Protein AF-A0A5C7LKD8-F1 (afdb_monomer)

Nearest PDB structures (foldseek):
  4ilt-assembly2_B  TM=6.960E-01  e=5.616E-03  Streptomyces sp. SirexAA-E

Foldseek 3Di:
DPAQWAKEKEFDADPVRQTQFQKKKWKAKDADDDDDPDDDDPGIDIFTHHPRNITMDGHHFPPPPRPGIWIFMWIARRPPRDTPGDRQTFGGDPYHYYVVVRRVVDDDDDDCVVVVVVVVVVVVVVVVVVVVVVVVVVVVVVVVVVVVVVVVVVVVVVVVVVVVVVVVVVVVVVVVVVVVVVVVVVVVVVVVVVVVVVVVVVVVVVVVVVVVVVVVVVVVVVVVVVVVVVVVVVVVVVVVVVVVVVVVVVVVVVVVVVVVVVVVVVVVVVVVVVVVVVVVVVVVVVVVVVVVVVVVVVVVVVVVVVVVVVVVVVVVVVVVVVVVVVVVCVVVDDDQDDPPDGDDDDDDPQDCVSVVNDDPVVVVVVVVDDDPVRVPPPPDDPPVVVVVVVPDDPPPVVVVVVVPDDPPVVVVVVVPPPDPPPVPVVPPPDDPPVVPPDVVVVVVVVVVVVPD

pLDDT: mean 78.83, std 18.8, range [43.12, 98.75]

Mean predicted aligned error: 21.2 Å

Sequence (452 aa):
MPLVTYTVTCILRDFDSTPLPFASVVIRHVGEGLGAQGTVADGYHNAVTDINGVATFNLVPTTGDYYGT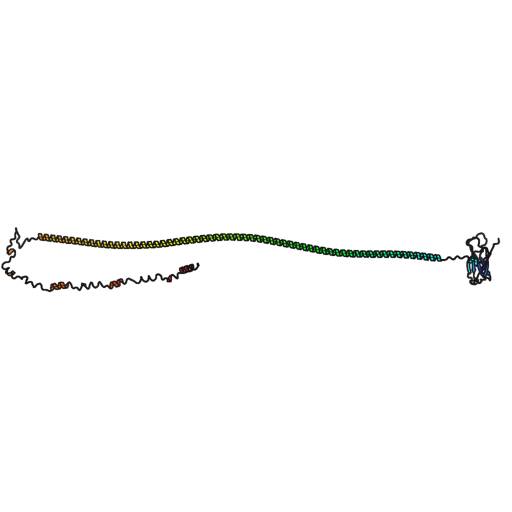HYEITSYHPKTGARIHKAAAFLMPEADSNIDVLIESSIVVTDPTPAIIAQLSAALTTATAAAATAQNAISTTTANAATTTANATTASSAASTATAAATTATTKAGEALASATSASTSEANALSYRDSAFTSAATATAAATTATTKASEAGTSATNAAVSESSALVSKNSATTSATTATTKAAEASTSATNAAASEANAFSYKNSASSSATTAASAATTATTKAGEATTAATTATGAATTATTKADEASASAAAAALSAASAAAGGVNQINGKVPVGGAVNLVPADIGAATSAQGAKADSAVQPSDLSSYVTSSALSSTLTSYVTFTSITTTLGDYVTTVALTAALSGKASAAQGALADTALQPSTIGSDPVIKRIRTLALAGL

Radius of gyration: 136.39 Å; Cα contacts (8 Å, |Δi|>4): 236; chains: 1; bounding box: 216×83×342 Å

Structure (mmCIF, N/CA/C/O backbone):
data_AF-A0A5C7LKD8-F1
#
_entry.id   AF-A0A5C7LKD8-F1
#
loop_
_atom_site.group_PDB
_atom_site.id
_atom_site.type_symbol
_atom_site.label_atom_id
_atom_site.label_alt_id
_atom_site.label_comp_id
_atom_site.label_asym_id
_atom_site.label_entity_id
_atom_site.label_seq_id
_atom_site.pdbx_PDB_ins_code
_atom_site.Cartn_x
_atom_site.Cartn_y
_atom_site.Cartn_z
_atom_site.occupancy
_atom_site.B_iso_or_equiv
_atom_site.auth_seq_id
_atom_site.auth_comp_id
_atom_site.auth_asym_id
_atom_site.auth_atom_id
_atom_site.pdbx_PDB_model_num
ATOM 1 N N . MET A 1 1 ? -96.306 -9.694 177.443 1.00 49.19 1 MET A N 1
ATOM 2 C CA . MET A 1 1 ? -97.282 -10.605 176.804 1.00 49.19 1 MET A CA 1
ATOM 3 C C . MET A 1 1 ? -96.596 -11.957 176.670 1.00 49.19 1 MET A C 1
ATOM 5 O O . MET A 1 1 ? -95.416 -11.929 176.337 1.00 49.19 1 MET A O 1
ATOM 9 N N . PRO A 1 2 ? -97.226 -13.097 177.012 1.00 53.47 2 PRO A N 1
ATOM 10 C CA . PRO A 1 2 ? -96.596 -14.400 176.785 1.00 53.47 2 PRO A CA 1
ATOM 11 C C . PRO A 1 2 ? -96.331 -14.571 175.277 1.00 53.47 2 PRO A C 1
ATOM 13 O O . PRO A 1 2 ? -97.237 -14.336 174.480 1.00 53.47 2 PRO A O 1
ATOM 16 N N . LEU A 1 3 ? -95.083 -14.875 174.895 1.00 62.69 3 LEU A N 1
ATOM 17 C CA . LEU A 1 3 ? -94.683 -15.090 173.498 1.00 62.69 3 LEU A CA 1
ATOM 18 C C . LEU A 1 3 ? -95.364 -16.352 172.958 1.00 62.69 3 LEU A C 1
ATOM 20 O O . LEU A 1 3 ? -95.337 -17.391 173.617 1.00 62.69 3 LEU A O 1
ATOM 24 N N . VAL A 1 4 ? -95.973 -16.244 171.776 1.00 74.31 4 VAL A N 1
ATOM 25 C CA . VAL A 1 4 ? -96.562 -17.386 171.071 1.00 74.31 4 VAL A CA 1
ATOM 26 C C . VAL A 1 4 ? -95.421 -18.158 170.417 1.00 74.31 4 VAL A C 1
ATOM 28 O O . VAL A 1 4 ? -94.744 -17.633 169.535 1.00 74.31 4 VAL A O 1
ATOM 31 N N . THR A 1 5 ? -95.184 -19.379 170.882 1.00 76.94 5 THR A N 1
ATOM 32 C CA . THR A 1 5 ? -94.280 -20.331 170.235 1.00 76.94 5 THR A CA 1
ATOM 33 C C . THR A 1 5 ? -95.104 -21.400 169.533 1.00 76.94 5 THR A C 1
ATOM 35 O O . THR A 1 5 ? -96.159 -21.797 170.031 1.00 76.94 5 THR A O 1
ATOM 38 N N . TYR A 1 6 ? -94.621 -21.847 168.375 1.00 80.06 6 TYR A N 1
ATOM 39 C CA . TYR A 1 6 ? -95.225 -22.932 167.607 1.00 80.06 6 TYR A CA 1
ATOM 40 C C . TYR A 1 6 ? -94.351 -24.172 167.686 1.00 80.06 6 TYR A C 1
ATOM 42 O O . TYR A 1 6 ? -93.117 -24.099 167.720 1.00 80.06 6 TYR A O 1
ATOM 50 N N . THR A 1 7 ? -95.009 -25.320 167.736 1.00 79.88 7 THR A N 1
ATOM 51 C CA . THR A 1 7 ? -94.354 -26.604 167.868 1.00 79.88 7 THR A CA 1
ATOM 52 C C . THR A 1 7 ? -93.864 -27.075 166.504 1.00 79.88 7 THR A C 1
ATOM 54 O O . THR A 1 7 ? -94.628 -27.415 165.604 1.00 79.88 7 THR A O 1
ATOM 57 N N . VAL A 1 8 ? -92.548 -27.134 166.364 1.00 79.56 8 VAL A N 1
ATOM 58 C CA . VAL A 1 8 ? -91.856 -27.741 165.234 1.00 79.56 8 VAL A CA 1
ATOM 59 C C . VAL A 1 8 ? -91.481 -29.152 165.587 1.00 79.56 8 VAL A C 1
ATOM 61 O O . VAL A 1 8 ? -90.809 -29.401 166.587 1.00 79.56 8 VAL A O 1
ATOM 64 N N . THR A 1 9 ? -91.850 -30.072 164.714 1.00 83.62 9 THR A N 1
ATOM 65 C CA . THR A 1 9 ? -91.357 -31.441 164.793 1.00 83.62 9 THR A CA 1
ATOM 66 C C . THR A 1 9 ? -90.306 -31.657 163.716 1.00 83.62 9 THR A C 1
ATOM 68 O O . THR A 1 9 ? -90.466 -31.265 162.564 1.00 83.62 9 THR A O 1
ATOM 71 N N . CYS A 1 10 ? -89.190 -32.246 164.114 1.00 81.31 10 CYS A N 1
ATOM 72 C CA . CYS A 1 10 ? -88.151 -32.729 163.224 1.00 81.31 10 CYS A CA 1
ATOM 73 C C . CYS A 1 10 ? -88.147 -34.246 163.333 1.00 81.31 10 CYS A C 1
ATOM 75 O O . CYS A 1 10 ? -87.929 -34.777 164.423 1.00 81.31 10 CYS A O 1
ATOM 77 N N . ILE A 1 11 ? -88.415 -34.940 162.231 1.00 84.81 11 ILE A N 1
ATOM 78 C CA . ILE A 1 11 ? -88.414 -36.400 162.203 1.00 84.81 11 ILE A CA 1
ATOM 79 C C . ILE A 1 11 ? -87.139 -36.842 161.505 1.00 84.81 11 ILE A C 1
ATOM 81 O O . ILE A 1 11 ? -87.046 -36.833 160.287 1.00 84.81 11 ILE A O 1
ATOM 85 N N . LEU A 1 12 ? -86.142 -37.260 162.273 1.00 81.62 12 LEU A N 1
ATOM 86 C CA . LEU A 1 12 ? -84.930 -37.792 161.677 1.00 81.62 12 LEU A CA 1
ATOM 87 C C . LEU A 1 12 ? -85.118 -39.258 161.337 1.00 81.62 12 LEU A C 1
ATOM 89 O O . LEU A 1 12 ? -85.432 -40.089 162.194 1.00 81.62 12 LEU A O 1
ATOM 93 N N . ARG A 1 13 ? -84.876 -39.568 160.068 1.00 81.69 13 ARG A N 1
ATOM 94 C CA . ARG A 1 13 ? -84.827 -40.926 159.548 1.00 81.69 13 ARG A CA 1
ATOM 95 C C . ARG A 1 13 ? -83.466 -41.187 158.924 1.00 81.69 13 ARG A C 1
ATOM 97 O O . ARG A 1 13 ? -82.828 -40.264 158.421 1.00 81.69 13 ARG A O 1
ATOM 104 N N . ASP A 1 14 ? -83.017 -42.431 158.992 1.00 79.75 14 ASP A N 1
ATOM 105 C CA . ASP A 1 14 ? -81.853 -42.876 158.234 1.00 79.75 14 ASP A CA 1
ATOM 106 C C . ASP A 1 14 ? -82.237 -43.024 156.751 1.00 79.75 14 ASP A C 1
ATOM 108 O O . ASP A 1 14 ? -83.411 -42.925 156.383 1.00 79.75 14 ASP A O 1
ATOM 112 N N . PHE A 1 15 ? -81.258 -43.257 155.879 1.00 73.44 15 PHE A N 1
ATOM 113 C CA . PHE A 1 15 ? -81.460 -43.351 154.430 1.00 73.44 15 PHE A CA 1
ATOM 114 C C . PHE A 1 15 ? -82.484 -44.429 154.023 1.00 73.44 15 PHE A C 1
ATOM 116 O O . PHE A 1 15 ? -83.140 -44.318 152.990 1.00 73.44 15 PHE A O 1
ATOM 123 N N . ASP A 1 16 ? -82.667 -45.461 154.845 1.00 79.06 16 ASP A N 1
ATOM 124 C CA . ASP A 1 16 ? -83.667 -46.515 154.649 1.00 79.06 16 ASP A CA 1
ATOM 125 C C . ASP A 1 16 ? -85.059 -46.165 155.217 1.00 79.06 16 ASP A C 1
ATOM 127 O O . ASP A 1 16 ? -85.944 -47.017 155.289 1.00 79.06 16 ASP A O 1
ATOM 131 N N . SER A 1 17 ? -85.271 -44.900 155.593 1.00 78.81 17 SER A N 1
ATOM 132 C CA . SER A 1 17 ? -86.486 -44.361 156.213 1.00 78.81 17 SER A CA 1
ATOM 133 C C . SER A 1 17 ? -86.776 -44.867 157.633 1.00 78.81 17 SER A C 1
ATOM 135 O O . SER A 1 17 ? -87.842 -44.551 158.184 1.00 78.81 17 SER A O 1
ATOM 137 N N . THR A 1 18 ? -85.861 -45.610 158.264 1.00 81.44 18 THR A N 1
ATOM 138 C CA . THR A 1 18 ? -86.015 -46.007 159.671 1.00 81.44 18 THR A CA 1
ATOM 139 C C . THR A 1 18 ? -85.844 -44.800 160.598 1.00 81.44 18 THR A C 1
ATOM 141 O O . THR A 1 18 ? -84.995 -43.950 160.333 1.00 81.44 18 THR A O 1
ATOM 144 N N . PRO A 1 19 ? -86.643 -44.655 161.674 1.00 83.00 19 PRO A N 1
ATOM 145 C CA . PRO A 1 19 ? -86.477 -43.525 162.579 1.00 83.00 19 PRO A CA 1
ATOM 146 C C . PRO A 1 19 ? -85.143 -43.588 163.322 1.00 83.00 19 PRO A C 1
ATOM 148 O O . PRO A 1 19 ? -84.712 -44.665 163.733 1.00 83.00 19 PRO A O 1
ATOM 151 N N . LEU A 1 20 ? -84.507 -42.434 163.520 1.00 83.31 20 LEU A N 1
ATOM 152 C CA . LEU A 1 20 ? -83.221 -42.306 164.203 1.00 83.31 20 LEU A CA 1
ATOM 153 C C . LEU A 1 20 ? -83.423 -41.824 165.640 1.00 83.31 20 LEU A C 1
ATOM 155 O O . LEU A 1 20 ? -83.422 -40.611 165.874 1.00 83.31 20 LEU A O 1
ATOM 159 N N . PRO A 1 21 ? -83.591 -42.731 166.619 1.00 85.38 21 PRO A N 1
ATOM 160 C CA . PRO A 1 21 ? -83.799 -42.336 167.998 1.00 85.38 21 PRO A CA 1
ATOM 161 C C . PRO A 1 21 ? -82.514 -41.863 168.664 1.00 85.38 21 PRO A C 1
ATOM 163 O O . PRO A 1 21 ? -81.418 -42.336 168.357 1.00 85.38 21 PRO A O 1
ATOM 166 N N . PHE A 1 22 ? -82.661 -40.964 169.631 1.00 85.88 22 PHE A N 1
ATOM 167 C CA . PHE A 1 22 ? -81.578 -40.373 170.416 1.00 85.88 22 PHE A CA 1
ATOM 168 C C . PHE A 1 22 ? -80.581 -39.502 169.631 1.00 85.88 22 PHE A C 1
ATOM 170 O O . PHE A 1 22 ? -79.495 -39.191 170.123 1.00 85.88 22 PHE A O 1
ATOM 177 N N . ALA A 1 23 ? -80.932 -39.093 168.414 1.00 82.62 23 ALA A N 1
ATOM 178 C CA . ALA A 1 23 ? -80.154 -38.181 167.590 1.00 82.62 23 ALA A CA 1
ATOM 179 C C . ALA A 1 23 ? -80.201 -36.763 168.169 1.00 82.62 23 ALA A C 1
ATOM 181 O O . ALA A 1 23 ? -81.266 -36.261 168.526 1.00 82.62 23 ALA A O 1
ATOM 182 N N . SER A 1 24 ? -79.043 -36.108 168.256 1.00 84.19 24 SER A N 1
ATOM 183 C CA . SER A 1 24 ? -78.957 -34.734 168.755 1.00 84.19 24 SER A CA 1
ATOM 184 C C . SER A 1 24 ? -79.330 -33.768 167.644 1.00 84.19 24 SER A C 1
ATOM 186 O O . SER A 1 24 ? -78.725 -33.792 166.567 1.00 84.19 24 SER A O 1
ATOM 188 N N . VAL A 1 25 ? -80.320 -32.923 167.900 1.00 85.38 25 VAL A N 1
ATOM 189 C CA . VAL A 1 25 ? -80.827 -31.950 166.945 1.00 85.38 25 VAL A CA 1
ATOM 190 C C . VAL A 1 25 ? -80.699 -30.571 167.546 1.00 85.38 25 VAL A C 1
ATOM 192 O O . VAL A 1 25 ? -81.272 -30.259 168.584 1.00 85.38 25 VAL A O 1
ATOM 195 N N . VAL A 1 26 ? -79.930 -29.740 166.861 1.00 87.06 26 VAL A N 1
ATOM 196 C CA . VAL A 1 26 ? -79.671 -28.370 167.257 1.00 87.06 26 VAL A CA 1
ATOM 197 C C . VAL A 1 26 ? -80.269 -27.462 166.207 1.00 87.06 26 VAL A C 1
ATOM 199 O O . VAL A 1 26 ? -79.861 -27.497 165.049 1.00 87.06 26 VAL A O 1
ATOM 202 N N . ILE A 1 27 ? -81.211 -26.629 166.616 1.00 85.50 27 ILE A N 1
ATOM 203 C CA . ILE A 1 27 ? -81.743 -25.563 165.784 1.00 85.50 27 ILE A CA 1
ATOM 204 C C . ILE A 1 27 ? -81.161 -24.252 166.287 1.00 85.50 27 ILE A C 1
ATOM 206 O O . ILE A 1 27 ? -81.174 -23.961 167.483 1.00 85.50 27 ILE A O 1
ATOM 210 N N . ARG A 1 28 ? -80.608 -23.476 165.363 1.00 85.56 28 ARG A N 1
ATOM 211 C CA . ARG A 1 28 ? -80.033 -22.167 165.633 1.00 85.56 28 ARG A CA 1
ATOM 212 C C . ARG A 1 28 ? -80.764 -21.137 164.794 1.00 85.56 28 ARG A C 1
ATOM 214 O O . ARG A 1 28 ? -80.843 -21.295 163.584 1.00 85.56 28 ARG A O 1
ATOM 221 N N . HIS A 1 29 ? -81.223 -20.058 165.408 1.00 80.38 29 HIS A N 1
ATOM 222 C CA . HIS A 1 29 ? -81.668 -18.898 164.646 1.00 80.38 29 HIS A CA 1
ATOM 223 C C . HIS A 1 29 ? -80.466 -18.160 164.029 1.00 80.38 29 HIS A C 1
ATOM 225 O O . HIS A 1 29 ? -79.475 -17.874 164.715 1.00 80.38 29 HIS A O 1
ATOM 231 N N . VAL A 1 30 ? -80.526 -17.863 162.734 1.00 73.44 30 VAL A N 1
ATOM 232 C CA . VAL A 1 30 ? -79.466 -17.205 161.965 1.00 73.44 30 VAL A CA 1
ATOM 233 C C . VAL A 1 30 ? -80.060 -16.026 161.212 1.00 73.44 30 VAL A C 1
ATOM 235 O O . VAL A 1 30 ? -80.942 -16.187 160.386 1.00 73.44 30 VAL A O 1
ATOM 238 N N . GLY A 1 31 ? -79.570 -14.827 161.507 1.00 69.44 31 GLY A N 1
ATOM 239 C CA . GLY A 1 31 ? -79.958 -13.611 160.806 1.00 69.44 31 GLY A CA 1
ATOM 240 C C . GLY A 1 31 ? -79.359 -12.369 161.450 1.00 69.44 31 GLY A C 1
ATOM 241 O O . GLY A 1 31 ? -79.077 -12.342 162.653 1.00 69.44 31 GLY A O 1
ATOM 242 N N . GLU A 1 32 ? -79.114 -11.349 160.633 1.00 55.00 32 GLU A N 1
ATOM 243 C CA . GLU A 1 32 ? -78.456 -10.115 161.049 1.00 55.00 32 GLU A CA 1
ATOM 244 C C . GLU A 1 32 ? -79.477 -9.094 161.580 1.00 55.00 32 GLU A C 1
ATOM 246 O O . GLU A 1 32 ? -80.113 -8.370 160.826 1.00 55.00 32 GLU A O 1
ATOM 251 N N . GLY A 1 33 ? -79.574 -8.989 162.910 1.00 50.78 33 GLY A N 1
ATOM 252 C CA . GLY A 1 33 ? -79.765 -7.691 163.564 1.00 50.78 33 GLY A CA 1
ATOM 253 C C . GLY A 1 33 ? -81.161 -7.313 164.071 1.00 50.78 33 GLY A C 1
ATOM 254 O O . GLY A 1 33 ? -81.902 -6.617 163.394 1.00 50.78 33 GLY A O 1
ATOM 255 N N . LEU A 1 34 ? -81.397 -7.577 165.362 1.00 44.69 34 LEU A N 1
ATOM 256 C CA . LEU A 1 34 ? -81.951 -6.643 166.360 1.00 44.69 34 LEU A CA 1
ATOM 257 C C . LEU A 1 34 ? -81.399 -7.084 167.733 1.00 44.69 34 LEU A C 1
ATOM 259 O O . LEU A 1 34 ? -81.410 -8.267 168.040 1.00 44.69 34 LEU A O 1
ATOM 263 N N . GLY A 1 35 ? -80.878 -6.254 168.636 1.00 43.25 35 GLY A N 1
ATOM 264 C CA . GLY A 1 35 ? -80.779 -4.802 168.721 1.00 43.25 35 GLY A CA 1
ATOM 265 C C . GLY A 1 35 ? -80.601 -4.414 170.201 1.00 43.25 35 GLY A C 1
ATOM 266 O O . GLY A 1 35 ? -80.921 -5.185 171.105 1.00 43.25 35 GLY A O 1
ATOM 267 N N . ALA A 1 36 ? -80.097 -3.209 170.458 1.00 46.53 36 ALA A N 1
ATOM 268 C CA . ALA A 1 36 ? -79.764 -2.645 171.768 1.00 46.53 36 ALA A CA 1
ATOM 269 C C . ALA A 1 36 ? -80.956 -2.370 172.728 1.00 46.53 36 ALA A C 1
ATOM 271 O O . ALA A 1 36 ? -80.875 -1.450 173.535 1.00 46.53 36 ALA A O 1
ATOM 272 N N . GLN A 1 37 ? -82.046 -3.149 172.692 1.00 45.59 37 GLN A N 1
ATOM 273 C CA . GLN A 1 37 ? -83.150 -3.093 173.672 1.00 45.59 37 GLN A CA 1
ATOM 274 C C . GLN A 1 37 ? -83.758 -4.476 173.993 1.00 45.59 37 GLN A C 1
ATOM 276 O O . GLN A 1 37 ? -84.969 -4.645 174.034 1.00 45.59 37 GLN A O 1
ATOM 281 N N . GLY A 1 38 ? -82.898 -5.464 174.258 1.00 52.81 38 GLY A N 1
ATOM 282 C CA . GLY A 1 38 ? -83.174 -6.584 175.169 1.00 52.81 38 GLY A CA 1
ATOM 283 C C . GLY A 1 38 ? -84.567 -7.226 175.126 1.00 52.81 38 GLY A C 1
ATOM 284 O O . GLY A 1 38 ? -85.329 -7.103 176.083 1.00 52.81 38 GLY A O 1
ATOM 285 N N . THR A 1 39 ? -84.875 -8.005 174.086 1.00 44.75 39 THR A N 1
ATOM 286 C CA . THR A 1 39 ? -85.845 -9.110 174.204 1.00 44.75 39 THR A CA 1
ATOM 287 C C . THR A 1 39 ? -85.446 -10.270 173.282 1.00 44.75 39 THR A C 1
ATOM 289 O O . THR A 1 39 ? -85.828 -10.336 172.126 1.00 44.75 39 THR A O 1
ATOM 292 N N . VAL A 1 40 ? -84.575 -11.118 173.839 1.00 50.28 40 VAL A N 1
ATOM 293 C CA . VAL A 1 40 ? -84.283 -12.539 173.554 1.00 50.28 40 VAL A CA 1
ATOM 294 C C . VAL A 1 40 ? -84.278 -12.992 172.080 1.00 50.28 40 VAL A C 1
ATOM 296 O O . VAL A 1 40 ? -85.299 -13.385 171.528 1.00 50.28 40 VAL A O 1
ATOM 299 N N . ALA A 1 41 ? -83.074 -13.038 171.493 1.00 53.69 41 ALA A N 1
ATOM 300 C CA . ALA A 1 41 ? -82.747 -13.932 170.385 1.00 53.69 41 ALA A CA 1
ATOM 301 C C . ALA A 1 41 ? -82.976 -15.378 170.849 1.00 53.69 41 ALA A C 1
ATOM 303 O O . ALA A 1 41 ? -82.262 -15.849 171.740 1.00 53.69 41 ALA A O 1
ATOM 304 N N . ASP A 1 42 ? -83.984 -16.045 170.289 1.00 56.84 42 ASP A N 1
ATOM 305 C CA . ASP A 1 42 ? -84.248 -17.459 170.551 1.00 56.84 42 ASP A CA 1
ATOM 306 C C . ASP A 1 42 ? -83.033 -18.246 170.039 1.00 56.84 42 ASP A C 1
ATOM 308 O O . ASP A 1 42 ? -82.730 -18.265 168.845 1.00 56.84 42 ASP A O 1
ATOM 312 N N . GLY A 1 43 ? -82.201 -18.676 170.986 1.00 71.69 43 GLY A N 1
ATOM 313 C CA . GLY A 1 43 ? -80.804 -19.018 170.754 1.00 71.69 43 GLY A CA 1
ATOM 314 C C . GLY A 1 43 ? -80.616 -20.393 170.118 1.00 71.69 43 GLY A C 1
ATOM 315 O O . GLY A 1 43 ? -81.125 -2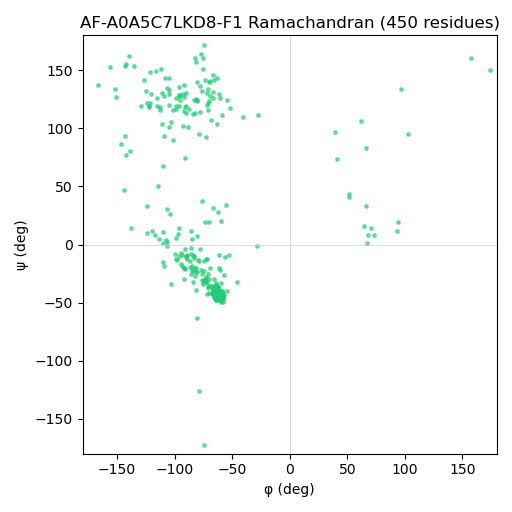0.702 169.044 1.00 71.69 43 GLY A O 1
ATOM 316 N N . TYR A 1 44 ? -79.798 -21.221 170.763 1.00 79.06 44 TYR A N 1
ATOM 317 C CA . TYR A 1 44 ? -79.635 -22.615 170.368 1.00 79.06 44 TYR A CA 1
ATOM 318 C C . TYR A 1 44 ? -80.693 -23.455 171.071 1.00 79.06 44 TYR A C 1
ATOM 320 O O . TYR A 1 44 ? -80.675 -23.583 172.295 1.00 79.06 44 TYR A O 1
ATOM 328 N N . HIS A 1 45 ? -81.573 -24.068 170.292 1.00 83.38 45 HIS A N 1
ATOM 329 C CA . HIS A 1 45 ? -82.519 -25.051 170.787 1.00 83.38 45 HIS A CA 1
ATOM 330 C C . HIS A 1 45 ? -81.929 -26.424 170.539 1.00 83.38 45 HIS A C 1
ATOM 332 O O . HIS A 1 45 ? -81.642 -26.784 169.400 1.00 83.38 45 HIS A O 1
ATOM 338 N N . ASN A 1 46 ? -81.716 -27.181 171.608 1.00 85.31 46 ASN A N 1
ATOM 339 C CA . ASN A 1 46 ? -81.227 -28.544 171.510 1.00 85.31 46 ASN A CA 1
ATOM 340 C C . ASN A 1 46 ? -82.297 -29.492 172.035 1.00 85.31 46 ASN A C 1
ATOM 342 O O . ASN A 1 46 ? -82.762 -29.340 173.165 1.00 85.31 46 ASN A O 1
ATOM 346 N N . ALA A 1 47 ? -82.662 -30.464 171.217 1.00 86.25 47 ALA A N 1
ATOM 347 C CA . ALA A 1 47 ? -83.492 -31.576 171.620 1.00 86.25 47 ALA A CA 1
ATOM 348 C C . ALA A 1 47 ? -82.883 -32.853 171.064 1.00 86.25 47 ALA A C 1
ATOM 350 O O . ALA A 1 47 ? -82.177 -32.867 170.055 1.00 86.25 47 ALA A O 1
ATOM 351 N N . VAL A 1 48 ? -83.162 -33.940 171.759 1.00 86.81 48 VAL A N 1
ATOM 352 C CA . VAL A 1 48 ? -82.747 -35.267 171.347 1.00 86.81 48 VAL A CA 1
ATOM 353 C C . VAL A 1 48 ? -83.990 -35.978 170.840 1.00 86.81 48 VAL A C 1
ATOM 355 O O . VAL A 1 48 ? -85.042 -35.880 171.473 1.00 86.81 48 VAL A O 1
ATOM 358 N N . THR A 1 49 ? -83.891 -36.654 169.700 1.00 85.88 49 THR A N 1
ATOM 359 C CA . THR A 1 49 ? -85.035 -37.384 169.156 1.00 85.88 49 THR A CA 1
ATOM 360 C C . THR A 1 49 ? -85.470 -38.510 170.098 1.00 85.88 49 THR A C 1
ATOM 362 O O . THR A 1 49 ? -84.641 -39.168 170.734 1.00 85.88 49 THR A O 1
ATOM 365 N N . ASP A 1 50 ? -86.777 -38.739 170.198 1.00 88.00 50 ASP A N 1
ATOM 366 C CA . ASP A 1 50 ? -87.354 -39.844 170.964 1.00 88.00 50 ASP A CA 1
ATOM 367 C C . ASP A 1 50 ? -87.169 -41.203 170.256 1.00 88.00 50 ASP A C 1
ATOM 369 O O . ASP A 1 50 ? -86.489 -41.303 169.235 1.00 88.00 50 ASP A O 1
ATOM 373 N N . ILE A 1 51 ? -87.778 -42.277 170.775 1.00 84.00 51 ILE A N 1
ATOM 374 C CA . ILE A 1 51 ? -87.655 -43.618 170.175 1.00 84.00 51 ILE A CA 1
ATOM 375 C C . ILE A 1 51 ? -88.199 -43.706 168.734 1.00 84.00 51 ILE A C 1
ATOM 377 O O . ILE A 1 51 ? -87.811 -44.602 167.986 1.00 84.00 51 ILE A O 1
ATOM 381 N N . ASN A 1 52 ? -89.057 -42.766 168.331 1.00 85.81 52 ASN A N 1
ATOM 382 C CA . ASN A 1 52 ? -89.626 -42.675 166.990 1.00 85.81 52 ASN A CA 1
ATOM 383 C C . ASN A 1 52 ? -88.856 -41.693 166.098 1.00 85.81 52 ASN A C 1
ATOM 385 O O . ASN A 1 52 ? -89.364 -41.306 165.046 1.00 85.81 52 ASN A O 1
ATOM 389 N N . GLY A 1 53 ? -87.651 -41.278 166.499 1.00 84.31 53 GLY A N 1
ATOM 390 C CA . GLY A 1 53 ? -86.815 -40.365 165.726 1.00 84.31 53 GLY A CA 1
ATOM 391 C C . GLY A 1 53 ? -87.345 -38.932 165.672 1.00 84.31 53 GLY A C 1
ATOM 392 O O . GLY A 1 53 ? -86.857 -38.151 164.859 1.00 84.31 53 GLY A O 1
ATOM 393 N N . VAL A 1 54 ? -88.304 -38.560 166.528 1.00 87.50 54 VAL A N 1
ATOM 394 C CA . VAL A 1 54 ? -88.912 -37.225 166.520 1.00 87.50 54 VAL A CA 1
ATOM 395 C C . VAL A 1 54 ? -88.279 -36.350 167.592 1.00 87.50 54 VAL A C 1
ATOM 397 O O . VAL A 1 54 ? -88.250 -36.709 168.767 1.00 87.50 54 VAL A O 1
ATOM 400 N N . ALA A 1 55 ? -87.781 -35.184 167.196 1.00 85.50 55 ALA A N 1
ATOM 401 C CA . ALA A 1 55 ? -87.381 -34.112 168.093 1.00 85.50 55 ALA A CA 1
ATOM 402 C C . ALA A 1 55 ? -88.379 -32.963 167.959 1.00 85.50 55 ALA A C 1
ATOM 404 O O . ALA A 1 55 ? -88.651 -32.489 166.856 1.00 85.50 55 ALA A O 1
ATOM 405 N N . THR A 1 56 ? -88.911 -32.516 169.089 1.00 85.00 56 THR A N 1
ATOM 406 C CA . THR A 1 56 ? -89.929 -31.469 169.133 1.00 85.00 56 THR A CA 1
ATOM 407 C C . THR A 1 56 ? -89.344 -30.205 169.741 1.00 85.00 56 THR A C 1
ATOM 409 O O . THR A 1 56 ? -88.735 -30.243 170.810 1.00 85.00 56 THR A O 1
ATOM 412 N N . PHE A 1 57 ? -89.549 -29.081 169.068 1.00 84.38 57 PHE A N 1
ATOM 413 C CA . PHE A 1 57 ? -89.060 -27.768 169.455 1.00 84.38 57 PHE A CA 1
ATOM 414 C C . PHE A 1 57 ? -90.218 -26.788 169.489 1.00 84.38 57 PHE A C 1
ATOM 416 O O . PHE A 1 57 ? -91.070 -26.826 168.617 1.00 84.38 57 PHE A O 1
ATOM 423 N N . ASN A 1 58 ? -90.232 -25.879 170.454 1.00 82.38 58 ASN A N 1
ATOM 424 C CA . ASN A 1 58 ? -91.151 -24.748 170.428 1.00 82.38 58 ASN A CA 1
ATOM 425 C C . ASN A 1 58 ? -90.343 -23.534 169.990 1.00 82.38 58 ASN A C 1
ATOM 427 O O . ASN A 1 58 ? -89.517 -23.056 170.765 1.00 82.38 58 ASN A O 1
ATOM 431 N N . LEU A 1 59 ? -90.531 -23.110 168.742 1.00 81.56 59 LEU A N 1
ATOM 432 C CA . LEU A 1 59 ? -89.787 -22.008 168.136 1.00 81.56 59 LEU A CA 1
ATOM 433 C C . LEU A 1 59 ? -90.717 -20.821 167.893 1.00 81.56 59 LEU A C 1
ATOM 435 O O . LEU A 1 59 ? -91.921 -20.983 167.672 1.00 81.56 59 LEU A O 1
ATOM 439 N N . VAL A 1 60 ? -90.153 -19.620 167.931 1.00 77.62 60 VAL A N 1
ATOM 440 C CA . VAL A 1 60 ? -90.856 -18.400 167.526 1.00 77.62 60 VAL A CA 1
ATOM 441 C C . VAL A 1 60 ? -90.872 -18.326 165.990 1.00 77.62 60 VAL A C 1
ATOM 443 O O . VAL A 1 60 ? -89.858 -18.610 165.354 1.00 77.62 60 VAL A O 1
ATOM 446 N N . PRO A 1 61 ? -92.000 -17.975 165.355 1.00 75.00 61 PRO A N 1
ATOM 447 C CA . PRO A 1 61 ? -92.059 -17.840 163.903 1.00 75.00 61 PRO A CA 1
ATOM 448 C C . PRO A 1 61 ? -91.204 -16.667 163.407 1.00 75.00 61 PRO A C 1
ATOM 450 O O . PRO A 1 61 ? -91.105 -15.628 164.059 1.00 75.00 61 PRO A O 1
ATOM 453 N N . THR A 1 62 ? -90.602 -16.826 162.228 1.00 69.06 62 THR A N 1
ATOM 454 C CA . THR A 1 62 ? -89.699 -15.836 161.602 1.00 69.06 62 THR A CA 1
ATOM 455 C C . THR A 1 62 ? -90.371 -15.068 160.464 1.00 69.06 62 THR A C 1
ATOM 457 O O . THR A 1 62 ? -89.712 -14.613 159.538 1.00 69.06 62 THR A O 1
ATOM 460 N N . THR A 1 63 ? -91.695 -14.942 160.501 1.00 60.53 63 THR A N 1
ATOM 461 C CA . THR A 1 63 ? -92.534 -14.395 159.418 1.00 60.53 63 THR A CA 1
ATOM 462 C C . THR A 1 63 ? -92.674 -12.870 159.408 1.00 60.53 63 THR A C 1
ATOM 464 O O . THR A 1 63 ? -93.387 -12.337 158.563 1.00 60.53 63 THR A O 1
ATOM 467 N N . GLY A 1 64 ? -91.983 -12.139 160.288 1.00 56.66 64 GLY A N 1
ATOM 468 C CA . GLY A 1 64 ? -91.820 -10.687 160.138 1.00 56.66 64 GLY A CA 1
ATOM 469 C C . GLY A 1 64 ? -90.708 -10.378 159.132 1.00 56.66 64 GLY A C 1
ATOM 470 O O . GLY A 1 64 ? -89.689 -11.052 159.179 1.00 56.66 64 GLY A O 1
ATOM 471 N N . ASP A 1 65 ? -90.891 -9.374 158.265 1.00 53.75 65 ASP A N 1
ATOM 472 C CA . ASP A 1 65 ? -90.071 -8.960 157.097 1.00 53.75 65 ASP A CA 1
ATOM 473 C C . ASP A 1 65 ? -88.562 -8.643 157.328 1.00 53.75 65 ASP A C 1
ATOM 475 O O . ASP A 1 65 ? -87.970 -7.781 156.669 1.00 53.75 65 ASP A O 1
ATOM 479 N N . TYR A 1 66 ? -87.882 -9.330 158.240 1.00 61.69 66 TYR A N 1
ATOM 480 C CA . TYR A 1 66 ? -86.440 -9.257 158.425 1.00 61.69 66 TYR A CA 1
ATOM 481 C C . TYR A 1 66 ? -85.752 -10.102 157.349 1.00 61.69 66 TYR A C 1
ATOM 483 O O . TYR A 1 66 ? -85.586 -11.315 157.463 1.00 61.69 66 TYR A O 1
ATOM 491 N N . TYR A 1 67 ? -85.361 -9.441 156.259 1.00 58.19 67 TYR A N 1
ATOM 492 C CA . TYR A 1 67 ? -84.576 -10.055 155.191 1.00 58.19 67 TYR A CA 1
ATOM 493 C C . TYR A 1 67 ? -83.334 -10.754 155.765 1.00 58.19 67 TYR A C 1
ATOM 495 O O . TYR A 1 67 ? -82.458 -10.112 156.341 1.00 58.19 67 TYR A O 1
ATOM 503 N N . GLY A 1 68 ? -83.261 -12.075 155.576 1.00 66.81 68 GLY A N 1
ATOM 504 C CA . GLY A 1 68 ? -82.113 -12.897 155.965 1.00 66.81 68 GLY A CA 1
ATOM 505 C C . GLY A 1 68 ? -82.182 -13.543 157.353 1.00 66.81 68 GLY A C 1
ATOM 506 O O . GLY A 1 68 ? -81.157 -14.056 157.794 1.00 66.81 68 GLY A O 1
ATOM 507 N N . THR A 1 69 ? -83.330 -13.536 158.045 1.00 68.25 69 THR A N 1
ATOM 508 C CA . THR A 1 69 ? -83.533 -14.371 159.244 1.00 68.25 69 THR A CA 1
ATOM 509 C C . THR A 1 69 ? -84.127 -15.727 158.875 1.00 68.25 69 THR A C 1
ATOM 511 O O . THR A 1 69 ? -85.240 -15.803 158.359 1.00 68.25 69 THR A O 1
ATOM 514 N N . HIS A 1 70 ? -83.406 -16.803 159.168 1.00 77.88 70 HIS A N 1
ATOM 515 C CA . HIS A 1 70 ? -83.844 -18.187 159.013 1.00 77.88 70 HIS A CA 1
ATOM 516 C C . HIS A 1 70 ? -83.381 -19.023 160.204 1.00 77.88 70 HIS A C 1
ATOM 518 O O . HIS A 1 70 ? -82.473 -18.649 160.943 1.00 77.88 70 HIS A O 1
ATOM 524 N N . TYR A 1 71 ? -83.989 -20.184 160.406 1.00 81.69 71 TYR A N 1
ATOM 525 C CA . TYR A 1 71 ? -83.445 -21.175 161.321 1.00 81.69 71 TYR A CA 1
ATOM 526 C C . TYR A 1 71 ? -82.544 -22.129 160.555 1.00 81.69 71 TYR A C 1
ATOM 528 O O . TYR A 1 71 ? -82.863 -22.581 159.461 1.00 81.69 71 TYR A O 1
ATOM 536 N N . GLU A 1 72 ? -81.403 -22.451 161.139 1.00 82.75 72 GLU A N 1
ATOM 537 C CA . GLU A 1 72 ? -80.530 -23.505 160.663 1.00 82.75 72 GLU A CA 1
ATOM 538 C C . GLU A 1 72 ? -80.664 -24.701 161.582 1.00 82.75 72 GLU A C 1
ATOM 540 O O . GLU A 1 72 ? -80.354 -24.631 162.775 1.00 82.75 72 GLU A O 1
ATOM 545 N N . ILE A 1 73 ? -81.076 -25.828 161.016 1.00 85.38 73 ILE A N 1
ATOM 546 C CA . ILE A 1 73 ? -81.006 -27.098 161.718 1.00 85.38 73 ILE A CA 1
ATOM 547 C C . ILE A 1 73 ? -79.667 -27.770 161.436 1.00 85.38 73 ILE A C 1
ATOM 549 O O . ILE A 1 73 ? -79.212 -27.932 160.300 1.00 85.38 73 ILE A O 1
ATOM 553 N N . THR A 1 74 ? -79.025 -28.193 162.514 1.00 85.44 74 THR A N 1
ATOM 554 C CA . THR A 1 74 ? -77.913 -29.125 162.482 1.00 85.44 74 THR A CA 1
ATOM 555 C C . THR A 1 74 ? -78.273 -30.325 163.330 1.00 85.44 74 THR A C 1
ATOM 557 O O . THR A 1 74 ? -78.465 -30.214 164.535 1.00 85.44 74 THR A O 1
ATOM 560 N N . SER A 1 75 ? -78.338 -31.489 162.705 1.00 84.31 75 SER A N 1
ATOM 561 C CA . SER A 1 75 ? -78.597 -32.748 163.399 1.00 84.31 75 SER A CA 1
ATOM 562 C C . SER A 1 75 ? -77.401 -33.669 163.279 1.00 84.31 75 SER A C 1
ATOM 564 O O . SER A 1 75 ? -76.659 -33.613 162.298 1.00 84.31 75 SER A O 1
ATOM 566 N N . TYR A 1 76 ? -77.202 -34.508 164.287 1.00 82.81 76 TYR A N 1
ATOM 567 C CA . TYR A 1 76 ? -76.073 -35.419 164.375 1.00 82.81 76 TYR A CA 1
ATOM 568 C C . TYR A 1 76 ? -76.570 -36.839 164.568 1.00 82.81 76 TYR A C 1
ATOM 570 O O . TYR A 1 76 ? -77.402 -37.117 165.434 1.00 82.81 76 TYR A O 1
ATOM 578 N N . HIS A 1 77 ? -76.012 -37.743 163.775 1.00 84.00 77 HIS A N 1
ATOM 579 C CA . HIS A 1 77 ? -76.326 -39.151 163.851 1.00 84.00 77 HIS A CA 1
ATOM 580 C C . HIS A 1 77 ? -75.819 -39.731 165.187 1.00 84.00 77 HIS A C 1
ATOM 582 O O . HIS A 1 77 ? -74.630 -39.599 165.499 1.00 84.00 77 HIS A O 1
ATOM 588 N N . PRO A 1 78 ? -76.674 -40.398 165.982 1.00 78.00 78 PRO A N 1
ATOM 589 C CA . PRO A 1 78 ? -76.404 -40.695 167.392 1.00 78.00 78 PRO A CA 1
ATOM 590 C C . PRO A 1 78 ? -75.232 -41.655 167.607 1.00 78.00 78 PRO A C 1
ATOM 592 O O . PRO A 1 78 ? -74.540 -41.575 168.618 1.00 78.00 78 PRO A O 1
ATOM 595 N N . LYS A 1 79 ? -74.983 -42.561 166.653 1.00 80.56 79 LYS A N 1
ATOM 596 C CA . LYS A 1 79 ? -73.917 -43.573 166.760 1.00 80.56 79 LYS A CA 1
ATOM 597 C C . LYS A 1 79 ? -72.582 -43.129 166.169 1.00 80.56 79 LYS A C 1
ATOM 599 O O . LYS A 1 79 ? -71.541 -43.604 166.602 1.00 80.56 79 LYS A O 1
ATOM 604 N N . THR A 1 80 ? -72.609 -42.273 165.150 1.00 79.75 80 THR A N 1
ATOM 605 C CA . THR A 1 80 ? -71.414 -41.937 164.354 1.00 79.75 80 THR A CA 1
ATOM 606 C C . THR A 1 80 ? -70.936 -40.509 164.590 1.00 79.75 80 THR A C 1
ATOM 608 O O . THR A 1 80 ? -69.824 -40.173 164.199 1.00 79.75 80 THR A O 1
ATOM 611 N N . GLY A 1 81 ? -71.764 -39.652 165.198 1.00 75.94 81 GLY A N 1
ATOM 612 C CA . GLY A 1 81 ? -71.478 -38.228 165.384 1.00 75.94 81 GLY A CA 1
ATOM 613 C C . GLY A 1 81 ? -71.428 -37.426 164.079 1.00 75.94 81 GLY A C 1
ATOM 614 O O . GLY A 1 81 ? -71.174 -36.223 164.112 1.00 75.94 81 GLY A O 1
ATOM 615 N N . ALA A 1 82 ? -71.666 -38.061 162.927 1.00 74.62 82 ALA A N 1
ATOM 616 C CA . ALA A 1 82 ? -71.695 -37.395 161.634 1.00 74.62 82 ALA A CA 1
ATOM 617 C C . ALA A 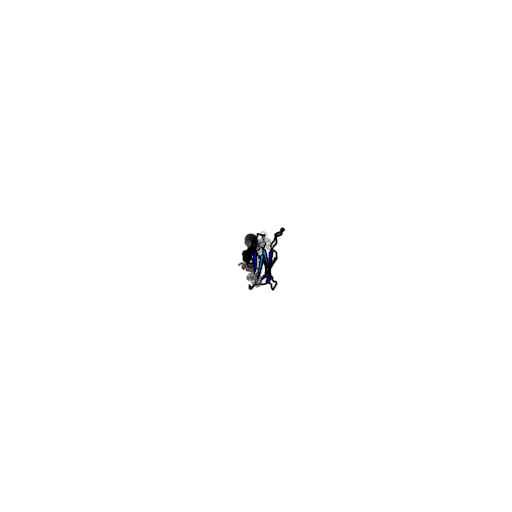1 82 ? -72.919 -36.473 161.543 1.00 74.62 82 ALA A C 1
ATOM 619 O O . ALA A 1 82 ? -74.004 -36.819 162.012 1.00 74.62 82 ALA A O 1
ATOM 620 N N . ARG A 1 83 ? -72.750 -35.293 160.941 1.00 75.81 83 ARG A N 1
ATOM 621 C CA . ARG A 1 83 ? -73.859 -34.357 160.714 1.00 75.81 83 ARG A CA 1
ATOM 622 C C . ARG A 1 83 ? -74.791 -34.916 159.640 1.00 75.81 83 ARG A C 1
ATOM 624 O O . ARG A 1 83 ? -74.323 -35.177 158.538 1.00 75.81 83 ARG A O 1
ATOM 631 N N . ILE A 1 84 ? -76.072 -35.071 159.971 1.00 76.44 84 ILE A N 1
ATOM 632 C CA . ILE A 1 84 ? -77.131 -35.483 159.039 1.00 76.44 84 ILE A CA 1
ATOM 633 C C . ILE A 1 84 ? -77.552 -34.253 158.234 1.00 76.44 84 ILE A C 1
ATOM 635 O O . ILE A 1 84 ? -77.268 -34.153 157.047 1.00 76.44 84 ILE A O 1
ATOM 639 N N . HIS A 1 85 ? -78.101 -33.247 158.913 1.00 75.69 85 HIS A N 1
ATOM 640 C CA . HIS A 1 85 ? -78.318 -31.924 158.336 1.00 75.69 85 HIS A CA 1
ATOM 641 C C . HIS A 1 85 ? -77.159 -31.004 158.723 1.00 75.69 85 HIS A C 1
ATOM 643 O O . HIS A 1 85 ? -76.804 -30.905 159.901 1.00 75.69 85 HIS A O 1
ATOM 649 N N . LYS A 1 86 ? -76.542 -30.337 157.741 1.00 77.38 86 LYS A N 1
ATOM 650 C CA . LYS A 1 86 ? -75.447 -29.385 157.967 1.00 77.38 86 LYS A CA 1
ATOM 651 C C . LYS A 1 86 ? -75.947 -27.971 157.703 1.00 77.38 86 LYS A C 1
ATOM 653 O O . LYS A 1 86 ? -75.873 -27.518 156.568 1.00 77.38 86 LYS A O 1
ATOM 658 N N . ALA A 1 87 ? -76.392 -27.295 158.764 1.00 70.94 87 ALA A N 1
ATOM 659 C CA . ALA A 1 87 ? -76.863 -25.911 158.697 1.00 70.94 87 ALA A CA 1
ATOM 660 C C . ALA A 1 87 ? -77.913 -25.704 157.589 1.00 70.94 87 ALA A C 1
ATOM 662 O O . ALA A 1 87 ? -77.830 -24.763 156.805 1.00 70.94 87 ALA A O 1
ATOM 663 N N . ALA A 1 88 ? -78.866 -26.635 157.484 1.00 72.00 88 ALA A N 1
ATOM 664 C CA . ALA A 1 88 ? -79.930 -26.520 156.498 1.00 72.00 88 ALA A CA 1
ATOM 665 C C . ALA A 1 88 ? -80.860 -25.384 156.933 1.00 72.00 88 ALA A C 1
ATOM 667 O O . ALA A 1 88 ? -81.445 -25.446 158.018 1.00 72.00 88 ALA A O 1
ATOM 668 N N . ALA A 1 89 ? -80.920 -24.336 156.115 1.00 72.94 89 ALA A N 1
ATOM 669 C CA . ALA A 1 89 ? -81.740 -23.165 156.363 1.00 72.94 89 ALA A CA 1
ATOM 670 C C . ALA A 1 89 ? -83.207 -23.478 156.062 1.00 72.94 89 ALA A C 1
ATOM 672 O O . ALA A 1 89 ? -83.525 -24.014 155.003 1.00 72.94 89 ALA A O 1
ATOM 673 N N . PHE A 1 90 ? -84.095 -23.115 156.976 1.00 76.12 90 PHE A N 1
ATOM 674 C CA . PHE A 1 90 ? -85.532 -23.151 156.759 1.00 76.12 90 PHE A CA 1
ATOM 675 C C . PHE A 1 90 ? -86.191 -21.951 157.445 1.00 76.12 90 PHE A C 1
ATOM 677 O O . PHE A 1 90 ? -85.667 -21.386 158.408 1.00 76.12 90 PHE A O 1
ATOM 684 N N . LEU A 1 91 ? -87.343 -21.536 156.928 1.00 77.06 91 LEU A N 1
ATOM 685 C CA . LEU A 1 91 ? -88.138 -20.451 157.500 1.00 77.06 91 LEU A CA 1
ATOM 686 C C . LEU A 1 91 ? -89.222 -21.051 158.392 1.00 77.06 91 LEU A C 1
ATOM 688 O O . LEU A 1 91 ? -89.861 -22.026 158.001 1.00 77.06 91 LEU A O 1
ATOM 692 N N . MET A 1 92 ? -89.421 -20.481 159.582 1.00 72.62 92 MET A N 1
ATOM 693 C CA . MET A 1 92 ? -90.414 -20.972 160.532 1.00 72.62 92 MET A CA 1
ATOM 694 C C . MET A 1 92 ? -91.771 -20.283 160.304 1.00 72.62 92 MET A C 1
ATOM 696 O O . MET A 1 92 ? -91.861 -19.073 160.539 1.00 72.62 92 MET A O 1
ATOM 700 N N . PRO A 1 93 ? -92.818 -21.003 159.854 1.00 66.56 93 PRO A N 1
ATOM 701 C CA . PRO A 1 93 ? -94.153 -20.434 159.645 1.00 66.56 93 PRO A CA 1
ATOM 702 C C . PRO A 1 93 ? -94.935 -20.247 160.964 1.00 66.56 93 PRO A C 1
ATOM 704 O O . PRO A 1 93 ? -94.610 -20.851 161.983 1.00 66.56 93 PRO A O 1
ATOM 707 N N . GLU A 1 94 ? -96.011 -19.445 160.949 1.00 71.25 94 GLU A N 1
ATOM 708 C CA . GLU A 1 94 ? -96.905 -19.181 162.106 1.00 71.25 94 GLU A CA 1
ATOM 709 C C . GLU A 1 94 ? -97.884 -20.333 162.415 1.00 71.25 94 GLU A C 1
ATOM 711 O O . GLU A 1 94 ? -99.049 -20.111 162.741 1.00 71.25 94 GLU A O 1
ATOM 716 N N . ALA A 1 95 ? -97.438 -21.578 162.259 1.00 73.56 95 ALA A N 1
ATOM 717 C CA . ALA A 1 95 ? -98.217 -22.771 162.565 1.00 73.56 95 ALA A CA 1
ATOM 718 C C . ALA A 1 95 ? -97.294 -23.960 162.853 1.00 73.56 95 ALA A C 1
ATOM 720 O O . ALA A 1 95 ? -96.191 -24.050 162.304 1.00 73.56 95 ALA A O 1
ATOM 721 N N . ASP A 1 96 ? -97.773 -24.904 163.665 1.00 69.50 96 ASP A N 1
ATOM 722 C CA . ASP A 1 96 ? -97.063 -26.153 163.943 1.00 69.50 96 ASP A CA 1
ATOM 723 C C . ASP A 1 96 ? -96.731 -26.875 162.629 1.00 69.50 96 ASP A C 1
ATOM 725 O O . ASP A 1 96 ? -97.610 -27.122 161.801 1.00 69.50 96 ASP A O 1
ATOM 729 N N . SER A 1 97 ? -95.450 -27.173 162.408 1.00 70.81 97 SER A N 1
ATOM 730 C CA . SER A 1 97 ? -94.943 -27.637 161.110 1.00 70.81 97 SER A CA 1
ATOM 731 C C . SER A 1 97 ? -93.864 -28.708 161.261 1.00 70.81 97 SER A C 1
ATOM 733 O O . SER A 1 97 ? -93.182 -28.793 162.286 1.00 70.81 97 SER A O 1
ATOM 735 N N . ASN A 1 98 ? -93.704 -29.535 160.223 1.00 73.19 98 ASN A N 1
ATOM 736 C CA . ASN A 1 98 ? -92.622 -30.515 160.135 1.00 73.19 98 ASN A CA 1
ATOM 737 C C . ASN A 1 98 ? -91.460 -29.945 159.308 1.00 73.19 98 ASN A C 1
ATOM 739 O O . ASN A 1 98 ? -91.661 -29.485 158.183 1.00 73.19 98 ASN A O 1
ATOM 743 N N . ILE A 1 99 ? -90.252 -29.999 159.866 1.00 69.88 99 ILE A N 1
ATOM 744 C CA . ILE A 1 99 ? -89.024 -29.469 159.261 1.00 69.88 99 ILE A CA 1
ATOM 745 C C . ILE A 1 99 ? -88.685 -30.097 157.906 1.00 69.88 99 ILE A C 1
ATOM 747 O O . ILE A 1 99 ? -88.176 -29.389 157.040 1.00 69.88 99 ILE A O 1
ATOM 751 N N . ASP A 1 100 ? -89.004 -31.374 157.685 1.00 69.75 100 ASP A N 1
ATOM 752 C CA . ASP A 1 100 ? -88.662 -32.049 156.423 1.00 69.75 100 ASP A CA 1
ATOM 753 C C . ASP A 1 100 ? -89.377 -31.402 155.227 1.00 69.75 100 ASP A C 1
ATOM 755 O O . ASP A 1 100 ? -88.793 -31.213 154.161 1.00 69.75 100 ASP A O 1
ATOM 759 N N . VAL A 1 101 ? -90.619 -30.955 155.438 1.00 65.31 101 VAL A N 1
ATOM 760 C CA . VAL A 1 101 ? -91.421 -30.268 154.414 1.00 65.31 101 VAL A CA 1
ATOM 761 C C . VAL A 1 101 ? -90.899 -28.849 154.156 1.00 65.31 101 VAL A C 1
ATOM 763 O O . VAL A 1 101 ? -91.021 -28.336 153.046 1.00 65.31 101 VAL A O 1
ATOM 766 N N . LEU A 1 102 ? -90.285 -28.216 155.160 1.00 61.78 102 LEU A N 1
ATOM 767 C CA . LEU A 1 102 ? -89.753 -26.853 155.061 1.00 61.78 102 LEU A CA 1
ATOM 768 C C . LEU A 1 102 ? -88.381 -26.794 154.361 1.00 61.78 102 LEU A C 1
ATOM 770 O O . LEU A 1 102 ? -88.036 -25.757 153.796 1.00 61.78 102 LEU A O 1
ATOM 774 N N . ILE A 1 103 ? -87.607 -27.886 154.359 1.00 62.97 103 ILE A N 1
ATOM 775 C CA . ILE A 1 103 ? -86.296 -27.955 153.688 1.00 62.97 103 ILE A CA 1
ATOM 776 C C . ILE A 1 103 ? -86.449 -28.224 152.178 1.00 62.97 103 ILE A C 1
ATOM 778 O O . ILE A 1 103 ? -85.745 -27.606 151.375 1.00 62.97 103 ILE A O 1
ATOM 782 N N . GLU A 1 104 ? -87.394 -29.074 151.759 1.00 61.09 104 GLU A N 1
ATOM 783 C CA . GLU A 1 104 ? -87.568 -29.450 150.342 1.00 61.09 104 GLU A CA 1
ATOM 784 C C . GLU A 1 104 ? -88.085 -28.314 149.437 1.00 61.09 104 GLU A C 1
ATOM 786 O O . GLU A 1 104 ? -87.841 -28.332 148.231 1.00 61.09 104 GLU A O 1
ATOM 791 N N . SER A 1 105 ? -88.718 -27.268 149.980 1.00 56.66 105 SER A N 1
ATOM 792 C CA . SER A 1 105 ? -89.235 -26.144 149.182 1.00 56.66 105 SER A CA 1
ATOM 793 C C . SER A 1 105 ? -88.189 -25.084 148.774 1.00 56.66 105 SER A C 1
ATOM 795 O O . SER A 1 105 ? -88.573 -24.046 148.239 1.00 56.66 105 SER A O 1
ATOM 797 N N . SER A 1 106 ? -86.884 -25.293 149.018 1.00 51.44 106 SER A N 1
ATOM 798 C CA . SER A 1 106 ? -85.861 -24.222 148.962 1.00 51.44 106 SER A CA 1
ATOM 799 C C . SER A 1 106 ? -84.705 -24.369 147.944 1.00 51.44 106 SER A C 1
ATOM 801 O O . SER A 1 106 ? -83.770 -23.570 147.982 1.00 51.44 106 SER A O 1
ATOM 803 N N . ILE A 1 107 ? -84.742 -25.305 146.979 1.00 52.12 107 ILE A N 1
ATOM 804 C CA . ILE A 1 107 ? -83.637 -25.500 146.003 1.00 52.12 107 ILE A CA 1
ATOM 805 C C . ILE A 1 107 ? -84.048 -25.128 144.564 1.00 52.12 107 ILE A C 1
ATOM 807 O O . ILE A 1 107 ? -84.859 -25.808 143.942 1.00 52.12 107 ILE A O 1
ATOM 811 N N . VAL A 1 108 ? -83.415 -24.095 143.988 1.00 48.56 108 VAL A N 1
ATOM 812 C CA . VAL A 1 108 ? -83.449 -23.786 142.541 1.00 48.56 108 VAL A CA 1
ATOM 813 C C . VAL A 1 108 ? -82.179 -24.334 141.875 1.00 48.56 108 VAL A C 1
ATOM 815 O O . VAL A 1 108 ? -81.076 -23.882 142.173 1.00 48.56 108 VAL A O 1
ATOM 818 N N . VAL A 1 109 ? -82.323 -25.290 140.952 1.00 49.53 109 VAL A N 1
ATOM 819 C CA . VAL A 1 109 ? -81.239 -25.816 140.094 1.00 49.53 109 VAL A CA 1
ATOM 820 C C . VAL A 1 109 ? -81.198 -25.012 138.787 1.00 49.53 109 VAL A C 1
ATOM 822 O O . VAL A 1 109 ? -82.215 -24.887 138.112 1.00 49.53 109 VAL A O 1
ATOM 825 N N . THR A 1 110 ? -80.038 -24.468 138.409 1.00 48.56 110 THR A N 1
ATOM 826 C CA . THR A 1 110 ? -79.819 -23.784 137.117 1.00 48.56 110 THR A CA 1
ATOM 827 C C . THR A 1 110 ? -79.216 -24.752 136.086 1.00 48.56 110 THR A C 1
ATOM 829 O O . THR A 1 110 ? -78.189 -25.376 136.337 1.00 48.56 110 THR A O 1
ATOM 832 N N . ASP A 1 111 ? -79.869 -24.897 134.928 1.00 48.91 111 ASP A N 1
ATOM 833 C CA . ASP A 1 111 ? -79.502 -25.798 133.820 1.00 48.91 111 ASP A CA 1
ATOM 834 C C . ASP A 1 111 ? -78.376 -25.202 132.926 1.00 48.91 111 ASP A C 1
ATOM 836 O O . ASP A 1 111 ? -78.549 -24.096 132.404 1.00 48.91 111 ASP A O 1
ATOM 840 N N . PRO A 1 112 ? -77.229 -25.888 132.705 1.00 57.28 112 PRO A N 1
ATOM 841 C CA . PRO A 1 112 ? -76.109 -25.391 131.889 1.00 57.28 112 PRO A CA 1
ATOM 842 C C . PRO A 1 112 ? -76.310 -25.491 130.361 1.00 57.28 112 PRO A C 1
ATOM 844 O O . PRO A 1 112 ? -75.457 -25.027 129.596 1.00 57.28 112 PRO A O 1
ATOM 847 N N . THR A 1 113 ? -77.412 -26.073 129.885 1.00 70.56 113 THR A N 1
ATOM 848 C CA . THR A 1 113 ? -77.681 -26.315 128.453 1.00 70.56 113 THR A CA 1
ATOM 849 C C . THR A 1 113 ? -77.599 -25.057 127.555 1.00 70.56 113 THR A C 1
ATOM 851 O O . THR A 1 113 ? -77.002 -25.141 126.474 1.00 70.56 113 THR A O 1
ATOM 854 N N . PRO A 1 114 ? -78.079 -23.861 127.965 1.00 72.94 114 PRO A N 1
ATOM 855 C CA . PRO A 1 114 ? -77.975 -22.648 127.145 1.00 72.94 114 PRO A CA 1
ATOM 856 C C . PRO A 1 114 ? -76.530 -22.193 126.893 1.00 72.94 114 PRO A C 1
ATOM 858 O O . PRO A 1 114 ? -76.220 -21.686 125.814 1.00 72.94 114 PRO A O 1
ATOM 861 N N . ALA A 1 115 ? -75.626 -22.404 127.856 1.00 71.81 115 ALA A N 1
ATOM 862 C CA . ALA A 1 115 ? -74.227 -21.993 127.740 1.00 71.81 115 ALA A CA 1
ATOM 863 C C . ALA A 1 115 ? -73.458 -22.856 126.726 1.00 71.81 115 ALA A C 1
ATOM 865 O O . ALA A 1 115 ? -72.652 -22.335 125.955 1.00 71.81 115 ALA A O 1
ATOM 866 N N . ILE A 1 116 ? -73.749 -24.159 126.671 1.00 78.75 116 ILE A N 1
ATOM 867 C CA . ILE A 1 116 ? -73.135 -25.085 125.709 1.00 78.75 116 ILE A CA 1
ATOM 868 C C . ILE A 1 116 ? -73.637 -24.799 124.286 1.00 78.75 116 ILE A C 1
ATOM 870 O O . ILE A 1 116 ? -72.837 -24.757 123.352 1.00 78.75 116 ILE A O 1
ATOM 874 N N . ILE A 1 117 ? -74.936 -24.527 124.110 1.00 79.88 117 ILE A N 1
ATOM 875 C CA . ILE A 1 117 ? -75.500 -24.144 122.803 1.00 79.88 117 ILE A CA 1
ATOM 876 C C . ILE A 1 117 ? -74.909 -22.809 122.325 1.00 79.88 117 ILE A C 1
ATOM 878 O O . ILE A 1 117 ? -74.560 -22.677 121.149 1.00 79.88 117 ILE A O 1
ATOM 882 N N . ALA A 1 118 ? -74.732 -21.836 123.224 1.00 78.75 118 ALA A N 1
ATOM 883 C CA . ALA A 1 118 ? -74.089 -20.559 122.909 1.00 78.75 118 ALA A CA 1
ATOM 884 C C . ALA A 1 118 ? -72.612 -20.734 122.504 1.00 78.75 118 ALA A C 1
ATOM 886 O O . ALA A 1 118 ? -72.163 -20.144 121.523 1.00 78.75 118 ALA A O 1
ATOM 887 N N . GLN A 1 119 ? -71.859 -21.590 123.200 1.00 85.00 119 GLN A N 1
ATOM 888 C CA . GLN A 1 119 ? -70.468 -21.890 122.843 1.00 85.00 119 GLN A CA 1
ATOM 889 C C . GLN A 1 119 ? -70.355 -22.628 121.504 1.00 85.00 119 GLN A C 1
ATOM 891 O O . GLN A 1 119 ? -69.506 -22.282 120.683 1.00 85.00 119 GLN A O 1
ATOM 896 N N . LEU A 1 120 ? -71.229 -23.605 121.244 1.00 87.31 120 LEU A N 1
ATOM 897 C CA . LEU A 1 120 ? -71.240 -24.356 119.988 1.00 87.31 120 LEU A CA 1
ATOM 898 C C . LEU A 1 120 ? -71.629 -23.471 118.796 1.00 87.31 120 LEU A C 1
ATOM 900 O O . LEU A 1 120 ? -70.998 -23.541 117.743 1.00 87.31 120 LEU A O 1
ATOM 904 N N . SER A 1 121 ? -72.631 -22.605 118.961 1.00 88.25 121 SER A N 1
ATOM 905 C CA . SER A 1 121 ? -73.039 -21.648 117.924 1.00 88.25 121 SER A CA 1
ATOM 906 C C . SER A 1 121 ? -71.964 -20.585 117.660 1.00 88.25 121 SER A C 1
ATOM 908 O O . SER A 1 121 ? -71.699 -20.264 116.498 1.00 88.25 121 SER A O 1
ATOM 910 N N . ALA A 1 122 ? -71.265 -20.106 118.695 1.00 85.56 122 ALA A N 1
ATOM 911 C CA . ALA A 1 122 ? -70.109 -19.221 118.542 1.00 85.56 122 ALA A CA 1
ATOM 912 C C . ALA A 1 122 ? -68.934 -19.910 117.820 1.00 85.56 122 ALA A C 1
ATOM 914 O O . ALA A 1 122 ? -68.329 -19.326 116.913 1.00 85.56 122 ALA A O 1
ATOM 915 N N . ALA A 1 123 ? -68.638 -21.169 118.159 1.00 87.31 123 ALA A N 1
ATOM 916 C CA . ALA A 1 123 ? -67.604 -21.960 117.495 1.00 87.31 123 ALA A CA 1
ATOM 917 C C . ALA A 1 123 ? -67.950 -22.232 116.021 1.00 87.31 123 ALA A C 1
ATOM 919 O O . ALA A 1 123 ? -67.100 -22.045 115.151 1.00 87.31 123 ALA A O 1
ATOM 920 N N . LEU A 1 124 ? -69.203 -22.592 115.719 1.00 91.94 124 LEU A N 1
ATOM 921 C CA . LEU A 1 124 ? -69.674 -22.809 114.349 1.00 91.94 124 LEU A CA 1
ATOM 922 C C . LEU A 1 124 ? -69.604 -21.523 113.517 1.00 91.94 124 LEU A C 1
ATOM 924 O O . LEU A 1 124 ? -69.141 -21.551 112.378 1.00 91.94 124 LEU A O 1
ATOM 928 N N . THR A 1 125 ? -70.002 -20.386 114.093 1.00 92.62 125 THR A N 1
ATOM 929 C CA . THR A 1 125 ? -69.904 -19.075 113.432 1.00 92.62 125 THR A CA 1
ATOM 930 C C . THR A 1 125 ? -68.447 -18.732 113.113 1.00 92.62 125 THR A C 1
ATOM 932 O O . THR A 1 125 ? -68.131 -18.347 111.988 1.00 92.62 125 THR A O 1
ATOM 935 N N . THR A 1 126 ? -67.538 -18.957 114.067 1.00 92.12 126 THR A N 1
ATOM 936 C CA . THR A 1 126 ? -66.094 -18.727 113.892 1.00 92.12 126 THR A CA 1
ATOM 937 C C . THR A 1 126 ? -65.497 -19.643 112.822 1.00 92.12 126 THR A C 1
ATOM 939 O O . THR A 1 126 ? -64.776 -19.174 111.943 1.00 92.12 126 THR A O 1
ATOM 942 N N . ALA A 1 127 ? -65.832 -20.937 112.841 1.00 90.69 127 ALA A N 1
ATOM 943 C CA . ALA A 1 127 ? -65.375 -21.901 111.842 1.00 90.69 127 ALA A CA 1
ATOM 944 C C . ALA A 1 127 ? -65.895 -21.561 110.435 1.00 90.69 127 ALA A C 1
ATOM 946 O O . ALA A 1 127 ? -65.142 -21.630 109.465 1.00 90.69 127 ALA A O 1
ATOM 947 N N . THR A 1 128 ? -67.153 -21.125 110.324 1.00 94.00 128 THR A N 1
ATOM 948 C CA . THR A 1 128 ? -67.756 -20.707 109.048 1.00 94.00 128 THR A CA 1
ATOM 949 C C . THR A 1 128 ? -67.078 -19.446 108.504 1.00 94.00 128 THR A C 1
ATOM 951 O O . THR A 1 128 ? -66.751 -19.386 107.319 1.00 94.00 128 THR A O 1
ATOM 954 N N . ALA A 1 129 ? -66.785 -18.463 109.363 1.00 92.00 129 ALA A N 1
ATOM 955 C CA . ALA A 1 129 ? -66.039 -17.262 108.984 1.00 92.00 129 ALA A CA 1
ATOM 956 C C . ALA A 1 129 ? -64.591 -17.578 108.554 1.00 92.00 129 ALA A C 1
ATOM 958 O O . ALA A 1 129 ? -64.098 -17.031 107.563 1.00 92.00 129 ALA A O 1
ATOM 959 N N . ALA A 1 130 ? -63.918 -18.500 109.250 1.00 92.56 130 ALA A N 1
ATOM 960 C CA . ALA A 1 130 ? -62.584 -18.971 108.880 1.00 92.56 130 ALA A CA 1
ATOM 961 C C . ALA A 1 130 ? -62.590 -19.707 107.528 1.00 92.56 130 ALA A C 1
ATOM 963 O O . ALA A 1 130 ? -61.739 -19.438 106.679 1.00 92.56 130 ALA A O 1
ATOM 964 N N . ALA A 1 131 ? -63.581 -20.572 107.285 1.00 93.06 131 ALA A N 1
ATOM 965 C CA . ALA A 1 131 ? -63.756 -21.261 106.009 1.00 93.06 131 ALA A CA 1
ATOM 966 C C . ALA A 1 131 ? -64.023 -20.279 104.856 1.00 93.06 131 ALA A C 1
ATOM 968 O O . ALA A 1 131 ? -63.395 -20.388 103.804 1.00 93.06 131 ALA A O 1
ATOM 969 N N . ALA A 1 132 ? -64.879 -19.271 105.062 1.00 94.00 132 ALA A N 1
ATOM 970 C CA . ALA A 1 132 ? -65.119 -18.216 104.076 1.00 94.00 132 ALA A CA 1
ATOM 971 C C . ALA A 1 132 ? -63.835 -17.428 103.754 1.00 94.00 132 ALA A C 1
ATOM 973 O O . ALA A 1 132 ? -63.534 -17.167 102.588 1.00 94.00 132 ALA A O 1
ATOM 974 N N . THR A 1 133 ? -63.032 -17.110 104.773 1.00 95.12 133 THR A N 1
ATOM 975 C CA . THR A 1 133 ? -61.730 -16.443 104.597 1.00 95.12 133 THR A CA 1
ATOM 976 C C . THR A 1 133 ? -60.760 -17.309 103.788 1.00 95.12 133 THR A C 1
ATOM 978 O O . THR A 1 133 ? -60.124 -16.813 102.856 1.00 95.12 133 THR A O 1
ATOM 981 N N . ALA A 1 134 ? -60.684 -18.612 104.079 1.00 93.38 134 ALA A N 1
ATOM 982 C CA . ALA A 1 134 ? -59.860 -19.555 103.324 1.00 93.38 134 ALA A CA 1
ATOM 983 C C . ALA A 1 134 ? -60.324 -19.692 101.863 1.00 93.38 134 ALA A C 1
ATOM 985 O O . ALA A 1 134 ? -59.498 -19.689 100.951 1.00 93.38 134 ALA A O 1
ATOM 986 N N . GLN A 1 135 ? -61.636 -19.741 101.617 1.00 95.69 135 GLN A N 1
ATOM 987 C CA . GLN A 1 135 ? -62.200 -19.813 100.267 1.00 95.69 135 GLN A CA 1
ATOM 988 C C . GLN A 1 135 ? -61.887 -18.550 99.444 1.00 95.69 135 GLN A C 1
ATOM 990 O O . GLN A 1 135 ? -61.536 -18.646 98.262 1.00 95.69 135 GLN A O 1
ATOM 995 N N . ASN A 1 136 ? -61.946 -17.370 100.072 1.00 95.19 136 ASN A N 1
ATOM 996 C CA . ASN A 1 136 ? -61.544 -16.102 99.457 1.00 95.19 136 ASN A CA 1
ATOM 997 C C . ASN A 1 136 ? -60.041 -16.077 99.133 1.00 95.19 136 ASN A C 1
ATOM 999 O O . ASN A 1 136 ? -59.651 -15.638 98.047 1.00 95.19 136 ASN A O 1
ATOM 1003 N N . ALA A 1 137 ? -59.196 -16.594 100.032 1.00 95.31 137 ALA A N 1
ATOM 1004 C CA . ALA A 1 137 ? -57.759 -16.721 99.794 1.00 95.31 137 ALA A CA 1
ATOM 1005 C C . ALA A 1 137 ? -57.460 -17.666 98.616 1.00 95.31 137 ALA A C 1
ATOM 1007 O O . ALA A 1 137 ? -56.735 -17.280 97.705 1.00 95.31 137 ALA A O 1
ATOM 1008 N N . ILE A 1 138 ? -58.087 -18.849 98.568 1.00 96.75 138 ILE A N 1
ATOM 1009 C CA . ILE A 1 138 ? -57.952 -19.805 97.453 1.00 96.75 138 ILE A CA 1
ATOM 1010 C C . ILE A 1 138 ? -58.374 -19.166 96.125 1.00 96.75 138 ILE A C 1
ATOM 1012 O O . ILE A 1 138 ? -57.672 -19.311 95.122 1.00 96.75 138 ILE A O 1
ATOM 1016 N N . SER A 1 139 ? -59.493 -18.436 96.110 1.00 96.75 139 SER A N 1
ATOM 1017 C CA . SER A 1 139 ? -59.981 -17.749 94.905 1.00 96.75 139 SER A CA 1
ATOM 1018 C C . SER A 1 139 ? -58.982 -16.694 94.422 1.00 96.75 139 SER A C 1
ATOM 1020 O O . SER A 1 139 ? -58.654 -16.645 93.237 1.00 96.75 139 SER A O 1
ATOM 1022 N N . THR A 1 140 ? -58.423 -15.914 95.352 1.00 97.12 140 THR A N 1
ATOM 1023 C CA . THR A 1 140 ? -57.382 -14.914 95.067 1.00 97.12 140 THR A CA 1
ATOM 1024 C C . THR A 1 140 ? -56.115 -15.571 94.515 1.00 97.12 140 THR A C 1
ATOM 1026 O O . THR A 1 140 ? -55.586 -15.143 93.491 1.00 97.12 140 THR A O 1
ATOM 1029 N N . THR A 1 141 ? -55.644 -16.654 95.136 1.00 96.75 141 THR A N 1
ATOM 1030 C CA . THR A 1 141 ? -54.471 -17.403 94.665 1.00 96.75 141 THR A CA 1
ATOM 1031 C C . THR A 1 141 ? -54.700 -18.002 93.281 1.00 96.75 141 THR A C 1
ATOM 1033 O O . THR A 1 141 ? -53.813 -17.930 92.436 1.00 96.75 141 THR A O 1
ATOM 1036 N N . THR A 1 142 ? -55.892 -18.541 93.019 1.00 97.38 142 THR A N 1
ATOM 1037 C CA . THR A 1 142 ? -56.256 -19.103 91.710 1.00 97.38 142 THR A CA 1
ATOM 1038 C C . THR A 1 142 ? -56.238 -18.023 90.626 1.00 97.38 142 THR A C 1
ATOM 1040 O O . THR A 1 142 ? -55.656 -18.231 89.560 1.00 97.38 142 THR A O 1
ATOM 1043 N N . ALA A 1 143 ? -56.793 -16.840 90.910 1.00 95.94 143 ALA A N 1
ATOM 1044 C CA . ALA A 1 143 ? -56.753 -15.697 89.998 1.00 95.94 143 ALA A CA 1
ATOM 1045 C C . ALA A 1 143 ? -55.316 -15.201 89.739 1.00 95.94 143 ALA A C 1
ATOM 1047 O O . ALA A 1 143 ? -54.940 -14.935 88.592 1.00 95.94 143 ALA A O 1
ATOM 1048 N N . ASN A 1 144 ? -54.482 -15.137 90.780 1.00 96.94 144 ASN A N 1
ATOM 1049 C CA . ASN A 1 144 ? -53.072 -14.760 90.657 1.00 96.94 144 ASN A CA 1
ATOM 1050 C C . ASN A 1 144 ? -52.268 -15.787 89.845 1.00 96.94 144 ASN A C 1
ATOM 1052 O O . ASN A 1 144 ? -51.442 -15.403 89.013 1.00 96.94 144 ASN A O 1
ATOM 1056 N N . ALA A 1 145 ? -52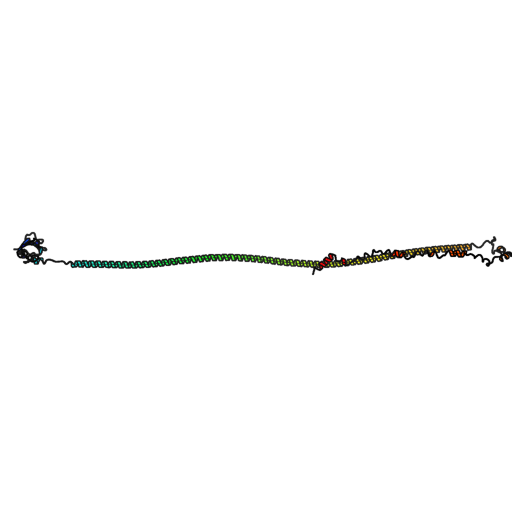.525 -17.084 90.038 1.00 96.69 145 ALA A N 1
ATOM 1057 C CA . ALA A 1 145 ? -51.904 -18.151 89.259 1.00 96.69 145 ALA A CA 1
ATOM 1058 C C . ALA A 1 145 ? -52.286 -18.043 87.775 1.00 96.69 145 ALA A C 1
ATOM 1060 O O . ALA A 1 145 ? -51.401 -18.036 86.922 1.00 96.69 145 ALA A O 1
ATOM 1061 N N . ALA A 1 146 ? -53.574 -17.847 87.469 1.00 97.19 146 ALA A N 1
ATOM 1062 C CA . ALA A 1 146 ? -54.047 -17.642 86.099 1.00 97.19 146 ALA A CA 1
ATOM 1063 C C . ALA A 1 146 ? -53.399 -16.411 85.437 1.00 97.19 146 ALA A C 1
ATOM 1065 O O . ALA A 1 146 ? -52.921 -16.491 84.304 1.00 97.19 146 ALA A O 1
ATOM 1066 N N . THR A 1 147 ? -53.304 -15.294 86.166 1.00 98.12 147 THR A N 1
ATOM 1067 C CA . THR A 1 147 ? -52.616 -14.074 85.708 1.00 98.12 147 THR A CA 1
ATOM 1068 C C . THR A 1 147 ? -51.133 -14.337 85.429 1.00 98.12 147 THR A C 1
ATOM 1070 O O . THR A 1 147 ? -50.603 -13.913 84.404 1.00 98.12 147 THR A O 1
ATOM 1073 N N . THR A 1 148 ? -50.460 -15.088 86.303 1.00 97.88 148 THR A N 1
ATOM 1074 C CA . THR A 1 148 ? -49.048 -15.462 86.130 1.00 97.88 148 THR A CA 1
ATOM 1075 C C . THR A 1 148 ? -48.846 -16.322 84.882 1.00 97.88 148 THR A C 1
ATOM 1077 O O . THR A 1 148 ? -47.940 -16.054 84.094 1.00 97.88 148 THR A O 1
ATOM 1080 N N . THR A 1 149 ? -49.716 -17.309 84.647 1.00 97.94 149 THR A N 1
ATOM 1081 C CA . THR A 1 149 ? -49.692 -18.138 83.433 1.00 97.94 149 THR A CA 1
ATOM 1082 C C . THR A 1 149 ? -49.918 -17.307 82.168 1.00 97.94 149 THR A C 1
ATOM 1084 O O . THR A 1 149 ? -49.202 -17.485 81.178 1.00 97.94 149 THR A O 1
ATOM 1087 N N . ALA A 1 150 ? -50.866 -16.366 82.190 1.00 97.06 150 ALA A N 1
ATOM 1088 C CA . ALA A 1 150 ? -51.117 -15.463 81.066 1.00 97.06 150 ALA A CA 1
ATOM 1089 C C . ALA A 1 150 ? -49.897 -14.571 80.766 1.00 97.06 150 ALA A C 1
ATOM 1091 O O . ALA A 1 150 ? -49.475 -14.451 79.611 1.00 97.06 150 ALA A O 1
ATOM 1092 N N . ASN A 1 151 ? -49.272 -14.013 81.806 1.00 97.56 151 ASN A N 1
ATOM 1093 C CA . ASN A 1 151 ? -48.052 -13.215 81.680 1.00 97.56 151 ASN A CA 1
ATOM 1094 C C . ASN A 1 151 ? -46.883 -14.040 81.121 1.00 97.56 151 ASN A C 1
ATOM 1096 O O . ASN A 1 151 ? -46.190 -13.576 80.218 1.00 97.56 151 ASN A O 1
ATOM 1100 N N . ALA A 1 152 ? -46.692 -15.276 81.592 1.00 97.75 152 ALA A N 1
ATOM 1101 C CA . ALA A 1 152 ? -45.662 -16.180 81.076 1.00 97.75 152 ALA A CA 1
ATOM 1102 C C . ALA A 1 152 ? -45.879 -16.518 79.590 1.00 97.75 152 ALA A C 1
ATOM 1104 O O . ALA A 1 152 ? -44.934 -16.508 78.801 1.00 97.75 152 ALA A O 1
ATOM 1105 N N . THR A 1 153 ? -47.132 -16.748 79.188 1.00 98.00 153 THR A N 1
ATOM 1106 C CA . THR A 1 153 ? -47.501 -17.016 77.786 1.00 98.00 153 THR A CA 1
ATOM 1107 C C . THR A 1 153 ? -47.227 -15.801 76.894 1.00 98.00 153 THR A C 1
ATOM 1109 O O . THR A 1 153 ? -46.675 -15.929 75.797 1.00 98.00 153 THR A O 1
ATOM 1112 N N . THR A 1 154 ? -47.553 -14.604 77.388 1.00 98.19 154 THR A N 1
ATOM 1113 C CA . THR A 1 154 ? -47.280 -13.333 76.703 1.00 98.19 154 THR A CA 1
ATOM 1114 C C . THR A 1 154 ? -45.776 -13.114 76.541 1.00 98.19 154 THR A C 1
ATOM 1116 O O . THR A 1 154 ? -45.313 -12.803 75.444 1.00 98.19 154 THR A O 1
ATOM 1119 N N . ALA A 1 155 ? -44.994 -13.352 77.598 1.00 97.62 155 ALA A N 1
ATOM 1120 C CA . ALA A 1 155 ? -43.537 -13.251 77.565 1.00 97.62 155 ALA A CA 1
ATOM 1121 C C . ALA A 1 155 ? -42.906 -14.250 76.579 1.00 97.62 155 ALA A C 1
ATOM 1123 O O . ALA A 1 155 ? -42.016 -13.877 75.817 1.00 97.62 155 ALA A O 1
ATOM 1124 N N . SER A 1 156 ? -43.398 -15.493 76.537 1.00 98.06 156 SER A N 1
ATOM 1125 C CA . SER A 1 156 ? -42.941 -16.503 75.574 1.00 98.06 156 SER A CA 1
ATOM 1126 C C . SER A 1 156 ? -43.220 -16.082 74.127 1.00 98.06 156 SER A C 1
ATOM 1128 O O . SER A 1 156 ? -42.323 -16.140 73.288 1.00 98.06 156 SER A O 1
ATOM 1130 N N . SER A 1 157 ? -44.419 -15.563 73.850 1.00 97.69 157 SER A N 1
ATOM 1131 C CA . SER A 1 157 ? -44.795 -15.069 72.517 1.00 97.69 157 SER A CA 1
ATOM 1132 C C . SER A 1 157 ? -43.951 -13.862 72.089 1.00 97.69 157 SER A C 1
ATOM 1134 O O . SER A 1 157 ? -43.501 -13.776 70.941 1.00 97.69 157 SER A O 1
ATOM 1136 N N . ALA A 1 158 ? -43.686 -12.941 73.022 1.00 97.94 158 ALA A N 1
ATOM 1137 C CA . ALA A 1 158 ? -42.806 -11.800 72.797 1.00 97.94 158 ALA A CA 1
ATOM 1138 C C . ALA A 1 158 ? -41.365 -12.247 72.494 1.00 97.94 158 ALA A C 1
ATOM 1140 O O . ALA A 1 158 ? -40.753 -11.731 71.559 1.00 97.94 158 ALA A O 1
ATOM 1141 N N . ALA A 1 159 ? -40.849 -13.248 73.216 1.00 98.12 159 ALA A N 1
ATOM 1142 C CA . ALA A 1 159 ? -39.530 -13.822 72.960 1.00 98.12 159 ALA A CA 1
ATOM 1143 C C . ALA A 1 159 ? -39.445 -14.462 71.565 1.00 98.12 159 ALA A C 1
ATOM 1145 O O . ALA A 1 159 ? -38.512 -14.167 70.822 1.00 98.12 159 ALA A O 1
ATOM 1146 N N . SER A 1 160 ? -40.442 -15.257 71.157 1.00 97.75 160 SER A N 1
ATOM 1147 C CA . SER A 1 160 ? -40.491 -15.839 69.806 1.00 97.75 160 SER A CA 1
ATOM 1148 C C . SER A 1 160 ? -40.538 -14.772 68.710 1.00 97.75 160 SER A C 1
ATOM 1150 O O . SER A 1 160 ? -39.846 -14.894 67.698 1.00 97.75 160 SER A O 1
ATOM 1152 N N . THR A 1 161 ? -41.302 -13.698 68.926 1.00 98.25 161 THR A N 1
ATOM 1153 C CA . THR A 1 161 ? -41.373 -12.561 67.995 1.00 98.25 161 THR A CA 1
ATOM 1154 C C . THR A 1 161 ? -40.021 -11.854 67.882 1.00 98.25 161 THR A C 1
ATOM 1156 O O . THR A 1 161 ? -39.571 -11.561 66.775 1.00 98.25 161 THR A O 1
ATOM 1159 N N . ALA A 1 162 ? -39.333 -11.632 69.007 1.00 97.88 162 ALA A N 1
ATOM 1160 C CA . ALA A 1 162 ? -38.001 -11.034 69.025 1.00 97.88 162 ALA A CA 1
ATOM 1161 C C . ALA A 1 162 ? -36.962 -11.916 68.311 1.00 97.88 162 ALA A C 1
ATOM 1163 O O . ALA A 1 162 ? -36.159 -11.404 67.531 1.00 97.88 162 ALA A O 1
ATOM 1164 N N . THR A 1 163 ? -37.007 -13.239 68.507 1.00 98.56 163 THR A N 1
ATOM 1165 C CA . THR A 1 163 ? -36.152 -14.187 67.777 1.00 98.56 163 THR A CA 1
ATOM 1166 C C . THR A 1 163 ? -36.406 -14.125 66.271 1.00 98.56 163 THR A C 1
ATOM 1168 O O . THR A 1 163 ? -35.456 -13.999 65.502 1.00 98.56 163 THR A O 1
ATOM 1171 N N . ALA A 1 164 ? -37.670 -14.141 65.835 1.00 98.06 164 ALA A N 1
ATOM 1172 C CA . ALA A 1 164 ? -38.016 -14.050 64.415 1.00 98.06 164 ALA A CA 1
ATOM 1173 C C . ALA A 1 164 ? -37.561 -12.719 63.784 1.00 98.06 164 ALA A C 1
ATOM 1175 O O . ALA A 1 164 ? -37.032 -12.699 62.667 1.00 98.06 164 ALA A O 1
ATOM 1176 N N . ALA A 1 165 ? -37.714 -11.609 64.513 1.00 98.12 165 ALA A N 1
ATOM 1177 C CA . ALA A 1 165 ? -37.228 -10.300 64.087 1.00 98.12 165 ALA A CA 1
ATOM 1178 C C . ALA A 1 165 ? -35.695 -10.276 63.958 1.00 98.12 165 ALA A C 1
ATOM 1180 O O . ALA A 1 165 ? -35.178 -9.778 62.957 1.00 98.12 165 ALA A O 1
ATOM 1181 N N . ALA A 1 166 ? -34.968 -10.871 64.911 1.00 98.38 166 ALA A N 1
ATOM 1182 C CA . ALA A 1 166 ? -33.511 -10.982 64.855 1.00 98.38 166 ALA A CA 1
ATOM 1183 C C . ALA A 1 166 ? -33.044 -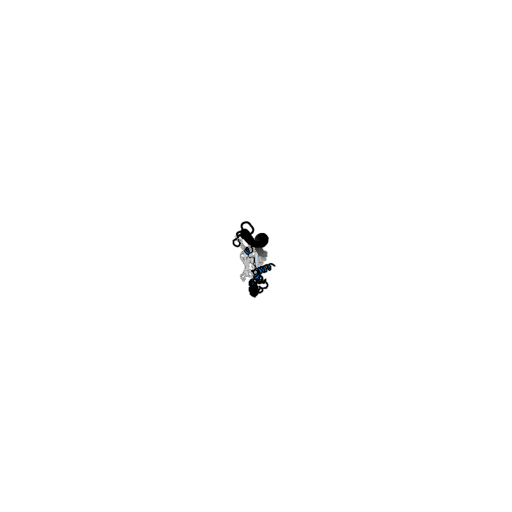11.803 63.640 1.00 98.38 166 ALA A C 1
ATOM 1185 O O . ALA A 1 166 ? -32.177 -11.352 62.895 1.00 98.38 166 ALA A O 1
ATOM 1186 N N . THR A 1 167 ? -33.668 -12.955 63.369 1.00 98.50 167 THR A N 1
ATOM 1187 C CA . THR A 1 167 ? -33.364 -13.770 62.179 1.00 98.50 167 THR A CA 1
ATOM 1188 C C . THR A 1 167 ? -33.639 -13.014 60.877 1.00 98.50 167 THR A C 1
ATOM 1190 O O . THR A 1 167 ? -32.840 -13.071 59.937 1.00 98.50 167 THR A O 1
ATOM 1193 N N . THR A 1 168 ? -34.742 -12.261 60.825 1.00 98.44 168 THR A N 1
ATOM 1194 C CA . THR A 1 168 ? -35.078 -11.415 59.670 1.00 98.44 168 THR A CA 1
ATOM 1195 C C . THR A 1 168 ? -34.017 -10.335 59.458 1.00 98.44 168 THR A C 1
ATOM 1197 O O . THR A 1 168 ? -33.551 -10.146 58.334 1.00 98.44 168 THR A O 1
ATOM 1200 N N . ALA A 1 169 ? -33.580 -9.668 60.529 1.00 98.31 169 ALA A N 1
ATOM 1201 C CA . ALA A 1 169 ? -32.532 -8.653 60.469 1.00 98.31 169 ALA A CA 1
ATOM 1202 C C . ALA A 1 169 ? -31.193 -9.233 59.984 1.00 98.31 169 ALA A C 1
ATOM 1204 O O . ALA A 1 169 ? -30.564 -8.653 59.099 1.00 98.31 169 ALA A O 1
ATOM 1205 N N . THR A 1 170 ? -30.784 -10.405 60.485 1.00 98.44 170 THR A N 1
ATOM 1206 C CA . THR A 1 170 ? -29.575 -11.104 60.014 1.00 98.44 170 THR A CA 1
ATOM 1207 C C . THR A 1 170 ? -29.665 -11.457 58.529 1.00 98.44 170 THR A C 1
ATOM 1209 O O . THR A 1 170 ? -28.702 -11.256 57.791 1.00 98.44 170 THR A O 1
ATOM 1212 N N . THR A 1 171 ? -30.827 -11.922 58.066 1.00 98.44 171 THR A N 1
ATOM 1213 C CA . THR A 1 171 ? -31.047 -12.251 56.648 1.00 98.44 171 THR A CA 1
ATOM 1214 C C . THR A 1 171 ? -30.928 -11.004 55.772 1.00 98.44 171 THR A C 1
ATOM 1216 O O . THR A 1 171 ? -30.189 -11.006 54.789 1.00 98.44 171 THR A O 1
ATOM 1219 N N . LYS A 1 172 ? -31.579 -9.901 56.165 1.00 98.25 172 LYS A N 1
ATOM 1220 C CA . LYS A 1 172 ? -31.516 -8.627 55.432 1.00 98.25 172 LYS A CA 1
ATOM 1221 C C . LYS A 1 172 ? -30.111 -8.027 55.410 1.00 98.25 172 LYS A C 1
ATOM 1223 O O . LYS A 1 172 ? -29.718 -7.461 54.394 1.00 98.25 172 LYS A O 1
ATOM 1228 N N . ALA A 1 173 ? -29.337 -8.192 56.482 1.00 98.06 173 ALA A N 1
ATOM 1229 C CA . ALA A 1 173 ? -27.931 -7.798 56.502 1.00 98.06 173 ALA A CA 1
ATOM 1230 C C . ALA A 1 173 ? -27.093 -8.607 55.492 1.00 98.06 173 ALA A C 1
ATOM 1232 O O . ALA A 1 173 ? -26.268 -8.032 54.784 1.00 98.06 173 ALA A O 1
ATOM 1233 N N . GLY A 1 174 ? -27.341 -9.917 55.374 1.00 98.31 174 GLY A N 1
ATOM 1234 C CA . GLY A 1 174 ? -26.693 -10.770 54.374 1.00 98.31 174 GLY A CA 1
ATOM 1235 C C . GLY A 1 174 ? -27.049 -10.387 52.933 1.00 98.31 174 GLY A C 1
ATOM 1236 O O . GLY A 1 174 ? -26.162 -10.265 52.090 1.00 98.31 174 GLY A O 1
ATOM 1237 N N . GLU A 1 175 ? -28.330 -10.128 52.656 1.00 98.56 175 GLU A N 1
ATOM 1238 C CA . GLU A 1 175 ? -28.796 -9.647 51.345 1.00 98.56 175 GLU A CA 1
ATOM 1239 C C . GLU A 1 175 ? -28.166 -8.293 50.973 1.00 98.56 175 GLU A C 1
ATOM 1241 O O . GLU A 1 175 ? -27.718 -8.102 49.840 1.00 98.56 175 GLU A O 1
ATOM 1246 N N . ALA A 1 176 ? -28.083 -7.360 51.928 1.00 97.75 176 ALA A N 1
ATOM 1247 C CA . ALA A 1 176 ? -27.457 -6.057 51.719 1.00 97.75 176 ALA A CA 1
ATOM 1248 C C . ALA A 1 176 ? -25.956 -6.180 51.411 1.00 97.75 176 ALA A C 1
ATOM 1250 O O . ALA A 1 176 ? -25.461 -5.511 50.504 1.00 97.75 176 ALA A O 1
ATOM 1251 N N . LEU A 1 177 ? -25.243 -7.071 52.111 1.00 98.62 177 LEU A N 1
ATOM 1252 C CA . LEU A 1 177 ? -23.833 -7.358 51.843 1.00 98.62 177 LEU A CA 1
ATOM 1253 C C . LEU A 1 177 ? -23.633 -7.942 50.437 1.00 98.62 177 LEU A C 1
ATOM 1255 O O . LEU A 1 177 ? -22.769 -7.471 49.702 1.00 98.62 177 LEU A O 1
ATOM 1259 N N . ALA A 1 178 ? -24.458 -8.914 50.034 1.00 98.38 178 ALA A N 1
ATOM 1260 C CA . ALA A 1 178 ? -24.392 -9.509 48.698 1.00 98.38 178 ALA A CA 1
ATOM 1261 C C . ALA A 1 178 ? -24.661 -8.478 47.585 1.00 98.38 178 ALA A C 1
ATOM 1263 O O . ALA A 1 178 ? -23.988 -8.476 46.548 1.00 98.38 178 ALA A O 1
ATOM 1264 N N . SER A 1 179 ? -25.610 -7.566 47.817 1.00 98.31 179 SER A N 1
ATOM 1265 C CA . SER A 1 179 ? -25.892 -6.447 46.914 1.00 98.31 179 SER A CA 1
ATOM 1266 C C . SER A 1 179 ? -24.698 -5.489 46.808 1.00 98.31 179 SER A C 1
ATOM 1268 O O . SER A 1 179 ? -24.283 -5.142 45.702 1.00 98.31 179 SER A O 1
ATOM 1270 N N . ALA A 1 180 ? -24.072 -5.137 47.938 1.00 98.38 180 ALA A N 1
ATOM 1271 C CA . ALA A 1 180 ? -22.872 -4.300 47.958 1.00 98.38 180 ALA A CA 1
ATOM 1272 C C . ALA A 1 180 ? -21.702 -4.948 47.196 1.00 98.38 180 ALA A C 1
ATOM 1274 O O . ALA A 1 180 ? -21.060 -4.288 46.382 1.00 98.38 180 ALA A O 1
ATOM 1275 N N . THR A 1 181 ? -21.466 -6.252 47.380 1.00 98.50 181 THR A N 1
ATOM 1276 C CA . THR A 1 181 ? -20.448 -6.989 46.615 1.00 98.50 181 THR A CA 1
ATOM 1277 C C . THR A 1 181 ? -20.744 -6.973 45.115 1.00 98.50 181 THR A C 1
ATOM 1279 O O . THR A 1 181 ? -19.849 -6.697 44.318 1.00 98.50 181 THR A O 1
ATOM 1282 N N . SER A 1 182 ? -22.001 -7.199 44.720 1.00 98.12 182 SER A N 1
ATOM 1283 C CA . SER A 1 182 ? -22.419 -7.171 43.310 1.00 98.12 182 SER A CA 1
ATOM 1284 C C . SER A 1 182 ? -22.212 -5.790 42.673 1.00 98.12 182 SER A C 1
ATOM 1286 O O . SER A 1 182 ? -21.793 -5.691 41.514 1.00 98.12 182 SER A O 1
ATOM 1288 N N . ALA A 1 183 ? -22.453 -4.719 43.436 1.00 98.00 183 ALA A N 1
ATOM 1289 C CA . ALA A 1 183 ? -22.187 -3.349 43.011 1.00 98.00 183 ALA A CA 1
ATOM 1290 C C . ALA A 1 183 ? -20.682 -3.097 42.812 1.00 98.00 183 ALA A C 1
ATOM 1292 O O . ALA A 1 183 ? -20.293 -2.610 41.751 1.00 98.00 183 ALA A O 1
ATOM 1293 N N . SER A 1 184 ? -19.827 -3.510 43.756 1.00 98.38 184 SER A N 1
ATOM 1294 C CA . SER A 1 184 ? -18.365 -3.390 43.618 1.00 98.38 184 SER A CA 1
ATOM 1295 C C . SER A 1 184 ? -17.815 -4.185 42.429 1.00 98.38 184 SER A C 1
ATOM 1297 O O . SER A 1 184 ? -16.941 -3.704 41.711 1.00 98.38 184 SER A O 1
ATOM 1299 N N . THR A 1 185 ? -18.341 -5.385 42.163 1.00 98.50 185 THR A N 1
ATOM 1300 C CA . THR A 1 185 ? -17.976 -6.152 40.960 1.00 98.50 185 THR A CA 1
ATOM 1301 C C . THR A 1 185 ? -18.397 -5.428 39.680 1.00 98.50 185 THR A C 1
ATOM 1303 O O . THR A 1 185 ? -17.637 -5.388 38.714 1.00 98.50 185 THR A O 1
ATOM 1306 N N . SER A 1 186 ? -19.586 -4.823 39.666 1.00 98.06 186 SER A N 1
ATOM 1307 C CA . SER A 1 186 ? -20.072 -4.058 38.512 1.00 98.06 186 SER A CA 1
ATOM 1308 C C . SER A 1 186 ? -19.216 -2.816 38.247 1.00 98.06 186 SER A C 1
ATOM 1310 O O . SER A 1 186 ? -18.903 -2.528 37.093 1.00 98.06 186 SER A O 1
ATOM 1312 N N . GLU A 1 187 ? -18.781 -2.122 39.300 1.00 98.75 187 GLU A N 1
ATOM 1313 C CA . GLU A 1 187 ? -17.842 -0.999 39.209 1.00 98.75 187 GLU A CA 1
ATOM 1314 C C . GLU A 1 187 ? -16.489 -1.438 38.630 1.00 98.75 187 GLU A C 1
ATOM 1316 O O . GLU A 1 187 ? -15.992 -0.826 37.682 1.00 98.75 187 GLU A O 1
ATOM 1321 N N . ALA A 1 188 ? -15.925 -2.545 39.124 1.00 98.31 188 ALA A N 1
ATOM 1322 C CA . ALA A 1 188 ? -14.672 -3.094 38.605 1.00 98.31 188 ALA A CA 1
ATOM 1323 C C . ALA A 1 188 ? -14.775 -3.471 37.114 1.00 98.31 188 ALA A C 1
ATOM 1325 O O . ALA A 1 188 ? -13.886 -3.146 36.323 1.00 98.31 188 ALA A O 1
ATOM 1326 N N . ASN A 1 189 ? -15.885 -4.094 36.707 1.00 98.25 189 ASN A N 1
ATOM 1327 C CA . ASN A 1 189 ? -16.145 -4.420 35.304 1.00 98.25 189 ASN A CA 1
ATOM 1328 C C . ASN A 1 189 ? -16.259 -3.155 34.438 1.00 98.25 189 ASN A C 1
ATOM 1330 O O . ASN A 1 189 ? -15.687 -3.101 33.350 1.00 98.25 189 ASN A O 1
ATOM 1334 N N . ALA A 1 190 ? -16.947 -2.117 34.923 1.00 98.06 190 ALA A N 1
ATOM 1335 C CA . ALA A 1 190 ? -17.074 -0.846 34.212 1.00 98.06 190 ALA A CA 1
ATOM 1336 C C . ALA A 1 190 ? -15.713 -0.159 34.001 1.00 98.06 190 ALA A C 1
ATOM 1338 O O . ALA A 1 190 ? -15.442 0.343 32.908 1.00 98.06 190 ALA A O 1
ATOM 1339 N N . LEU A 1 191 ? -14.832 -0.186 35.008 1.00 98.50 191 LEU A N 1
ATOM 1340 C CA . LEU A 1 191 ? -13.461 0.319 34.887 1.00 98.50 191 LEU A CA 1
ATOM 1341 C C . LEU A 1 191 ? -12.653 -0.472 33.849 1.00 98.50 191 LEU A C 1
ATOM 1343 O O . LEU A 1 191 ? -11.987 0.129 33.008 1.00 98.50 191 LEU A O 1
ATOM 1347 N N . SER A 1 192 ? -12.771 -1.802 33.838 1.00 98.56 192 SER A N 1
ATOM 1348 C CA . SER A 1 192 ? -12.088 -2.650 32.853 1.00 98.56 192 SER A CA 1
ATOM 1349 C C . SER A 1 192 ? -12.552 -2.377 31.415 1.00 98.56 192 SER A C 1
ATOM 1351 O O . SER A 1 192 ? -11.728 -2.271 30.499 1.00 98.56 192 SER A O 1
ATOM 1353 N N . TYR A 1 193 ? -13.859 -2.186 31.202 1.00 98.38 193 TYR A N 1
ATOM 1354 C CA . TYR A 1 193 ? -14.396 -1.808 29.892 1.00 98.38 193 TYR A CA 1
ATOM 1355 C C . TYR A 1 193 ? -13.938 -0.419 29.452 1.00 98.38 193 TYR A C 1
ATOM 1357 O O . TYR A 1 193 ? -13.585 -0.239 28.286 1.00 98.38 193 TYR A O 1
ATOM 1365 N N . ARG A 1 194 ? -13.893 0.550 30.374 1.00 98.62 194 ARG A N 1
ATOM 1366 C CA . ARG A 1 194 ? -13.351 1.887 30.103 1.00 98.62 194 ARG A CA 1
ATOM 1367 C C . ARG A 1 194 ? -11.900 1.798 29.630 1.00 98.62 194 ARG A C 1
ATOM 1369 O O . ARG A 1 194 ? -11.563 2.383 28.604 1.00 98.62 194 ARG A O 1
ATOM 1376 N N . ASP A 1 195 ? -11.059 1.058 30.343 1.00 98.62 195 ASP A N 1
ATOM 1377 C CA . ASP A 1 195 ? -9.635 0.949 30.018 1.00 98.62 195 ASP A CA 1
ATOM 1378 C C . ASP A 1 195 ? -9.429 0.231 28.673 1.00 98.62 195 ASP A C 1
ATOM 1380 O O . ASP A 1 195 ? -8.669 0.700 27.826 1.00 98.62 195 ASP A O 1
ATOM 1384 N N . SER A 1 196 ? -10.206 -0.824 28.409 1.00 98.31 196 SER A N 1
ATOM 1385 C CA . SER A 1 196 ? -10.218 -1.523 27.114 1.00 98.31 196 SER A CA 1
ATOM 1386 C C . SER A 1 196 ? -10.642 -0.610 25.955 1.00 98.31 196 SER A C 1
ATOM 1388 O O . SER A 1 196 ? -10.065 -0.665 24.863 1.00 98.31 196 SER A O 1
ATOM 1390 N N . ALA A 1 197 ? -11.631 0.261 26.183 1.00 98.06 197 ALA A N 1
ATOM 1391 C CA . ALA A 1 197 ? -12.071 1.249 25.204 1.00 98.06 197 ALA A CA 1
ATOM 1392 C C . ALA A 1 197 ? -10.987 2.308 24.938 1.00 98.06 197 ALA A C 1
ATOM 1394 O O . ALA A 1 197 ? -10.739 2.642 23.778 1.00 98.06 197 ALA A O 1
ATOM 1395 N N . PHE A 1 198 ? -10.286 2.778 25.977 1.00 98.44 198 PHE A N 1
ATOM 1396 C CA . PHE A 1 198 ? -9.139 3.680 25.825 1.00 98.44 198 PHE A CA 1
ATOM 1397 C C . PHE A 1 198 ? -8.009 3.048 25.010 1.00 98.44 198 PHE A C 1
ATOM 1399 O O . PHE A 1 198 ? -7.500 3.679 24.083 1.00 98.44 198 PHE A O 1
ATOM 1406 N N . THR A 1 199 ? -7.641 1.797 25.303 1.00 98.62 199 THR A N 1
ATOM 1407 C CA . THR A 1 199 ? -6.635 1.069 24.518 1.00 98.62 199 THR A CA 1
ATOM 1408 C C . THR A 1 199 ? -7.066 0.937 23.059 1.00 98.62 199 THR A C 1
ATOM 1410 O O . THR A 1 199 ? -6.284 1.246 22.163 1.00 98.62 199 THR A O 1
ATOM 1413 N N . SER A 1 200 ? -8.324 0.567 22.809 1.00 98.19 200 SER A N 1
ATOM 1414 C CA . SER A 1 200 ? -8.861 0.436 21.448 1.00 98.19 200 SER A CA 1
ATOM 1415 C C . SER A 1 200 ? -8.819 1.764 20.679 1.00 98.19 200 SER A C 1
ATOM 1417 O O . SER A 1 200 ? -8.422 1.792 19.513 1.00 98.19 200 SER A O 1
ATOM 1419 N N . ALA A 1 201 ? -9.160 2.879 21.333 1.00 98.56 201 ALA A N 1
ATOM 1420 C CA . ALA A 1 201 ? -9.082 4.215 20.743 1.00 98.56 201 ALA A CA 1
ATOM 1421 C C . ALA A 1 201 ? -7.634 4.633 20.422 1.00 98.56 201 ALA A C 1
ATOM 1423 O O . ALA A 1 201 ? -7.369 5.206 19.360 1.00 98.56 201 ALA A O 1
ATOM 1424 N N . ALA A 1 202 ? -6.681 4.308 21.301 1.00 98.31 202 ALA A N 1
ATOM 1425 C CA . ALA A 1 202 ? -5.260 4.551 21.062 1.00 98.31 202 ALA A CA 1
ATOM 1426 C C . ALA A 1 202 ? -4.739 3.729 19.869 1.00 98.31 202 ALA A C 1
ATOM 1428 O O . ALA A 1 202 ? -4.071 4.275 18.989 1.00 98.31 202 A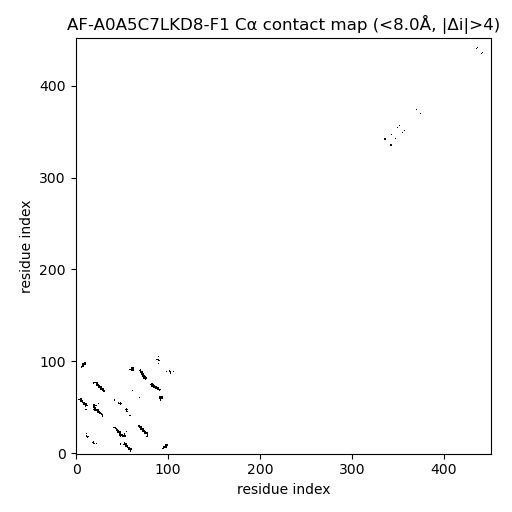LA A O 1
ATOM 1429 N N . THR A 1 203 ? -5.105 2.445 19.780 1.00 98.50 203 THR A N 1
ATOM 1430 C CA . THR A 1 203 ? -4.773 1.583 18.635 1.00 98.50 203 THR A CA 1
ATOM 1431 C C . THR A 1 203 ? -5.361 2.122 17.330 1.00 98.50 203 THR A C 1
ATOM 1433 O O . THR A 1 203 ? -4.653 2.182 16.325 1.00 98.50 203 THR A O 1
ATOM 1436 N N . ALA A 1 204 ? -6.619 2.573 17.337 1.00 98.06 204 ALA A N 1
ATOM 1437 C CA . ALA A 1 204 ? -7.255 3.168 16.161 1.00 98.06 204 ALA A CA 1
ATOM 1438 C C . ALA A 1 204 ? -6.544 4.456 15.704 1.00 98.06 204 ALA A C 1
ATOM 1440 O O . ALA A 1 204 ? -6.305 4.647 14.511 1.00 98.06 204 ALA A O 1
ATOM 1441 N N . THR A 1 205 ? -6.135 5.307 16.650 1.00 98.62 205 THR A N 1
ATOM 1442 C CA . THR A 1 205 ? -5.377 6.539 16.367 1.00 98.62 205 THR A CA 1
ATOM 1443 C C . THR A 1 205 ? -4.005 6.232 15.758 1.00 98.62 205 THR A C 1
ATOM 1445 O O . THR A 1 205 ? -3.596 6.859 14.775 1.00 98.62 205 THR A O 1
ATOM 1448 N N . ALA A 1 206 ? -3.301 5.230 16.295 1.00 98.44 206 ALA A N 1
ATOM 1449 C CA . ALA A 1 206 ? -2.025 4.777 15.750 1.00 98.44 206 ALA A CA 1
ATOM 1450 C C . ALA A 1 206 ? -2.185 4.235 14.319 1.00 98.44 206 ALA A C 1
ATOM 1452 O O . ALA A 1 206 ? -1.439 4.635 13.426 1.00 98.44 206 ALA A O 1
ATOM 1453 N N . ALA A 1 207 ? -3.207 3.407 14.075 1.00 98.19 207 ALA A N 1
ATOM 1454 C CA . ALA A 1 207 ? -3.504 2.871 12.748 1.00 98.19 207 ALA A CA 1
ATOM 1455 C C . ALA A 1 207 ? -3.815 3.979 11.724 1.00 98.19 207 ALA A C 1
ATOM 1457 O O . ALA A 1 207 ? -3.301 3.942 10.605 1.00 98.19 207 ALA A O 1
ATOM 1458 N N . ALA A 1 208 ? -4.590 5.000 12.109 1.00 98.44 208 ALA A N 1
ATOM 1459 C CA . ALA A 1 208 ? -4.882 6.155 11.255 1.00 98.44 208 ALA A CA 1
ATOM 1460 C C . ALA A 1 208 ? -3.618 6.963 10.906 1.00 98.44 208 ALA A C 1
ATOM 1462 O O . ALA A 1 208 ? -3.435 7.394 9.762 1.00 98.44 208 ALA A O 1
ATOM 1463 N N . THR A 1 209 ? -2.708 7.117 11.871 1.00 98.62 209 THR A N 1
ATOM 1464 C CA . THR A 1 209 ? -1.412 7.777 11.652 1.00 98.62 209 THR A CA 1
ATOM 1465 C C . THR A 1 209 ? -0.560 6.978 10.665 1.00 98.62 209 THR A C 1
ATOM 1467 O O . THR A 1 209 ? -0.065 7.535 9.687 1.00 98.62 209 THR A O 1
ATOM 1470 N N . THR A 1 210 ? -0.454 5.657 10.851 1.00 98.50 210 THR A N 1
ATOM 1471 C CA . THR A 1 210 ? 0.255 4.769 9.916 1.00 98.50 210 THR A CA 1
ATOM 1472 C C . THR A 1 210 ? -0.332 4.835 8.506 1.00 98.50 210 THR A C 1
ATOM 1474 O O . THR A 1 210 ? 0.424 4.922 7.538 1.00 98.50 210 THR A O 1
ATOM 1477 N N . ALA A 1 211 ? -1.662 4.838 8.374 1.00 97.94 211 ALA A N 1
ATOM 1478 C CA . ALA A 1 211 ? -2.334 4.960 7.082 1.00 97.94 211 ALA A CA 1
ATOM 1479 C C . ALA A 1 211 ? -1.991 6.285 6.376 1.00 97.94 211 ALA A C 1
ATOM 1481 O O . ALA A 1 211 ? -1.689 6.288 5.183 1.00 97.94 211 ALA A O 1
ATOM 1482 N N . THR A 1 212 ? -1.953 7.394 7.119 1.00 98.50 212 THR A N 1
ATOM 1483 C CA . THR A 1 212 ? -1.581 8.721 6.594 1.00 98.50 212 THR A CA 1
ATOM 1484 C C . THR A 1 212 ? -0.130 8.755 6.103 1.00 98.50 212 THR A C 1
ATOM 1486 O O . THR A 1 212 ? 0.152 9.258 5.010 1.00 98.50 212 THR A O 1
ATOM 1489 N N . THR A 1 213 ? 0.795 8.156 6.860 1.00 98.38 213 THR A N 1
ATOM 1490 C CA . THR A 1 213 ? 2.200 8.020 6.446 1.00 98.38 213 THR A CA 1
ATOM 1491 C C . THR A 1 213 ? 2.319 7.196 5.166 1.00 98.38 213 THR A C 1
ATOM 1493 O O . THR A 1 213 ? 2.960 7.634 4.213 1.00 98.38 213 THR A O 1
ATOM 1496 N N . LYS A 1 214 ? 1.642 6.041 5.091 1.00 98.44 214 LYS A N 1
ATOM 1497 C CA . LYS A 1 214 ? 1.666 5.175 3.901 1.00 98.44 214 LYS A CA 1
ATOM 1498 C C . LYS A 1 214 ? 1.074 5.850 2.664 1.00 98.44 214 LYS A C 1
ATOM 1500 O O . LYS A 1 214 ? 1.603 5.668 1.571 1.00 98.44 214 LYS A O 1
ATOM 1505 N N . ALA A 1 215 ? 0.033 6.666 2.826 1.00 98.00 215 ALA A N 1
ATOM 1506 C CA . ALA A 1 215 ? -0.515 7.468 1.734 1.00 98.00 215 ALA A CA 1
ATOM 1507 C C . ALA A 1 215 ? 0.504 8.497 1.206 1.00 98.00 215 ALA A C 1
ATOM 1509 O O . ALA A 1 215 ? 0.655 8.658 -0.005 1.00 98.00 215 ALA A O 1
ATOM 1510 N N . SER A 1 216 ? 1.251 9.146 2.103 1.00 98.44 216 SER A N 1
ATOM 1511 C CA . SER A 1 216 ? 2.294 10.120 1.739 1.00 98.44 216 SER A CA 1
ATOM 1512 C C . SER A 1 216 ? 3.488 9.459 1.036 1.00 98.44 216 SER A C 1
ATOM 1514 O O . SER A 1 216 ? 3.981 9.960 0.021 1.00 98.44 216 SER A O 1
ATOM 1516 N N . GLU A 1 217 ? 3.924 8.299 1.534 1.00 98.44 217 GLU A N 1
ATOM 1517 C CA . GLU A 1 217 ? 4.950 7.470 0.891 1.00 98.44 217 GLU A CA 1
ATOM 1518 C C . GLU A 1 217 ? 4.515 7.056 -0.523 1.00 98.44 217 GLU A C 1
ATOM 1520 O O . GLU A 1 217 ? 5.276 7.228 -1.474 1.00 98.44 217 GLU A O 1
ATOM 1525 N N . ALA A 1 218 ? 3.267 6.601 -0.689 1.00 97.75 218 ALA A N 1
ATOM 1526 C CA . ALA A 1 218 ? 2.718 6.235 -1.993 1.00 97.75 218 ALA A CA 1
ATOM 1527 C C . ALA A 1 218 ? 2.680 7.422 -2.974 1.00 97.75 218 ALA A C 1
ATOM 1529 O O . ALA A 1 218 ? 3.049 7.265 -4.139 1.00 97.75 218 ALA A O 1
ATOM 1530 N N . GLY A 1 219 ? 2.305 8.622 -2.511 1.00 98.06 219 GLY A N 1
ATOM 1531 C CA . GLY A 1 219 ? 2.348 9.844 -3.327 1.00 98.06 219 GLY A CA 1
ATOM 1532 C C . GLY A 1 219 ? 3.766 10.213 -3.784 1.00 98.06 219 GLY A C 1
ATOM 1533 O O . GLY A 1 219 ? 3.978 10.605 -4.936 1.00 98.06 219 GLY A O 1
ATOM 1534 N N . THR A 1 220 ? 4.760 10.011 -2.916 1.00 98.38 220 THR A N 1
ATOM 1535 C CA . THR A 1 220 ? 6.179 10.210 -3.255 1.00 98.38 220 THR A CA 1
ATOM 1536 C C . THR A 1 220 ? 6.639 9.199 -4.306 1.00 98.38 220 THR A C 1
ATOM 1538 O O . THR A 1 220 ? 7.254 9.576 -5.305 1.00 98.38 220 THR A O 1
ATOM 1541 N N . SER A 1 221 ? 6.291 7.919 -4.140 1.00 98.19 221 SER A N 1
ATOM 1542 C CA . SER A 1 221 ? 6.592 6.875 -5.126 1.00 98.19 221 SER A CA 1
ATOM 1543 C C . SER A 1 221 ? 5.962 7.158 -6.493 1.00 98.19 221 SER A C 1
ATOM 1545 O O . SER A 1 221 ? 6.636 6.992 -7.508 1.00 98.19 221 SER A O 1
ATOM 1547 N N . ALA A 1 222 ? 4.714 7.635 -6.535 1.00 98.31 222 ALA A N 1
ATOM 1548 C CA . ALA A 1 222 ? 4.048 8.017 -7.781 1.00 98.31 222 ALA A CA 1
ATOM 1549 C C . ALA A 1 222 ? 4.771 9.175 -8.495 1.00 98.31 222 ALA A C 1
ATOM 1551 O O . ALA A 1 222 ? 4.981 9.126 -9.707 1.00 98.31 222 ALA A O 1
ATOM 1552 N N . THR A 1 223 ? 5.226 10.181 -7.741 1.00 98.31 223 THR A N 1
ATOM 1553 C CA . THR A 1 223 ? 6.007 11.305 -8.287 1.00 98.31 223 THR A CA 1
ATOM 1554 C C . THR A 1 223 ? 7.340 10.830 -8.872 1.00 98.31 223 THR A C 1
ATOM 1556 O O . THR A 1 223 ? 7.693 11.193 -9.994 1.00 98.31 223 THR A O 1
ATOM 1559 N N . ASN A 1 224 ? 8.058 9.956 -8.160 1.00 97.94 224 ASN A N 1
ATOM 1560 C CA . ASN A 1 224 ? 9.321 9.384 -8.639 1.00 97.94 224 ASN A CA 1
ATOM 1561 C C . ASN A 1 224 ? 9.136 8.544 -9.915 1.00 97.94 224 ASN A C 1
ATOM 1563 O O . ASN A 1 224 ? 9.989 8.578 -10.808 1.00 97.94 224 ASN A O 1
ATOM 1567 N N . ALA A 1 225 ? 8.021 7.815 -10.025 1.00 97.62 225 ALA A N 1
ATOM 1568 C CA . ALA A 1 225 ? 7.680 7.066 -11.230 1.00 97.62 225 ALA A CA 1
ATOM 1569 C C . ALA A 1 225 ? 7.463 8.000 -12.435 1.00 97.62 225 ALA A C 1
ATOM 1571 O O . ALA A 1 225 ? 8.050 7.768 -13.491 1.00 97.62 225 ALA A O 1
ATOM 1572 N N . ALA A 1 226 ? 6.721 9.100 -12.261 1.00 98.44 226 ALA A N 1
ATOM 1573 C CA . ALA A 1 226 ? 6.501 10.094 -13.316 1.00 98.44 226 ALA A CA 1
ATOM 1574 C C . ALA A 1 226 ? 7.807 10.779 -13.774 1.00 98.44 226 ALA A C 1
ATOM 1576 O O . ALA A 1 226 ? 8.037 10.981 -14.968 1.00 98.44 226 ALA A O 1
ATOM 1577 N N . VAL A 1 227 ? 8.715 11.093 -12.841 1.00 98.50 227 VAL A N 1
ATOM 1578 C CA . VAL A 1 227 ? 10.048 11.637 -13.170 1.00 98.50 227 VAL A CA 1
ATOM 1579 C C . VAL A 1 227 ? 10.878 10.632 -13.977 1.00 98.50 227 VAL A C 1
ATOM 1581 O O . VAL A 1 227 ? 11.564 11.008 -14.935 1.00 98.50 227 VAL A O 1
ATOM 1584 N N . SER A 1 228 ? 10.800 9.350 -13.620 1.00 98.25 228 SER A N 1
ATOM 1585 C CA . SER A 1 228 ? 11.504 8.276 -14.328 1.00 98.25 228 SER A CA 1
ATOM 1586 C C . SER A 1 228 ? 10.977 8.095 -15.755 1.00 98.25 228 SER A C 1
ATOM 1588 O O . SER A 1 228 ? 11.773 7.957 -16.683 1.00 98.25 228 SER A O 1
ATOM 1590 N N . GLU A 1 229 ? 9.658 8.172 -15.955 1.00 98.75 229 GLU A N 1
ATOM 1591 C CA . GLU A 1 229 ? 9.029 8.146 -17.282 1.00 98.75 229 GLU A CA 1
ATOM 1592 C C . GLU A 1 229 ? 9.520 9.304 -18.166 1.00 98.75 229 GLU A C 1
ATOM 1594 O O . GLU A 1 229 ? 9.966 9.086 -19.296 1.00 98.75 229 GLU A O 1
ATOM 1599 N N . SER A 1 230 ? 9.527 10.529 -17.633 1.00 98.31 230 SER A N 1
ATOM 1600 C CA . SER A 1 230 ? 10.032 11.708 -18.348 1.00 98.31 230 SER A CA 1
ATOM 1601 C C . SER A 1 230 ? 11.511 11.557 -18.737 1.00 98.31 230 SER A C 1
ATOM 1603 O O . SER A 1 230 ? 11.901 11.813 -19.879 1.00 98.31 230 SER A O 1
ATOM 1605 N N . SER A 1 231 ? 12.337 11.041 -17.823 1.00 98.25 231 SER A N 1
ATOM 1606 C CA . SER A 1 231 ? 13.765 10.790 -18.071 1.00 98.25 231 SER A CA 1
ATOM 1607 C C . SER A 1 231 ? 13.996 9.726 -19.153 1.00 98.25 231 SER A C 1
ATOM 1609 O O . SER A 1 231 ? 14.903 9.854 -19.986 1.00 98.25 231 SER A O 1
ATOM 1611 N N . ALA A 1 232 ? 13.155 8.689 -19.186 1.00 97.94 232 ALA A N 1
ATOM 1612 C CA . ALA A 1 232 ? 13.183 7.666 -20.226 1.00 97.94 232 ALA A CA 1
ATOM 1613 C C . ALA A 1 232 ? 12.799 8.242 -21.600 1.00 97.94 232 ALA A C 1
ATOM 1615 O O . ALA A 1 232 ? 13.461 7.942 -22.597 1.00 97.94 232 ALA A O 1
ATOM 1616 N N . LEU A 1 233 ? 11.794 9.124 -21.663 1.00 98.56 233 LEU A N 1
ATOM 1617 C CA . LEU A 1 233 ? 11.416 9.832 -22.892 1.00 98.56 233 LEU A CA 1
ATOM 1618 C C . LEU A 1 233 ? 12.541 10.734 -23.415 1.00 98.56 233 LEU A C 1
ATOM 1620 O O . LEU A 1 233 ? 12.843 10.703 -24.610 1.00 98.56 233 LEU A O 1
ATOM 1624 N N . VAL A 1 234 ? 13.205 11.488 -22.535 1.00 98.50 234 VAL A N 1
ATOM 1625 C CA . VAL A 1 234 ? 14.377 12.301 -22.905 1.00 98.50 234 VAL A CA 1
ATOM 1626 C C . VAL A 1 234 ? 15.486 11.416 -23.474 1.00 98.50 234 VAL A C 1
ATOM 1628 O O . VAL A 1 234 ? 16.026 11.711 -24.540 1.00 98.50 234 VAL A O 1
ATOM 1631 N N . SER A 1 235 ? 15.780 10.291 -22.820 1.00 98.31 235 SER A N 1
ATOM 1632 C CA . SER A 1 235 ? 16.801 9.342 -23.280 1.00 98.31 235 SER A CA 1
ATOM 1633 C C . SER A 1 235 ? 16.462 8.744 -24.650 1.00 98.31 235 SER A C 1
ATOM 1635 O O . SER A 1 235 ? 17.326 8.682 -25.527 1.00 98.31 235 SER A O 1
ATOM 1637 N N . LYS A 1 236 ? 15.194 8.375 -24.881 1.00 98.69 236 LYS A N 1
ATOM 1638 C CA . LYS A 1 236 ? 14.693 7.903 -26.183 1.00 98.69 236 LYS A CA 1
ATOM 1639 C C . LYS A 1 236 ? 14.891 8.952 -27.283 1.00 98.69 236 LYS A C 1
ATOM 1641 O O . LYS A 1 236 ? 15.348 8.620 -28.379 1.00 98.69 236 LYS A O 1
ATOM 1646 N N . ASN A 1 237 ? 14.556 10.210 -27.005 1.00 98.06 237 ASN A N 1
ATOM 1647 C CA . ASN A 1 237 ? 14.695 11.297 -27.976 1.00 98.06 237 ASN A CA 1
ATOM 1648 C C . ASN A 1 237 ? 16.168 11.569 -28.305 1.00 98.06 237 ASN A C 1
ATOM 1650 O O . ASN A 1 237 ? 16.518 11.703 -29.477 1.00 98.06 237 ASN A O 1
ATOM 1654 N N . SER A 1 238 ? 17.047 11.565 -27.299 1.00 98.38 238 SER A N 1
ATOM 1655 C CA . SER A 1 238 ? 18.496 11.672 -27.500 1.00 98.38 238 SER A CA 1
ATOM 1656 C C . SER A 1 238 ? 19.036 10.537 -28.372 1.00 98.38 238 SER A C 1
ATOM 1658 O O . SER A 1 238 ? 19.735 10.802 -29.347 1.00 98.38 238 SER A O 1
ATOM 1660 N N . ALA A 1 239 ? 18.647 9.286 -28.098 1.00 97.25 239 ALA A N 1
ATOM 1661 C CA . ALA A 1 239 ? 19.045 8.135 -28.909 1.00 97.25 239 ALA A CA 1
ATOM 1662 C C . ALA A 1 239 ? 18.564 8.252 -30.368 1.00 97.25 239 ALA A C 1
ATOM 1664 O O . ALA A 1 239 ? 19.317 7.959 -31.297 1.00 97.25 239 ALA A O 1
ATOM 1665 N N . THR A 1 240 ? 17.340 8.745 -30.581 1.00 98.56 240 THR A N 1
ATOM 1666 C CA . THR A 1 240 ? 16.776 8.987 -31.922 1.00 98.56 240 THR A CA 1
ATOM 1667 C C . THR A 1 240 ? 17.573 10.052 -32.686 1.00 98.56 240 THR A C 1
ATOM 1669 O O . THR A 1 240 ? 17.910 9.869 -33.860 1.00 98.56 240 THR A O 1
ATOM 1672 N N . THR A 1 241 ? 17.940 11.146 -32.015 1.00 98.50 241 THR A N 1
ATOM 1673 C CA . THR A 1 241 ? 18.790 12.205 -32.583 1.00 98.50 241 THR A CA 1
ATOM 1674 C C . THR A 1 241 ? 20.181 11.680 -32.940 1.00 98.50 241 THR A C 1
ATOM 1676 O O . THR A 1 241 ? 20.684 11.947 -34.036 1.00 98.50 241 THR A O 1
ATOM 1679 N N . SER A 1 242 ? 20.796 10.883 -32.060 1.00 98.00 242 SER A N 1
ATOM 1680 C CA . SER A 1 242 ? 22.086 10.241 -32.329 1.00 98.00 242 SER A CA 1
ATOM 1681 C C . SER A 1 242 ? 22.016 9.292 -33.529 1.00 98.00 242 SER A C 1
ATOM 1683 O O . SER A 1 242 ? 22.900 9.336 -34.382 1.00 98.00 242 SER A O 1
ATOM 1685 N N . ALA A 1 243 ? 20.951 8.493 -33.652 1.00 98.25 243 ALA A N 1
ATOM 1686 C CA . ALA A 1 243 ? 20.747 7.596 -34.792 1.00 98.25 243 ALA A CA 1
ATOM 1687 C C . ALA A 1 243 ? 20.592 8.360 -36.121 1.00 98.25 243 ALA A C 1
ATOM 1689 O O . ALA A 1 243 ? 21.190 7.991 -37.135 1.00 98.25 243 ALA A O 1
ATOM 1690 N N . THR A 1 244 ? 19.848 9.469 -36.108 1.00 98.25 244 THR A N 1
ATOM 169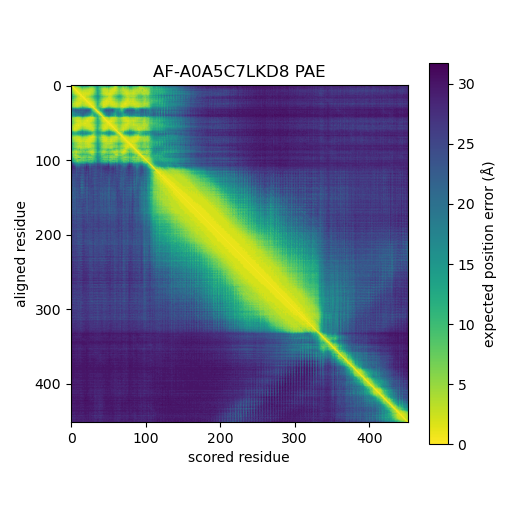1 C CA . THR A 1 244 ? 19.701 10.353 -37.277 1.00 98.25 244 THR A CA 1
ATOM 1692 C C . THR A 1 244 ? 21.049 10.950 -37.679 1.00 98.25 244 THR A C 1
ATOM 1694 O O . THR A 1 244 ? 21.433 10.895 -38.844 1.00 98.25 244 THR A O 1
ATOM 1697 N N . THR A 1 245 ? 21.818 11.439 -36.703 1.00 98.31 245 THR A N 1
ATOM 1698 C CA . THR A 1 245 ? 23.164 11.989 -36.930 1.00 98.31 245 THR A CA 1
ATOM 1699 C C . THR A 1 245 ? 24.104 10.948 -37.540 1.00 98.31 245 THR A C 1
ATOM 1701 O O . THR A 1 245 ? 24.813 11.248 -38.500 1.00 98.31 245 THR A O 1
ATOM 1704 N N . ALA A 1 246 ? 24.089 9.716 -37.023 1.00 97.38 246 ALA A N 1
ATOM 1705 C CA . ALA A 1 246 ? 24.884 8.617 -37.564 1.00 97.38 246 ALA A CA 1
ATOM 1706 C C . ALA A 1 246 ? 24.503 8.298 -39.019 1.00 97.38 246 ALA A C 1
ATOM 1708 O O . ALA A 1 246 ? 25.385 8.126 -39.859 1.00 97.38 246 ALA A O 1
ATOM 1709 N N . THR A 1 247 ? 23.203 8.294 -39.335 1.00 98.25 247 THR A N 1
ATOM 1710 C CA . THR A 1 247 ? 22.697 8.077 -40.700 1.00 98.25 247 THR A CA 1
ATOM 1711 C C . THR A 1 247 ? 23.184 9.168 -41.657 1.00 98.25 247 THR A C 1
ATOM 1713 O O . THR A 1 247 ? 23.700 8.859 -42.731 1.00 98.25 247 THR A O 1
ATOM 1716 N N . THR A 1 248 ? 23.109 10.440 -41.252 1.00 98.31 248 THR A N 1
ATOM 1717 C CA . THR A 1 248 ? 23.626 11.564 -42.049 1.00 98.31 248 THR A CA 1
ATOM 1718 C C . THR A 1 248 ? 25.129 11.437 -42.291 1.00 98.31 248 THR A C 1
ATOM 1720 O O . THR A 1 248 ? 25.581 11.558 -43.427 1.00 98.31 248 THR A O 1
ATOM 1723 N N . LYS A 1 249 ? 25.915 11.126 -41.252 1.00 98.19 249 LYS A N 1
ATOM 1724 C CA . LYS A 1 249 ? 27.372 10.959 -41.382 1.00 98.19 249 LYS A CA 1
ATOM 1725 C C . LYS A 1 249 ? 27.752 9.793 -42.293 1.00 98.19 249 LYS A C 1
ATOM 1727 O O . LYS A 1 249 ? 28.721 9.904 -43.040 1.00 98.19 249 LYS A O 1
ATOM 1732 N N . ALA A 1 250 ? 26.983 8.706 -42.280 1.00 97.19 250 ALA A N 1
ATOM 1733 C CA . ALA A 1 250 ? 27.178 7.596 -43.208 1.00 97.19 250 ALA A CA 1
ATOM 1734 C C . ALA A 1 250 ? 26.925 8.015 -44.670 1.00 97.19 250 ALA A C 1
ATOM 1736 O O . ALA A 1 250 ? 27.711 7.670 -45.554 1.00 97.19 250 ALA A O 1
ATOM 1737 N N . ALA A 1 251 ? 25.875 8.803 -44.927 1.00 98.06 251 ALA A N 1
ATOM 1738 C CA . ALA A 1 251 ? 25.573 9.324 -46.262 1.00 98.06 251 ALA A CA 1
ATOM 1739 C C . ALA A 1 251 ? 26.644 10.312 -46.767 1.00 98.06 251 ALA A C 1
ATOM 1741 O O . ALA A 1 251 ? 27.082 10.228 -47.919 1.00 98.06 251 ALA A O 1
ATOM 1742 N N . GLU A 1 252 ? 27.119 11.207 -45.896 1.00 98.12 252 GLU A N 1
ATOM 1743 C CA . GLU A 1 252 ? 28.241 12.107 -46.189 1.00 98.12 252 GLU A CA 1
ATOM 1744 C C . GLU A 1 252 ? 29.508 11.313 -46.542 1.00 98.12 252 GLU A C 1
ATOM 1746 O O . GLU A 1 252 ? 30.132 11.576 -47.570 1.00 98.12 252 GLU A O 1
ATOM 1751 N N . ALA A 1 253 ? 29.849 10.287 -45.754 1.00 96.81 253 ALA A N 1
ATOM 1752 C CA . ALA A 1 253 ? 31.009 9.433 -46.010 1.00 96.81 253 ALA A CA 1
ATOM 1753 C C . ALA A 1 253 ? 30.905 8.677 -47.348 1.00 96.81 253 ALA A C 1
ATOM 1755 O O . ALA A 1 253 ? 31.886 8.596 -48.086 1.00 96.81 253 ALA A O 1
ATOM 1756 N N . SER A 1 254 ? 29.718 8.168 -47.697 1.00 97.44 254 SER A N 1
ATOM 1757 C CA . SER A 1 254 ? 29.464 7.517 -48.992 1.00 97.44 254 SER A CA 1
ATOM 1758 C C . SER A 1 254 ? 29.648 8.482 -50.171 1.00 97.44 254 SER A C 1
ATOM 1760 O O . SER A 1 254 ? 30.264 8.134 -51.185 1.00 97.44 254 SER A O 1
ATOM 1762 N N . THR A 1 255 ? 29.195 9.728 -50.012 1.00 97.75 255 THR A N 1
ATOM 1763 C CA . THR A 1 255 ? 29.402 10.791 -51.006 1.00 97.75 255 THR A CA 1
ATOM 1764 C C . THR A 1 255 ? 30.889 11.109 -51.163 1.00 97.75 255 THR A C 1
ATOM 1766 O O . THR A 1 255 ? 31.401 11.155 -52.282 1.00 97.75 255 THR A O 1
ATOM 1769 N N . SER A 1 256 ? 31.621 11.258 -50.053 1.00 97.75 256 SER A N 1
ATOM 1770 C CA . SER A 1 256 ? 33.072 11.471 -50.080 1.00 97.75 256 SER A CA 1
ATOM 1771 C C . SER A 1 256 ? 33.824 10.321 -50.756 1.00 97.75 256 SER A C 1
ATOM 1773 O O . SER A 1 256 ? 34.726 10.583 -51.549 1.00 97.75 256 SER A O 1
ATOM 1775 N N . ALA A 1 257 ? 33.438 9.066 -50.505 1.00 97.69 257 ALA A N 1
ATOM 1776 C CA . ALA A 1 257 ? 34.036 7.900 -51.157 1.00 97.69 257 ALA A CA 1
ATOM 1777 C C . ALA A 1 257 ? 33.814 7.913 -52.681 1.00 97.69 257 ALA A C 1
ATOM 1779 O O . ALA A 1 257 ? 34.747 7.667 -53.444 1.00 97.69 257 ALA A O 1
ATOM 1780 N N . THR A 1 258 ? 32.608 8.276 -53.129 1.00 97.38 258 THR A N 1
ATOM 1781 C CA . THR A 1 258 ? 32.286 8.421 -54.560 1.00 97.38 258 THR A CA 1
ATOM 1782 C C . THR A 1 258 ? 33.132 9.514 -55.216 1.00 97.38 258 THR A C 1
ATOM 1784 O O . THR A 1 258 ? 33.708 9.302 -56.283 1.00 97.38 258 THR A O 1
ATOM 1787 N N . ASN A 1 259 ? 33.275 10.667 -54.555 1.00 97.19 259 ASN A N 1
ATOM 1788 C CA . ASN A 1 259 ? 34.103 11.770 -55.049 1.00 97.19 259 ASN A CA 1
ATOM 1789 C C . ASN A 1 259 ? 35.591 11.388 -55.134 1.00 97.19 259 ASN A C 1
ATOM 1791 O O . ASN A 1 259 ? 36.278 11.775 -56.084 1.00 97.19 259 ASN A O 1
ATOM 1795 N N . ALA A 1 260 ? 36.092 10.615 -54.166 1.00 97.19 260 ALA A N 1
ATOM 1796 C CA . ALA A 1 260 ? 37.461 10.106 -54.180 1.00 97.19 260 ALA A CA 1
ATOM 1797 C C . ALA A 1 260 ? 37.696 9.149 -55.361 1.00 97.19 260 ALA A C 1
ATOM 1799 O O . ALA A 1 260 ? 38.659 9.335 -56.103 1.00 97.19 260 ALA A O 1
ATOM 1800 N N . ALA A 1 261 ? 36.780 8.205 -55.600 1.00 97.31 261 ALA A N 1
ATOM 1801 C CA . ALA A 1 261 ? 36.849 7.291 -56.743 1.00 97.31 261 ALA A CA 1
ATOM 1802 C C . ALA A 1 261 ? 36.799 8.037 -58.091 1.00 97.31 261 ALA A C 1
ATOM 1804 O O . ALA A 1 261 ? 37.564 7.738 -59.008 1.00 97.31 261 ALA A O 1
ATOM 1805 N N . ALA A 1 262 ? 35.949 9.063 -58.207 1.00 97.88 262 ALA A N 1
ATOM 1806 C CA . ALA A 1 262 ? 35.908 9.918 -59.393 1.00 97.88 262 ALA A CA 1
ATOM 1807 C C . ALA A 1 262 ? 37.238 10.664 -59.611 1.00 97.88 262 ALA A C 1
ATOM 1809 O O . ALA A 1 262 ? 37.726 10.771 -60.737 1.00 97.88 262 ALA A O 1
ATOM 1810 N N . SER A 1 263 ? 37.856 11.149 -58.531 1.00 97.44 263 SER A N 1
ATOM 1811 C CA . SER A 1 263 ? 39.159 11.823 -58.578 1.00 97.44 263 SER A CA 1
ATOM 1812 C C . SER A 1 263 ? 40.282 10.874 -59.014 1.00 97.44 263 SER A C 1
ATOM 1814 O O . SER A 1 263 ? 41.128 11.263 -59.820 1.00 97.44 263 SER A O 1
ATOM 1816 N N . GLU A 1 264 ? 40.267 9.623 -58.548 1.00 98.50 264 GLU A N 1
ATOM 1817 C CA . GLU A 1 264 ? 41.199 8.573 -58.978 1.00 98.50 264 GLU A CA 1
ATOM 1818 C C . GLU A 1 264 ? 41.064 8.265 -60.479 1.00 98.50 264 GLU A C 1
ATOM 1820 O O . GLU A 1 264 ? 42.061 8.255 -61.206 1.00 98.50 264 GLU A O 1
ATOM 1825 N N . ALA A 1 265 ? 39.832 8.100 -60.973 1.00 97.31 265 ALA A N 1
ATOM 1826 C CA . ALA A 1 265 ? 39.567 7.871 -62.394 1.00 97.31 265 ALA A CA 1
ATOM 1827 C C . ALA A 1 265 ? 40.059 9.038 -63.270 1.00 97.31 265 ALA A C 1
ATOM 1829 O O . ALA A 1 265 ? 40.705 8.825 -64.302 1.00 97.31 265 ALA A O 1
ATOM 1830 N N . ASN A 1 266 ? 39.821 10.279 -62.831 1.00 97.25 266 ASN A N 1
ATOM 1831 C CA . ASN A 1 266 ? 40.321 11.474 -63.509 1.00 97.25 266 ASN A CA 1
ATOM 1832 C C . ASN A 1 266 ? 41.856 11.505 -63.545 1.00 97.25 266 ASN A C 1
ATOM 1834 O O . ASN A 1 266 ? 42.440 11.773 -64.596 1.00 97.25 266 ASN A O 1
ATOM 1838 N N . ALA A 1 267 ? 42.524 11.178 -62.434 1.00 97.44 267 ALA A N 1
ATOM 1839 C CA . ALA A 1 267 ? 43.984 11.111 -62.376 1.00 97.44 267 ALA A CA 1
ATOM 1840 C C . ALA A 1 267 ? 44.557 10.069 -63.355 1.00 97.44 267 ALA A C 1
ATOM 1842 O O . ALA A 1 267 ? 45.537 10.345 -64.054 1.00 97.44 267 ALA A O 1
ATOM 1843 N N . PHE A 1 268 ? 43.922 8.897 -63.470 1.00 97.06 268 PHE A N 1
ATOM 1844 C CA . PHE A 1 268 ? 44.308 7.875 -64.446 1.00 97.06 268 PHE A CA 1
ATOM 1845 C C . PHE A 1 268 ? 44.134 8.360 -65.894 1.00 97.06 268 PHE A C 1
ATOM 1847 O O . PHE A 1 268 ? 45.024 8.173 -66.728 1.00 97.06 268 PHE A O 1
ATOM 1854 N N . SER A 1 269 ? 43.027 9.049 -66.187 1.00 97.62 269 SER A N 1
ATOM 1855 C CA . SER A 1 269 ? 42.780 9.654 -67.501 1.00 97.62 269 SER A CA 1
ATOM 1856 C C . SER A 1 269 ? 43.850 10.690 -67.872 1.00 97.62 269 SER A C 1
ATOM 1858 O O . SER A 1 269 ? 44.410 10.652 -68.975 1.00 97.62 269 SER A O 1
ATOM 1860 N N . TYR A 1 270 ? 44.222 11.566 -66.931 1.00 97.75 270 TYR A N 1
ATOM 1861 C CA . TYR A 1 270 ? 45.297 12.539 -67.137 1.00 97.75 270 TYR A CA 1
ATOM 1862 C C . TYR A 1 270 ? 46.657 11.874 -67.357 1.00 97.75 270 TYR A C 1
ATOM 1864 O O . TYR A 1 270 ? 47.391 12.288 -68.254 1.00 97.75 270 TYR A O 1
ATOM 1872 N N . LYS A 1 271 ? 46.980 10.806 -66.616 1.00 98.25 271 LYS A N 1
ATOM 1873 C CA . LYS A 1 271 ? 48.202 10.015 -66.834 1.00 98.25 271 LYS A CA 1
ATOM 1874 C C . LYS A 1 271 ? 48.265 9.454 -68.259 1.00 98.25 271 LYS A C 1
ATOM 1876 O O . LYS A 1 271 ? 49.296 9.583 -68.918 1.00 98.25 271 LYS A O 1
ATOM 1881 N N . ASN A 1 272 ? 47.178 8.859 -68.748 1.00 96.81 272 ASN A N 1
ATOM 1882 C CA . ASN A 1 272 ? 47.131 8.284 -70.097 1.00 96.81 272 ASN A CA 1
ATOM 1883 C C . ASN A 1 272 ? 47.226 9.359 -71.182 1.00 96.81 272 ASN A C 1
ATOM 1885 O O . ASN A 1 272 ? 47.936 9.180 -72.173 1.00 96.81 272 ASN A O 1
ATOM 1889 N N . SER A 1 273 ? 46.562 10.497 -70.968 1.00 97.25 273 SER A N 1
ATOM 1890 C CA . SER A 1 273 ? 46.650 11.657 -71.858 1.00 97.25 273 SER A CA 1
ATOM 1891 C C . SER A 1 273 ? 48.083 12.191 -71.923 1.00 97.25 273 SER A C 1
ATOM 1893 O O . SER A 1 273 ? 48.619 12.392 -73.009 1.00 97.25 273 SER A O 1
ATOM 1895 N N . ALA A 1 274 ? 48.752 12.341 -70.774 1.00 96.81 274 ALA A N 1
ATOM 1896 C CA . ALA A 1 274 ? 50.149 12.760 -70.704 1.00 96.81 274 ALA A CA 1
ATOM 1897 C C . ALA A 1 274 ? 51.098 11.754 -71.380 1.00 96.81 274 ALA A C 1
ATOM 1899 O O . ALA A 1 274 ? 51.987 12.156 -72.127 1.00 96.81 274 ALA A O 1
ATOM 1900 N N . SER A 1 275 ? 50.889 10.449 -71.177 1.00 97.44 275 SER A N 1
ATOM 1901 C CA . SER A 1 275 ? 51.673 9.387 -71.826 1.00 97.44 275 SER A CA 1
ATOM 1902 C C . SER A 1 275 ? 51.491 9.371 -73.348 1.00 97.44 275 SER A C 1
ATOM 1904 O O . SER A 1 275 ? 52.468 9.218 -74.087 1.00 97.44 275 SER A O 1
ATOM 1906 N N . SER A 1 276 ? 50.263 9.592 -73.823 1.00 97.19 276 SER A N 1
ATOM 1907 C CA . SER A 1 276 ? 49.961 9.722 -75.252 1.00 97.19 276 SER A CA 1
ATOM 1908 C C . SER A 1 276 ? 50.663 10.945 -75.841 1.00 97.19 276 SER A C 1
ATOM 1910 O O . SER A 1 276 ? 51.372 10.826 -76.837 1.00 97.19 276 SER A O 1
ATOM 1912 N N . SER A 1 277 ? 50.563 12.101 -75.178 1.00 97.19 277 SER A N 1
ATOM 1913 C CA . SER A 1 277 ? 51.273 13.324 -75.572 1.00 97.19 277 SER A CA 1
ATOM 1914 C C . SER A 1 277 ? 52.791 13.134 -75.608 1.00 97.19 277 SER A C 1
ATOM 1916 O O . SER A 1 277 ? 53.435 13.587 -76.552 1.00 97.19 277 SER A O 1
ATOM 1918 N N . ALA A 1 278 ? 53.371 12.423 -74.635 1.00 97.88 278 ALA A N 1
ATOM 1919 C CA . ALA A 1 278 ? 54.797 12.098 -74.625 1.00 97.88 278 ALA A CA 1
ATOM 1920 C C . ALA A 1 278 ? 55.200 11.211 -75.818 1.00 97.88 278 ALA A C 1
ATOM 1922 O O . ALA A 1 278 ? 56.226 11.461 -76.449 1.00 97.88 278 ALA A O 1
ATOM 1923 N N . THR A 1 279 ? 54.374 10.222 -76.174 1.00 96.94 279 THR A N 1
ATOM 1924 C CA . THR A 1 279 ? 54.596 9.348 -77.342 1.00 96.94 279 THR A CA 1
ATOM 1925 C C . THR A 1 279 ? 54.531 10.134 -78.653 1.00 96.94 279 THR A C 1
ATOM 1927 O O . THR A 1 279 ? 55.396 9.979 -79.522 1.00 96.94 279 THR A O 1
ATOM 1930 N N . THR A 1 280 ? 53.546 11.026 -78.784 1.00 97.31 280 THR A N 1
ATOM 1931 C CA . THR A 1 280 ? 53.420 11.937 -79.929 1.00 97.31 280 THR A CA 1
ATOM 1932 C C . THR A 1 280 ? 54.636 12.855 -8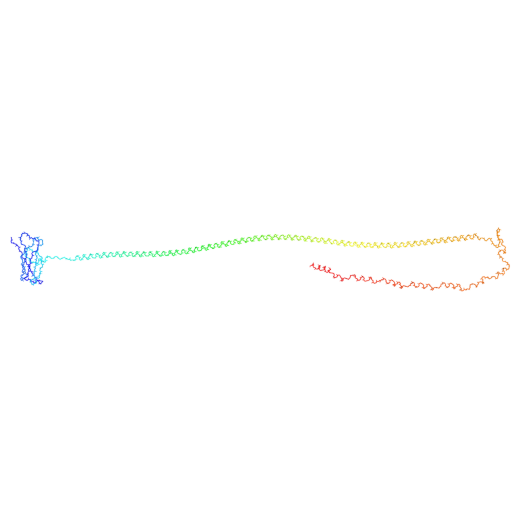0.040 1.00 97.31 280 THR A C 1
ATOM 1934 O O . THR A 1 280 ? 55.213 12.978 -81.120 1.00 97.31 280 THR A O 1
ATOM 1937 N N . ALA A 1 281 ? 55.077 13.454 -78.928 1.00 96.38 281 ALA A N 1
ATOM 1938 C CA . ALA A 1 281 ? 56.256 14.317 -78.897 1.00 96.38 281 ALA A CA 1
ATOM 1939 C C . ALA A 1 281 ? 57.542 13.563 -79.282 1.00 96.38 281 ALA A C 1
ATOM 1941 O O . ALA A 1 281 ? 58.329 14.068 -80.081 1.00 96.38 281 ALA A O 1
ATOM 1942 N N . ALA A 1 282 ? 57.732 12.337 -78.783 1.00 97.31 282 ALA A N 1
ATOM 1943 C CA . ALA A 1 282 ? 58.865 11.489 -79.152 1.00 97.31 282 ALA A CA 1
ATOM 1944 C C . ALA A 1 282 ? 58.866 11.152 -80.653 1.00 97.31 282 ALA A C 1
ATOM 1946 O O . ALA A 1 282 ? 59.892 11.282 -81.318 1.00 97.31 282 ALA A O 1
ATOM 1947 N N . SER A 1 283 ? 57.703 10.801 -81.208 1.00 96.75 283 SER A N 1
ATOM 1948 C CA . SER A 1 283 ? 57.550 10.500 -82.639 1.00 96.75 283 SER A CA 1
ATOM 1949 C C . SER A 1 283 ? 57.847 11.719 -83.521 1.00 96.75 283 SER A C 1
ATOM 1951 O O . SER A 1 283 ? 58.517 11.606 -84.552 1.00 96.75 283 SER A O 1
ATOM 1953 N N . ALA A 1 284 ? 57.390 12.904 -83.102 1.00 96.62 284 ALA A N 1
ATOM 1954 C CA . ALA A 1 284 ? 57.700 14.163 -83.772 1.00 96.62 284 ALA A CA 1
ATOM 1955 C C . ALA A 1 284 ? 59.207 14.469 -83.734 1.00 96.62 284 ALA A C 1
ATOM 1957 O O . ALA A 1 284 ? 59.773 14.864 -84.753 1.00 96.62 284 ALA A O 1
ATOM 1958 N N . ALA A 1 285 ? 59.872 14.221 -82.600 1.00 97.31 285 ALA A N 1
ATOM 1959 C CA . ALA A 1 285 ? 61.320 14.378 -82.474 1.00 97.31 285 ALA A CA 1
ATOM 1960 C C . ALA A 1 285 ? 62.085 13.429 -83.411 1.00 97.31 285 ALA A C 1
ATOM 1962 O O . ALA A 1 285 ? 62.959 13.884 -84.146 1.00 97.31 285 ALA A O 1
ATOM 1963 N N . THR A 1 286 ? 61.714 12.143 -83.469 1.00 97.44 286 THR A N 1
ATOM 1964 C CA . THR A 1 286 ? 62.300 11.183 -84.422 1.00 97.44 286 THR A CA 1
ATOM 1965 C C . THR A 1 286 ? 62.118 11.647 -85.865 1.00 97.44 286 THR A C 1
ATOM 1967 O O . THR A 1 286 ? 63.077 11.655 -86.632 1.00 97.44 286 THR A O 1
ATOM 1970 N N . THR A 1 287 ? 60.914 12.102 -86.223 1.00 97.12 287 THR A N 1
ATOM 1971 C CA . THR A 1 287 ? 60.623 12.634 -87.564 1.00 97.12 287 THR A CA 1
ATOM 1972 C C . THR A 1 287 ? 61.513 13.834 -87.894 1.00 97.12 287 THR A C 1
ATOM 1974 O O . THR A 1 287 ? 62.077 13.903 -88.987 1.00 97.12 287 THR A O 1
ATOM 1977 N N . ALA A 1 288 ? 61.686 14.761 -86.947 1.00 96.12 288 ALA A N 1
ATOM 1978 C CA . ALA A 1 288 ? 62.570 15.911 -87.106 1.00 96.12 288 ALA A CA 1
ATOM 1979 C C . ALA A 1 288 ? 64.037 15.485 -87.303 1.00 96.12 288 ALA A C 1
ATOM 1981 O O . ALA A 1 288 ? 64.705 16.014 -88.191 1.00 96.12 288 ALA A O 1
ATOM 1982 N N . THR A 1 289 ? 64.528 14.494 -86.548 1.00 97.19 289 THR A N 1
ATOM 1983 C CA . THR A 1 289 ? 65.875 13.924 -86.730 1.00 97.19 289 THR A CA 1
ATOM 1984 C C . THR A 1 289 ? 66.047 13.297 -88.114 1.00 97.19 289 THR A C 1
ATOM 1986 O O . THR A 1 289 ? 67.045 13.567 -88.781 1.00 97.19 289 THR A O 1
ATOM 1989 N N . THR A 1 290 ? 65.073 12.513 -88.585 1.00 96.50 290 THR A N 1
ATOM 1990 C CA . THR A 1 290 ? 65.101 11.932 -89.936 1.00 96.50 290 THR A CA 1
ATOM 1991 C C . THR A 1 290 ? 65.155 13.024 -91.000 1.00 96.50 290 THR A C 1
ATOM 1993 O O . THR A 1 290 ? 66.021 12.981 -91.872 1.00 96.50 290 THR A O 1
ATOM 1996 N N . LYS A 1 291 ? 64.298 14.049 -90.900 1.00 96.94 291 LYS A N 1
ATOM 1997 C CA . LYS A 1 291 ? 64.284 15.175 -91.846 1.00 96.94 291 LYS A CA 1
ATOM 1998 C C . LYS A 1 291 ? 65.589 15.969 -91.835 1.00 96.94 291 LYS A C 1
ATOM 2000 O O . LYS A 1 291 ? 66.047 16.382 -92.897 1.00 96.94 291 LYS A O 1
ATOM 2005 N N . ALA A 1 292 ? 66.224 16.138 -90.676 1.00 96.31 292 ALA A N 1
ATOM 2006 C CA . ALA A 1 292 ? 67.545 16.755 -90.580 1.00 96.31 292 ALA A CA 1
ATOM 2007 C C . ALA A 1 292 ? 68.633 15.912 -91.274 1.00 96.31 292 ALA A C 1
ATOM 2009 O O . ALA A 1 292 ? 69.487 16.462 -91.973 1.00 96.31 292 ALA A O 1
ATOM 2010 N N . GLY A 1 293 ? 68.585 14.583 -91.138 1.00 96.38 293 GLY A N 1
ATOM 2011 C CA . GLY A 1 293 ? 69.488 13.666 -91.841 1.00 96.38 293 GLY A CA 1
ATOM 2012 C C . GLY A 1 293 ? 69.289 13.677 -93.362 1.00 96.38 293 GLY A C 1
ATOM 2013 O O . GLY A 1 293 ? 70.262 13.754 -94.115 1.00 96.38 293 GLY A O 1
ATOM 2014 N N . GLU A 1 294 ? 68.035 13.677 -93.821 1.00 97.00 294 GLU A N 1
ATOM 2015 C CA . GLU A 1 294 ? 67.684 13.831 -95.241 1.00 97.00 294 GLU A CA 1
ATOM 2016 C C . GLU A 1 294 ? 68.185 15.171 -95.797 1.00 97.00 294 GLU A C 1
ATOM 2018 O O . GLU A 1 294 ? 68.821 15.200 -96.849 1.00 97.00 294 GLU A O 1
ATOM 2023 N N . ALA A 1 295 ? 67.964 16.273 -95.072 1.00 95.44 295 ALA A N 1
ATOM 2024 C CA . ALA A 1 295 ? 68.446 17.598 -95.456 1.00 95.44 295 ALA A CA 1
ATOM 2025 C C . ALA A 1 295 ? 69.981 17.656 -95.527 1.00 95.44 295 ALA A C 1
ATOM 2027 O O . ALA A 1 295 ? 70.532 18.215 -96.474 1.00 95.44 295 ALA A O 1
ATOM 2028 N N . THR A 1 296 ? 70.672 17.031 -94.568 1.00 96.81 296 THR A N 1
ATOM 2029 C CA . THR A 1 296 ? 72.139 16.909 -94.573 1.00 96.81 296 THR A CA 1
ATOM 2030 C C . THR A 1 296 ? 72.619 16.142 -95.805 1.00 96.81 296 THR A C 1
ATOM 2032 O O . THR A 1 296 ? 73.512 16.604 -96.509 1.00 96.81 296 THR A O 1
ATOM 2035 N N . THR A 1 297 ? 71.977 15.013 -96.117 1.00 95.94 297 THR A N 1
ATOM 2036 C CA . THR A 1 297 ? 72.291 14.204 -97.306 1.00 95.94 297 THR A CA 1
ATOM 2037 C C . THR A 1 297 ? 72.083 15.009 -98.587 1.00 95.94 297 THR A C 1
ATOM 2039 O O . THR A 1 297 ? 72.977 15.064 -99.428 1.00 95.94 297 THR A O 1
ATOM 2042 N N . ALA A 1 298 ? 70.944 15.699 -98.715 1.00 95.75 298 ALA A N 1
ATOM 2043 C CA . ALA A 1 298 ? 70.650 16.559 -99.857 1.00 95.75 298 ALA A CA 1
ATOM 2044 C C . ALA A 1 298 ? 71.694 17.678 -100.022 1.00 95.75 298 ALA A C 1
ATOM 2046 O O . ALA A 1 298 ? 72.128 17.951 -101.142 1.00 95.75 298 ALA A O 1
ATOM 2047 N N . ALA A 1 299 ? 72.152 18.283 -98.921 1.00 95.94 299 ALA A N 1
ATOM 2048 C CA . ALA A 1 299 ? 73.214 19.289 -98.937 1.00 95.94 299 ALA A CA 1
ATOM 2049 C C . ALA A 1 299 ? 74.569 18.714 -99.395 1.00 95.94 299 ALA A C 1
ATOM 2051 O O . ALA A 1 299 ? 75.272 19.350 -100.187 1.00 95.94 299 ALA A O 1
ATOM 2052 N N . THR A 1 300 ? 74.927 17.500 -98.961 1.00 95.38 300 THR A N 1
ATOM 2053 C CA . THR A 1 300 ? 76.125 16.792 -99.444 1.00 95.38 300 THR A CA 1
ATOM 2054 C C . THR A 1 300 ? 76.020 16.478 -100.936 1.00 95.38 300 THR A C 1
ATOM 2056 O O . THR A 1 300 ? 76.964 16.744 -101.679 1.00 95.38 300 THR A O 1
ATOM 2059 N N . THR A 1 301 ? 74.871 15.978 -101.403 1.00 95.44 301 THR A N 1
ATOM 2060 C CA . THR A 1 301 ? 74.620 15.723 -102.830 1.00 95.44 301 THR A CA 1
ATOM 2061 C C . THR A 1 301 ? 74.733 17.003 -103.656 1.00 95.44 301 THR A C 1
ATOM 2063 O O . THR A 1 301 ? 75.405 17.001 -104.685 1.00 95.44 301 THR A O 1
ATOM 2066 N N . ALA A 1 302 ? 74.133 18.107 -103.199 1.00 94.88 302 ALA A N 1
ATOM 2067 C CA . ALA A 1 302 ? 74.220 19.403 -103.868 1.00 94.88 302 ALA A CA 1
ATOM 2068 C C . ALA A 1 302 ? 75.668 19.918 -103.938 1.00 94.88 302 ALA A C 1
ATOM 2070 O O . ALA A 1 302 ? 76.107 20.363 -104.996 1.00 94.88 302 ALA A O 1
ATOM 2071 N N . THR A 1 303 ? 76.432 19.792 -102.846 1.00 95.69 303 THR A N 1
ATOM 2072 C CA . THR A 1 303 ? 77.869 20.118 -102.822 1.00 95.69 303 THR A CA 1
ATOM 2073 C C . THR A 1 303 ? 78.646 19.280 -103.838 1.00 95.69 303 THR A C 1
ATOM 2075 O O . THR A 1 303 ? 79.411 19.829 -104.624 1.00 95.69 303 THR A O 1
ATOM 2078 N N . GLY A 1 304 ? 78.418 17.963 -103.884 1.00 95.44 304 GLY A N 1
ATOM 2079 C CA . GLY A 1 304 ? 79.080 17.073 -104.842 1.00 95.44 304 GLY A CA 1
ATOM 2080 C C . GLY A 1 304 ? 78.742 17.394 -106.302 1.00 95.44 304 GLY A C 1
ATOM 2081 O O . GLY A 1 304 ? 79.626 17.394 -107.162 1.00 95.44 304 GLY A O 1
ATOM 2082 N N . ALA A 1 305 ? 77.480 17.730 -106.586 1.00 94.31 305 ALA A N 1
ATOM 2083 C CA . ALA A 1 305 ? 77.057 18.201 -107.902 1.00 94.31 305 ALA A CA 1
ATOM 2084 C C . ALA A 1 305 ? 77.743 19.526 -108.278 1.00 94.31 305 ALA A C 1
ATOM 2086 O O . ALA A 1 305 ? 78.210 19.666 -109.407 1.00 94.31 305 ALA A O 1
ATOM 2087 N N . ALA A 1 306 ? 77.869 20.463 -107.332 1.00 94.62 306 ALA A N 1
ATOM 2088 C CA . ALA A 1 306 ? 78.587 21.720 -107.538 1.00 94.62 306 ALA A CA 1
ATOM 2089 C C . ALA A 1 306 ? 80.079 21.489 -107.823 1.00 94.62 306 ALA A C 1
ATOM 2091 O O . ALA A 1 306 ? 80.599 22.031 -108.793 1.00 94.62 306 ALA A O 1
ATOM 2092 N N . THR A 1 307 ? 80.757 20.630 -107.052 1.00 95.38 307 THR A N 1
ATOM 2093 C CA . THR A 1 307 ? 82.154 20.245 -107.317 1.00 95.38 307 THR A CA 1
ATOM 2094 C C . THR A 1 307 ? 82.309 19.627 -108.704 1.00 95.38 307 THR A C 1
ATOM 2096 O O . THR A 1 307 ? 83.201 20.019 -109.449 1.00 95.38 307 THR A O 1
ATOM 2099 N N . THR A 1 308 ? 81.410 18.712 -109.081 1.00 95.12 308 THR A N 1
ATOM 2100 C CA . THR A 1 308 ? 81.406 18.093 -110.416 1.00 95.12 308 THR A CA 1
ATOM 2101 C C . THR A 1 308 ? 81.248 19.143 -111.515 1.00 95.12 308 THR A C 1
ATOM 2103 O O . THR A 1 308 ? 81.966 19.101 -112.514 1.00 95.12 308 THR A O 1
ATOM 2106 N N . ALA A 1 309 ? 80.333 20.100 -111.334 1.00 93.81 309 ALA A N 1
ATOM 2107 C CA . ALA A 1 309 ? 80.132 21.199 -112.270 1.00 93.81 309 ALA A CA 1
ATOM 2108 C C . ALA A 1 309 ? 81.391 22.073 -112.406 1.00 93.81 309 ALA A C 1
ATOM 2110 O O . ALA A 1 309 ? 81.781 22.381 -113.530 1.00 93.81 309 ALA A O 1
ATOM 2111 N N . THR A 1 310 ? 82.065 22.404 -111.298 1.00 94.56 310 THR A N 1
ATOM 2112 C CA . THR A 1 310 ? 83.350 23.124 -111.310 1.00 94.56 310 THR A CA 1
ATOM 2113 C C . THR A 1 310 ? 84.418 22.349 -112.078 1.00 94.56 310 THR A C 1
ATOM 2115 O O . THR A 1 310 ? 85.011 22.896 -113.000 1.00 94.56 310 THR A O 1
ATOM 2118 N N . THR A 1 311 ? 84.607 21.057 -111.787 1.00 94.19 311 THR A N 1
ATOM 2119 C CA . THR A 1 311 ? 85.571 20.214 -112.515 1.00 94.19 311 THR A CA 1
ATOM 2120 C C . THR A 1 311 ? 85.280 20.192 -114.014 1.00 94.19 311 THR A C 1
ATOM 2122 O O . THR A 1 311 ? 86.193 20.333 -114.823 1.00 94.19 311 THR A O 1
ATOM 2125 N N . LYS A 1 312 ? 84.007 20.065 -114.408 1.00 94.06 312 LYS A N 1
ATOM 2126 C CA . LYS A 1 312 ? 83.613 20.094 -115.823 1.00 94.06 312 LYS A CA 1
ATOM 2127 C C . LYS A 1 312 ? 83.868 21.454 -116.476 1.00 94.06 312 LYS A C 1
ATOM 2129 O O . LYS A 1 312 ? 84.244 21.491 -117.646 1.00 94.06 312 LYS A O 1
ATOM 2134 N N . ALA A 1 313 ? 83.698 22.555 -115.745 1.00 93.19 313 ALA A N 1
ATOM 2135 C CA . ALA A 1 313 ? 84.037 23.893 -116.227 1.00 93.19 313 ALA A CA 1
ATOM 2136 C C . ALA A 1 313 ? 85.554 24.070 -116.423 1.00 93.19 313 ALA A C 1
ATOM 2138 O O . ALA A 1 313 ? 85.981 24.634 -117.434 1.00 93.19 313 ALA A O 1
ATOM 2139 N N . ASP A 1 314 ? 86.368 23.539 -115.510 1.00 94.06 314 ASP A N 1
ATOM 2140 C CA . ASP A 1 314 ? 87.830 23.555 -115.619 1.00 94.06 314 ASP A CA 1
ATOM 2141 C C . ASP A 1 314 ? 88.316 22.699 -116.799 1.00 94.06 314 ASP A C 1
ATOM 2143 O O . ASP A 1 314 ? 89.124 23.156 -117.607 1.00 94.06 314 ASP A O 1
ATOM 2147 N N . GLU A 1 315 ? 87.777 21.485 -116.966 1.00 93.12 315 GLU A N 1
ATOM 2148 C CA . GLU A 1 315 ? 88.053 20.612 -118.118 1.00 93.12 315 GLU A CA 1
ATOM 2149 C C . GLU A 1 315 ? 87.678 21.279 -119.449 1.00 93.12 315 GLU A C 1
ATOM 2151 O O . GLU A 1 315 ? 88.435 21.211 -120.424 1.00 93.12 315 GLU A O 1
ATOM 2156 N N . ALA A 1 316 ? 86.520 21.947 -119.501 1.00 91.50 316 ALA A N 1
ATOM 2157 C CA . ALA A 1 316 ? 86.089 22.701 -120.674 1.00 91.50 316 ALA A CA 1
ATOM 2158 C C . ALA A 1 316 ? 87.040 23.871 -120.969 1.00 91.50 316 ALA A C 1
ATOM 2160 O O . ALA A 1 316 ? 87.418 24.078 -122.122 1.00 91.50 316 ALA A O 1
ATOM 2161 N N . SER A 1 317 ? 87.481 24.592 -119.935 1.00 90.44 317 SER A N 1
ATOM 2162 C CA . SER A 1 317 ? 88.447 25.691 -120.056 1.00 90.44 317 SER A CA 1
ATOM 2163 C C . SER A 1 317 ? 89.810 25.200 -120.552 1.00 90.44 317 SER A C 1
ATOM 2165 O O . SER A 1 317 ? 90.392 25.797 -121.457 1.00 90.44 317 SER A O 1
ATOM 2167 N N . ALA A 1 318 ? 90.299 24.075 -120.025 1.00 89.69 318 ALA A N 1
ATOM 2168 C CA . ALA A 1 318 ? 91.529 23.436 -120.485 1.00 89.69 318 ALA A CA 1
ATOM 2169 C C . ALA A 1 318 ? 91.415 22.970 -121.944 1.00 89.69 318 ALA A C 1
ATOM 2171 O O . ALA A 1 318 ? 92.325 23.194 -122.742 1.00 89.69 318 ALA A O 1
ATOM 2172 N N . SER A 1 319 ? 90.274 22.386 -122.317 1.00 89.94 319 SER A N 1
ATOM 2173 C CA . SER A 1 319 ? 89.987 21.983 -123.698 1.00 89.94 319 SER A CA 1
ATOM 2174 C C . SER A 1 319 ? 89.953 23.188 -124.644 1.00 89.94 319 SER A C 1
ATOM 2176 O O . SER A 1 319 ? 90.516 23.131 -125.736 1.00 89.94 319 SER A O 1
ATOM 2178 N N . ALA A 1 320 ? 89.356 24.305 -124.218 1.00 88.56 320 ALA A N 1
ATOM 2179 C CA . ALA A 1 320 ? 89.349 25.553 -124.977 1.00 88.56 320 ALA A CA 1
ATOM 2180 C C . ALA A 1 320 ? 90.764 26.134 -125.139 1.00 88.56 320 ALA A C 1
ATOM 2182 O O . ALA A 1 320 ? 91.133 26.557 -126.235 1.00 88.56 320 ALA A O 1
ATOM 2183 N N . ALA A 1 321 ? 91.587 26.101 -124.088 1.00 86.56 321 ALA A N 1
ATOM 2184 C CA . ALA A 1 321 ? 92.986 26.517 -124.156 1.00 86.56 321 ALA A CA 1
ATOM 2185 C C . ALA A 1 321 ? 93.802 25.627 -125.108 1.00 86.56 321 ALA A C 1
ATOM 2187 O O . ALA A 1 321 ? 94.553 26.140 -125.937 1.00 86.56 321 ALA A O 1
ATOM 2188 N N . ALA A 1 322 ? 93.617 24.305 -125.051 1.00 84.44 322 ALA A N 1
ATOM 2189 C CA . ALA A 1 322 ? 94.254 23.359 -125.967 1.00 84.44 322 ALA A CA 1
ATOM 2190 C C . ALA A 1 322 ? 93.836 23.600 -127.429 1.00 84.44 322 ALA A C 1
ATOM 2192 O O . ALA A 1 322 ? 94.678 23.572 -128.333 1.00 84.44 322 ALA A O 1
ATOM 2193 N N . ALA A 1 323 ? 92.556 23.901 -127.664 1.00 83.44 323 ALA A N 1
ATOM 2194 C CA . ALA A 1 323 ? 92.051 24.281 -128.980 1.00 83.44 323 ALA A CA 1
ATOM 2195 C C . ALA A 1 323 ? 92.682 25.596 -129.476 1.00 83.44 323 ALA A C 1
ATOM 2197 O O . ALA A 1 323 ? 93.117 25.670 -130.625 1.00 83.44 323 ALA A O 1
ATOM 2198 N N . ALA A 1 324 ? 92.810 26.609 -128.612 1.00 83.12 324 ALA A N 1
ATOM 2199 C CA . ALA A 1 324 ? 93.463 27.876 -128.946 1.00 83.12 324 ALA A CA 1
ATOM 2200 C C . ALA A 1 324 ? 94.961 27.703 -129.259 1.00 83.12 324 ALA A C 1
ATOM 2202 O O . ALA A 1 324 ? 95.457 28.275 -130.229 1.00 83.12 324 ALA A O 1
ATOM 2203 N N . LEU A 1 325 ? 95.675 26.870 -128.494 1.00 81.56 325 LEU A N 1
ATOM 2204 C CA . LEU A 1 325 ? 97.078 26.535 -128.753 1.00 81.56 325 LEU A CA 1
ATOM 2205 C C . LEU A 1 325 ? 97.243 25.814 -130.097 1.00 81.56 325 LEU A C 1
ATOM 2207 O O . LEU A 1 325 ? 98.161 26.118 -130.860 1.00 81.56 325 LEU A O 1
ATOM 2211 N N . SER A 1 326 ? 96.330 24.893 -130.413 1.00 79.50 326 SER A N 1
ATOM 2212 C CA . SER A 1 326 ? 96.304 24.189 -131.701 1.00 79.50 326 SER A CA 1
ATOM 2213 C C . SER A 1 326 ? 96.061 25.157 -132.863 1.00 79.50 326 SER A C 1
ATOM 2215 O O . SER A 1 326 ? 96.749 25.085 -133.879 1.00 79.50 326 SER A O 1
ATOM 2217 N N . ALA A 1 327 ? 95.150 26.122 -132.695 1.00 76.81 327 ALA A N 1
ATOM 2218 C CA . ALA A 1 327 ? 94.903 27.175 -133.680 1.00 76.81 327 ALA A CA 1
ATOM 2219 C C . ALA A 1 327 ? 96.120 28.102 -133.870 1.00 76.81 327 ALA A C 1
ATOM 2221 O O . ALA A 1 327 ? 96.482 28.420 -135.002 1.00 76.81 327 ALA A O 1
ATOM 2222 N N . ALA A 1 328 ? 96.803 28.487 -132.788 1.00 72.19 328 ALA A N 1
ATOM 2223 C CA . ALA A 1 328 ? 98.035 29.277 -132.857 1.00 72.19 328 ALA A CA 1
ATOM 2224 C C . ALA A 1 328 ? 99.184 28.505 -133.531 1.00 72.19 328 ALA A C 1
ATOM 2226 O O . ALA A 1 328 ? 99.929 29.070 -134.329 1.00 72.19 328 ALA A O 1
ATOM 2227 N N . SER A 1 329 ? 99.294 27.201 -133.268 1.00 65.81 329 SER A N 1
ATOM 2228 C CA . SER A 1 329 ? 100.279 26.318 -133.908 1.00 65.81 329 SER A CA 1
ATOM 2229 C C . SER A 1 329 ? 100.039 26.204 -135.416 1.00 65.81 329 SER A C 1
ATOM 2231 O O . SER A 1 329 ? 100.986 26.263 -136.198 1.00 65.81 329 SER A O 1
ATOM 2233 N N . ALA A 1 330 ? 98.774 26.123 -135.839 1.00 61.94 330 ALA A N 1
ATOM 2234 C CA . ALA A 1 330 ? 98.406 26.169 -137.252 1.00 61.94 330 ALA A CA 1
ATOM 2235 C C . ALA A 1 330 ? 98.738 27.529 -137.899 1.00 61.94 330 ALA A C 1
ATOM 2237 O O . ALA A 1 330 ? 99.185 27.569 -139.042 1.00 61.94 330 ALA A O 1
ATOM 2238 N N . ALA A 1 331 ? 98.585 28.637 -137.165 1.00 62.47 331 ALA A N 1
ATOM 2239 C CA . ALA A 1 331 ? 98.930 29.976 -137.646 1.00 62.47 331 ALA A CA 1
ATOM 2240 C C . ALA A 1 331 ? 100.452 30.230 -137.736 1.00 62.47 331 ALA A C 1
ATOM 2242 O O . ALA A 1 331 ? 100.892 31.013 -138.574 1.00 62.47 331 ALA A O 1
ATOM 2243 N N . ALA A 1 332 ? 101.264 29.564 -136.909 1.00 57.12 332 ALA A N 1
ATOM 2244 C CA . ALA A 1 332 ? 102.723 29.707 -136.897 1.00 57.12 332 ALA A CA 1
ATOM 2245 C C . ALA A 1 332 ? 103.464 28.746 -137.857 1.00 57.12 332 ALA A C 1
ATOM 2247 O O . ALA A 1 332 ? 104.671 28.882 -138.052 1.00 57.12 332 ALA A O 1
ATOM 2248 N N . GLY A 1 333 ? 102.768 27.778 -138.462 1.00 48.12 333 GLY A N 1
ATOM 2249 C CA . GLY A 1 333 ? 103.360 26.639 -139.174 1.00 48.12 333 GLY A CA 1
ATOM 2250 C C . GLY A 1 333 ? 103.109 26.588 -140.683 1.00 48.12 333 GLY A C 1
ATOM 2251 O O . GLY A 1 333 ? 102.715 25.543 -141.192 1.00 48.12 333 GLY A O 1
ATOM 2252 N N . GLY A 1 334 ? 103.357 27.676 -141.416 1.00 53.16 334 GLY A N 1
ATOM 2253 C CA . GLY A 1 334 ? 103.564 27.629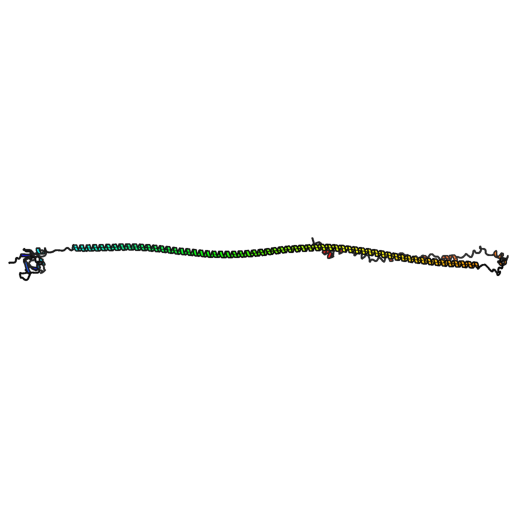 -142.869 1.00 53.16 334 GLY A CA 1
ATOM 2254 C C . GLY A 1 334 ? 105.056 27.483 -143.191 1.00 53.16 334 GLY A C 1
ATOM 2255 O O . GLY A 1 334 ? 105.839 28.375 -142.880 1.00 53.16 334 GLY A O 1
ATOM 2256 N N . VAL A 1 335 ? 105.453 26.354 -143.785 1.00 56.69 335 VAL A N 1
ATOM 2257 C CA . VAL A 1 335 ? 106.818 25.998 -144.241 1.00 56.69 335 VAL A CA 1
ATOM 2258 C C . VAL A 1 335 ? 107.551 27.175 -144.902 1.00 56.69 335 VAL A C 1
ATOM 2260 O O . VAL A 1 335 ? 107.216 27.555 -146.020 1.00 56.69 335 VAL A O 1
ATOM 2263 N N . ASN A 1 336 ? 108.580 27.724 -144.244 1.00 58.53 336 ASN A N 1
ATOM 2264 C CA . ASN A 1 336 ? 109.334 28.868 -144.775 1.00 58.53 336 ASN A CA 1
ATOM 2265 C C . ASN A 1 336 ? 110.739 28.518 -145.293 1.00 58.53 336 ASN A C 1
ATOM 2267 O O . ASN A 1 336 ? 111.414 29.404 -145.803 1.00 58.53 336 ASN A O 1
ATOM 2271 N N . GLN A 1 337 ? 111.176 27.251 -145.204 1.00 58.69 337 GLN A N 1
ATOM 2272 C CA . GLN A 1 337 ? 112.380 26.744 -145.880 1.00 58.69 337 GLN A CA 1
ATOM 2273 C C . GLN A 1 337 ? 112.257 25.247 -146.207 1.00 58.69 337 GLN A C 1
ATOM 2275 O O . GLN A 1 337 ? 112.023 24.433 -145.316 1.00 58.69 337 GLN A O 1
ATOM 2280 N N . ILE A 1 338 ? 112.480 24.887 -147.476 1.00 58.72 338 ILE A N 1
ATOM 2281 C CA . ILE A 1 338 ? 112.803 23.522 -147.916 1.00 58.72 338 ILE A CA 1
ATOM 2282 C C . ILE A 1 338 ? 114.155 23.600 -148.630 1.00 58.72 338 ILE A C 1
ATOM 2284 O O . ILE A 1 338 ? 114.323 24.360 -149.581 1.00 58.72 338 ILE A O 1
ATOM 2288 N N . ASN A 1 339 ? 115.131 22.838 -148.135 1.00 60.75 339 ASN A N 1
ATOM 2289 C CA . ASN A 1 339 ? 116.460 22.672 -148.732 1.00 60.75 339 ASN A CA 1
ATOM 2290 C C . ASN A 1 339 ? 117.210 23.986 -149.067 1.00 60.75 339 ASN A C 1
ATOM 2292 O O . ASN A 1 339 ? 117.830 24.113 -150.121 1.00 60.75 339 ASN A O 1
ATOM 2296 N N . GLY A 1 340 ? 117.136 24.980 -148.173 1.00 60.69 340 GLY A N 1
ATOM 2297 C CA . GLY A 1 340 ? 117.938 26.209 -148.257 1.00 60.69 340 GLY A CA 1
ATOM 2298 C C . GLY A 1 340 ? 117.522 27.215 -149.338 1.00 60.69 340 GLY A C 1
ATOM 2299 O O . GLY A 1 340 ? 118.233 28.196 -149.546 1.00 60.69 340 GLY A O 1
ATOM 2300 N N . LYS A 1 341 ? 116.379 27.016 -150.012 1.00 57.03 341 LYS A N 1
ATOM 2301 C CA . LYS A 1 341 ? 115.787 28.008 -150.924 1.00 57.03 341 LYS A CA 1
ATOM 2302 C C . LYS A 1 341 ? 114.629 28.734 -150.228 1.00 57.03 341 LYS A C 1
ATOM 2304 O O . LYS A 1 341 ? 113.616 28.121 -149.894 1.00 57.03 341 LYS A O 1
ATOM 2309 N N . VAL A 1 342 ? 114.791 30.042 -150.014 1.00 59.75 342 VAL A N 1
ATOM 2310 C CA . VAL A 1 342 ? 113.778 30.935 -149.422 1.00 59.75 342 VAL A CA 1
ATOM 2311 C C . VAL A 1 342 ? 112.947 31.576 -150.544 1.00 59.75 342 VAL A C 1
ATOM 2313 O O . VAL A 1 342 ? 113.542 32.117 -151.481 1.00 59.75 342 VAL A O 1
ATOM 2316 N N . PRO A 1 343 ? 111.601 31.546 -150.490 1.00 60.53 343 PRO A N 1
ATOM 2317 C CA . PRO A 1 343 ? 110.762 32.116 -151.541 1.00 60.53 343 PRO A CA 1
ATOM 2318 C C . PRO A 1 343 ? 110.830 33.648 -151.527 1.00 60.53 343 PRO A C 1
ATOM 2320 O O . PRO A 1 343 ? 110.443 34.280 -150.546 1.00 60.53 343 PRO A O 1
ATOM 2323 N N . VAL A 1 344 ? 111.250 34.256 -152.638 1.00 54.44 344 VAL A N 1
ATOM 2324 C CA . VAL A 1 344 ? 111.068 35.694 -152.883 1.00 54.44 344 VAL A CA 1
ATOM 2325 C C . VAL A 1 344 ? 110.052 35.845 -154.014 1.00 54.44 344 VAL A C 1
ATOM 2327 O O . VAL A 1 344 ? 110.377 35.617 -155.173 1.00 54.44 344 VAL A O 1
ATOM 2330 N N . GLY A 1 345 ? 108.809 36.203 -153.679 1.00 56.38 345 GLY A N 1
ATOM 2331 C CA . GLY A 1 345 ? 107.868 36.756 -154.665 1.00 56.38 345 GLY A CA 1
ATOM 2332 C C . GLY A 1 345 ? 106.898 35.806 -155.380 1.00 56.38 345 GLY A C 1
ATOM 2333 O O . GLY A 1 345 ? 106.313 36.217 -156.375 1.00 56.38 345 GLY A O 1
ATOM 2334 N N . GLY A 1 346 ? 106.643 34.607 -154.850 1.00 58.19 346 GLY A N 1
ATOM 2335 C CA . GLY A 1 346 ? 105.500 33.780 -155.267 1.00 58.19 346 GLY A CA 1
ATOM 2336 C C . GLY A 1 346 ? 105.821 32.712 -156.318 1.00 58.19 346 GLY A C 1
ATOM 2337 O O . GLY A 1 346 ? 106.469 32.973 -157.322 1.00 58.19 346 GLY A O 1
ATOM 2338 N N . ALA A 1 347 ? 105.312 31.507 -156.035 1.00 50.50 347 ALA A N 1
ATOM 2339 C CA . ALA A 1 347 ? 105.600 30.209 -156.652 1.00 50.50 347 ALA A CA 1
ATOM 2340 C C . ALA A 1 347 ? 107.064 29.745 -156.512 1.00 50.50 347 ALA A C 1
ATOM 2342 O O . ALA A 1 347 ? 107.972 30.211 -157.197 1.00 50.50 347 ALA A O 1
ATOM 2343 N N . VAL A 1 348 ? 107.288 28.757 -155.637 1.00 55.84 348 VAL A N 1
ATOM 2344 C CA . VAL A 1 348 ? 108.541 27.992 -155.638 1.00 55.84 348 VAL A CA 1
ATOM 2345 C C . VAL A 1 348 ? 108.555 27.169 -156.926 1.00 55.84 348 VAL A C 1
ATOM 2347 O O . VAL A 1 348 ? 107.787 26.221 -157.074 1.00 55.84 348 VAL A O 1
ATOM 2350 N N . ASN A 1 349 ? 109.395 27.570 -157.879 1.00 58.28 349 ASN A N 1
ATOM 2351 C CA . ASN A 1 349 ? 109.644 26.818 -159.102 1.00 58.28 349 ASN A CA 1
ATOM 2352 C C . ASN A 1 349 ? 110.488 25.582 -158.758 1.00 58.28 349 ASN A C 1
ATOM 2354 O O . ASN A 1 349 ? 111.713 25.659 -158.661 1.00 58.28 349 ASN A O 1
ATOM 2358 N N . LEU A 1 350 ? 109.811 24.467 -158.500 1.00 60.22 350 LEU A N 1
ATOM 2359 C CA . LEU A 1 350 ? 110.421 23.184 -158.172 1.00 60.22 350 LEU A CA 1
ATOM 2360 C C . LEU A 1 350 ? 110.790 22.466 -159.478 1.00 60.22 350 LEU A C 1
ATOM 2362 O O . LEU A 1 350 ? 109.906 22.048 -160.225 1.00 60.22 350 LEU A O 1
ATOM 2366 N N . VAL A 1 351 ? 112.084 22.303 -159.764 1.00 63.16 351 VAL A N 1
ATOM 2367 C CA . VAL A 1 351 ? 112.535 21.372 -160.815 1.00 63.16 351 VAL A CA 1
ATOM 2368 C C . VAL A 1 351 ? 112.569 19.938 -160.269 1.00 63.16 351 VAL A C 1
ATOM 2370 O O . VAL A 1 351 ? 112.699 19.763 -159.061 1.00 63.16 351 VAL A O 1
ATOM 2373 N N . PRO A 1 352 ? 112.494 18.891 -161.114 1.00 60.78 352 PRO A N 1
ATOM 2374 C CA . PRO A 1 352 ? 112.505 17.484 -160.688 1.00 60.78 352 PRO A CA 1
ATOM 2375 C C . PRO A 1 352 ? 113.584 17.111 -159.644 1.00 60.78 352 PRO A C 1
ATOM 2377 O O . PRO A 1 352 ? 113.326 16.300 -158.757 1.00 60.78 352 PRO A O 1
ATOM 2380 N N . ALA A 1 353 ? 114.756 17.754 -159.664 1.00 64.00 353 ALA A N 1
ATOM 2381 C CA . ALA A 1 353 ? 115.801 17.560 -158.652 1.00 64.00 353 ALA A CA 1
ATOM 2382 C C . ALA A 1 353 ? 115.470 18.156 -157.260 1.00 64.00 353 ALA A C 1
ATOM 2384 O O . ALA A 1 353 ? 115.965 17.658 -156.254 1.00 64.00 353 ALA A O 1
ATOM 2385 N N . ASP A 1 354 ? 114.616 19.181 -157.185 1.00 61.88 354 ASP A N 1
ATOM 2386 C CA . ASP A 1 354 ? 114.246 19.908 -155.959 1.00 61.88 354 ASP A CA 1
ATOM 2387 C C . ASP A 1 354 ? 113.084 19.245 -155.174 1.00 61.88 354 ASP A C 1
ATOM 2389 O O . ASP A 1 354 ? 112.798 19.648 -154.049 1.00 61.88 354 ASP A O 1
ATOM 2393 N N . ILE A 1 355 ? 112.433 18.215 -155.735 1.00 64.56 355 ILE A N 1
ATOM 2394 C CA . ILE A 1 355 ? 111.359 17.413 -155.097 1.00 64.56 355 ILE A CA 1
ATOM 2395 C C . ILE A 1 355 ? 111.663 15.908 -155.055 1.00 64.56 355 ILE A C 1
ATOM 2397 O O . ILE A 1 355 ? 110.793 15.105 -154.727 1.00 64.56 355 ILE A O 1
ATOM 2401 N N . GLY A 1 356 ? 112.894 15.506 -155.387 1.00 62.66 356 GLY A N 1
ATOM 2402 C CA . GLY A 1 356 ? 113.279 14.093 -155.409 1.00 62.66 356 GLY A CA 1
ATOM 2403 C C . GLY A 1 356 ? 112.558 13.275 -156.487 1.00 62.66 356 GLY A C 1
ATOM 2404 O O . GLY A 1 356 ? 112.285 12.095 -156.274 1.00 62.66 356 GLY A O 1
ATOM 2405 N N . ALA A 1 357 ? 112.239 13.876 -157.639 1.00 58.03 357 ALA A N 1
ATOM 2406 C CA . ALA A 1 357 ? 111.644 13.149 -158.753 1.00 58.03 357 ALA A CA 1
ATOM 2407 C C . ALA A 1 357 ? 112.666 12.183 -159.373 1.00 58.03 357 ALA A C 1
ATOM 2409 O O . ALA A 1 357 ? 113.796 12.546 -159.708 1.00 58.03 357 ALA A O 1
ATOM 2410 N N . ALA A 1 358 ? 112.232 10.931 -159.488 1.00 53.53 358 ALA A N 1
ATOM 2411 C CA . ALA A 1 358 ? 113.050 9.781 -159.814 1.00 53.53 358 ALA A CA 1
ATOM 2412 C C . ALA A 1 358 ? 113.715 9.883 -161.198 1.00 53.53 358 ALA A C 1
ATOM 2414 O O . ALA A 1 358 ? 113.059 10.109 -162.213 1.00 53.53 358 ALA A O 1
ATOM 2415 N N . THR A 1 359 ? 115.026 9.651 -161.242 1.00 62.41 359 THR A N 1
ATOM 2416 C CA . THR A 1 359 ? 115.766 9.430 -162.496 1.00 62.41 359 THR A CA 1
ATOM 2417 C C . THR A 1 359 ? 115.488 8.020 -163.027 1.00 62.41 359 THR A C 1
ATOM 2419 O O . THR A 1 359 ? 115.085 7.134 -162.275 1.00 62.41 359 THR A O 1
ATOM 2422 N N . SER A 1 360 ? 115.732 7.759 -164.312 1.00 58.12 360 SER A N 1
ATOM 2423 C CA . SER A 1 360 ? 115.531 6.450 -164.964 1.00 58.12 360 SER A CA 1
ATOM 2424 C C . SER A 1 360 ? 116.289 5.272 -164.310 1.00 58.12 360 SER A C 1
ATOM 2426 O O . SER A 1 360 ? 115.973 4.120 -164.586 1.00 58.12 360 SER A O 1
ATOM 2428 N N . ALA A 1 361 ? 117.212 5.529 -163.373 1.00 59.78 361 ALA A N 1
ATOM 2429 C CA . ALA A 1 361 ? 117.847 4.523 -162.512 1.00 59.78 361 ALA A CA 1
ATOM 2430 C C . ALA A 1 361 ? 117.045 4.166 -161.232 1.00 59.78 361 ALA A C 1
ATOM 2432 O O . ALA A 1 361 ? 117.282 3.122 -160.628 1.00 59.78 361 ALA A O 1
ATOM 2433 N N . GLN A 1 362 ? 116.092 5.003 -160.807 1.00 59.25 362 GLN A N 1
ATOM 2434 C CA . GLN A 1 362 ? 115.203 4.783 -159.654 1.00 59.25 362 GLN A CA 1
ATOM 2435 C C . GLN A 1 362 ? 113.884 4.089 -160.043 1.00 59.25 362 GLN A C 1
ATOM 2437 O O . GLN A 1 362 ? 113.295 3.421 -159.198 1.00 59.25 362 GLN A O 1
ATOM 2442 N N . GLY A 1 363 ? 113.485 4.127 -161.323 1.00 58.78 363 GLY A N 1
ATOM 2443 C CA . GLY A 1 363 ? 112.403 3.282 -161.856 1.00 58.78 363 GLY A CA 1
ATOM 2444 C C . GLY A 1 363 ? 112.724 1.781 -161.785 1.00 58.78 363 GLY A C 1
ATOM 2445 O O . GLY A 1 363 ? 111.897 0.993 -161.348 1.00 58.78 363 GLY A O 1
ATOM 2446 N N . ALA A 1 364 ? 113.974 1.388 -162.058 1.00 57.47 364 ALA A N 1
ATOM 2447 C CA . ALA A 1 364 ? 114.412 -0.012 -161.979 1.00 57.47 364 ALA A CA 1
ATOM 2448 C C . ALA A 1 364 ? 114.561 -0.561 -160.539 1.00 57.47 364 ALA A C 1
ATOM 2450 O O . ALA A 1 364 ? 114.699 -1.766 -160.361 1.00 57.47 364 ALA A O 1
ATOM 2451 N N . LYS A 1 365 ? 114.537 0.303 -159.509 1.00 58.59 365 LYS A N 1
ATOM 2452 C CA . LYS A 1 365 ? 114.537 -0.092 -158.083 1.00 58.59 365 LYS A CA 1
ATOM 2453 C C . LYS A 1 365 ? 113.140 -0.092 -157.447 1.00 58.59 365 LYS A C 1
ATOM 2455 O O . LYS A 1 365 ? 112.988 -0.652 -156.364 1.00 58.59 365 LYS A O 1
ATOM 2460 N N . ALA A 1 366 ? 112.143 0.504 -158.106 1.00 58.78 366 ALA A N 1
ATOM 2461 C CA . ALA A 1 366 ? 110.741 0.477 -157.687 1.00 58.78 366 ALA A CA 1
ATOM 2462 C C . ALA A 1 366 ? 110.022 -0.802 -158.158 1.00 58.78 366 ALA A C 1
ATOM 2464 O O . ALA A 1 366 ? 109.218 -1.346 -157.407 1.00 58.78 366 ALA A O 1
ATOM 2465 N N . ASP A 1 367 ? 110.400 -1.355 -159.317 1.00 56.16 367 ASP A N 1
ATOM 2466 C CA . ASP A 1 367 ? 109.876 -2.646 -159.806 1.00 56.16 367 ASP A CA 1
ATOM 2467 C C . ASP A 1 367 ? 110.402 -3.860 -159.008 1.00 56.16 367 ASP A C 1
ATOM 2469 O O . ASP A 1 367 ? 109.861 -4.958 -159.102 1.00 56.16 367 ASP A O 1
ATOM 2473 N N . SER A 1 368 ? 111.434 -3.661 -158.178 1.00 58.50 368 SER A N 1
ATOM 2474 C CA . SER A 1 368 ? 112.014 -4.666 -157.274 1.00 58.50 368 SER A CA 1
ATOM 2475 C C . SER A 1 368 ? 111.743 -4.387 -155.788 1.00 58.50 368 SER A C 1
ATOM 2477 O O . SER A 1 368 ? 112.377 -4.992 -154.922 1.00 58.50 368 SER A O 1
ATOM 2479 N N . ALA A 1 369 ? 110.856 -3.438 -155.474 1.00 53.03 369 ALA A N 1
ATOM 2480 C CA . ALA A 1 369 ? 110.432 -3.161 -154.108 1.00 53.03 369 ALA A CA 1
ATOM 2481 C C . ALA A 1 369 ? 109.208 -4.023 -153.759 1.00 53.03 369 ALA A C 1
ATOM 2483 O O . ALA A 1 369 ? 108.164 -3.930 -154.403 1.00 53.03 369 ALA A O 1
ATOM 2484 N N . VAL A 1 370 ? 109.389 -4.857 -152.732 1.00 58.78 370 VAL A N 1
ATOM 2485 C CA . VAL A 1 370 ? 108.397 -5.678 -152.012 1.00 58.78 370 VAL A CA 1
ATOM 2486 C C . VAL A 1 370 ? 107.000 -5.044 -152.057 1.00 58.78 370 VAL A C 1
ATOM 2488 O O . VAL A 1 370 ? 106.757 -3.991 -151.465 1.00 58.78 370 VAL A O 1
ATOM 2491 N N . GLN A 1 371 ? 106.088 -5.699 -152.777 1.00 59.81 371 GLN A N 1
ATOM 2492 C CA . GLN A 1 371 ? 104.676 -5.325 -152.878 1.00 59.81 371 GLN A CA 1
ATOM 2493 C C . GLN A 1 371 ? 103.905 -5.878 -151.662 1.00 59.81 371 GLN A C 1
ATOM 2495 O O . GLN A 1 371 ? 104.374 -6.823 -151.032 1.00 59.81 371 GLN A O 1
ATOM 2500 N N . PRO A 1 372 ? 102.708 -5.365 -151.317 1.00 56.44 372 PRO A N 1
ATOM 2501 C CA . PRO A 1 372 ? 101.895 -5.844 -150.185 1.00 56.44 372 PRO A CA 1
ATOM 2502 C C . PRO A 1 372 ? 101.589 -7.361 -150.138 1.00 56.44 372 PRO A C 1
ATOM 2504 O O . PRO A 1 372 ? 101.097 -7.848 -149.124 1.00 56.44 372 PRO A O 1
ATOM 2507 N N . SER A 1 373 ? 101.908 -8.124 -151.189 1.00 56.09 373 SER A N 1
ATOM 2508 C CA . SER A 1 373 ? 101.917 -9.594 -151.208 1.00 56.09 373 SER A CA 1
ATOM 2509 C C . SER A 1 373 ? 103.106 -10.246 -150.471 1.00 56.09 373 SER A C 1
ATOM 2511 O O . SER A 1 373 ? 103.028 -11.429 -150.147 1.00 56.09 373 SER A O 1
ATOM 2513 N N . ASP A 1 374 ? 104.158 -9.488 -150.140 1.00 57.53 374 ASP A N 1
ATOM 2514 C CA . ASP A 1 374 ? 105.426 -9.979 -149.568 1.00 57.53 374 ASP A CA 1
ATOM 2515 C C . ASP A 1 374 ? 105.616 -9.660 -148.067 1.00 57.53 374 ASP A C 1
ATOM 2517 O O . ASP A 1 374 ? 106.631 -10.032 -147.481 1.00 57.53 374 ASP A O 1
ATOM 2521 N N . LEU A 1 375 ? 104.639 -9.028 -147.400 1.00 52.06 375 LEU A N 1
ATOM 2522 C CA . LEU A 1 375 ? 104.622 -8.866 -145.931 1.00 52.06 375 LEU A CA 1
ATOM 2523 C C . LEU A 1 375 ? 103.590 -9.778 -145.243 1.00 52.06 375 LEU A C 1
ATOM 2525 O O . LEU A 1 375 ? 103.077 -9.483 -144.164 1.00 52.06 375 LEU A O 1
ATOM 2529 N N . SER A 1 376 ? 103.348 -10.942 -145.849 1.00 53.72 376 SER A N 1
ATOM 2530 C CA . SER A 1 376 ? 102.610 -12.081 -145.286 1.00 53.72 376 SER A CA 1
ATOM 2531 C C . SER A 1 376 ? 103.399 -12.861 -144.210 1.00 53.72 376 SER A C 1
ATOM 2533 O O . SER A 1 376 ? 103.060 -13.997 -143.888 1.00 53.72 376 SER A O 1
ATOM 2535 N N . SER A 1 377 ? 104.432 -12.254 -143.608 1.00 56.66 377 SER A N 1
ATOM 2536 C CA . SER A 1 377 ? 105.380 -12.915 -142.691 1.00 56.66 377 SER A CA 1
ATOM 2537 C C . SER A 1 377 ? 105.771 -12.111 -141.433 1.00 56.66 377 SER A C 1
ATOM 2539 O O . SER A 1 377 ? 106.683 -12.516 -140.719 1.00 56.66 377 SER A O 1
ATOM 2541 N N . TYR A 1 378 ? 105.045 -11.036 -141.079 1.00 43.91 378 TYR A N 1
ATOM 2542 C CA . TYR A 1 378 ? 105.152 -10.390 -139.747 1.00 43.91 378 TYR A CA 1
ATOM 2543 C C . TYR A 1 378 ? 103.864 -10.430 -138.899 1.00 43.91 378 TYR A C 1
ATOM 2545 O O . TYR A 1 378 ? 103.821 -9.875 -137.802 1.00 43.91 378 TYR A O 1
ATOM 2553 N N . VAL A 1 379 ? 102.844 -11.176 -139.345 1.00 52.16 379 VAL A N 1
ATOM 2554 C CA . VAL A 1 379 ? 101.755 -11.679 -138.487 1.00 52.16 379 VAL A CA 1
ATOM 2555 C C . VAL A 1 379 ? 101.901 -13.190 -138.351 1.00 52.16 379 VAL A C 1
ATOM 2557 O O . VAL A 1 379 ? 101.091 -13.972 -138.831 1.00 52.16 379 VAL A O 1
ATOM 2560 N N . THR A 1 380 ? 102.959 -13.606 -137.667 1.00 54.94 380 THR A N 1
ATOM 2561 C CA . THR A 1 380 ? 103.023 -14.923 -137.034 1.00 54.94 380 THR A CA 1
ATOM 2562 C C . THR A 1 380 ? 103.761 -14.788 -135.716 1.00 54.94 380 THR A C 1
ATOM 2564 O O . THR A 1 380 ? 104.981 -14.884 -135.656 1.00 54.94 380 THR A O 1
ATOM 2567 N N . SER A 1 381 ? 103.024 -14.586 -134.633 1.00 48.09 381 SER A N 1
ATOM 2568 C CA . SER A 1 381 ? 103.215 -15.435 -133.462 1.00 48.09 381 SER A CA 1
ATOM 2569 C C . SER A 1 381 ? 102.063 -15.243 -132.487 1.00 48.09 381 SER A C 1
ATOM 2571 O O . SER A 1 381 ? 101.605 -14.140 -132.199 1.00 48.09 381 SER A O 1
ATOM 2573 N N . SER A 1 382 ? 101.636 -16.380 -131.972 1.00 51.66 382 SER A N 1
ATOM 2574 C CA . SER A 1 382 ? 100.937 -16.680 -130.724 1.00 51.66 382 SER A CA 1
ATOM 2575 C C . SER A 1 382 ? 101.154 -15.757 -129.502 1.00 51.66 382 SER A C 1
ATOM 2577 O O . SER A 1 382 ? 100.500 -15.976 -128.486 1.00 51.66 382 SER A O 1
ATOM 2579 N N . ALA A 1 383 ? 101.990 -14.714 -129.563 1.00 56.41 383 ALA A N 1
ATOM 2580 C CA . ALA A 1 383 ? 102.295 -13.804 -128.458 1.00 56.41 383 ALA A CA 1
ATOM 2581 C C . ALA A 1 383 ? 101.183 -12.776 -128.147 1.00 56.41 383 ALA A C 1
ATOM 2583 O O . ALA A 1 383 ? 101.061 -12.331 -127.007 1.00 56.41 383 ALA A O 1
ATOM 2584 N N . LEU A 1 384 ? 100.329 -12.413 -129.116 1.00 55.44 384 LEU A N 1
ATOM 2585 C CA . LEU A 1 384 ? 99.216 -11.479 -128.859 1.00 55.44 384 LEU A CA 1
ATOM 2586 C C . LEU A 1 384 ? 97.972 -12.184 -128.278 1.00 55.44 384 LEU A C 1
ATOM 2588 O O . LEU A 1 384 ? 97.177 -11.567 -127.574 1.00 55.44 384 LEU A O 1
ATOM 2592 N N . SER A 1 385 ? 97.839 -13.497 -128.498 1.00 56.97 385 SER A N 1
ATOM 2593 C CA . SER A 1 385 ? 96.750 -14.312 -127.938 1.00 56.97 385 SER A CA 1
ATOM 2594 C C . SER A 1 385 ? 97.031 -14.765 -126.492 1.00 56.97 385 SER A C 1
ATOM 2596 O O . SER A 1 385 ? 96.096 -14.896 -125.700 1.00 56.97 385 SER A O 1
ATOM 2598 N N . SER A 1 386 ? 98.302 -14.904 -126.083 1.00 53.47 386 SER A N 1
ATOM 2599 C CA . SER A 1 386 ? 98.666 -15.263 -124.699 1.00 53.47 386 SER A CA 1
ATOM 2600 C C . SER A 1 386 ? 98.506 -14.111 -123.699 1.00 53.47 386 SER A C 1
ATOM 2602 O O . SER A 1 386 ? 98.135 -14.348 -122.552 1.00 53.47 386 SER A O 1
ATOM 2604 N N . THR A 1 387 ? 98.717 -12.860 -124.117 1.00 55.88 387 THR A N 1
ATOM 2605 C CA . THR A 1 387 ? 98.606 -11.694 -123.218 1.00 55.88 387 THR A CA 1
ATOM 2606 C C . THR A 1 387 ? 97.150 -11.373 -122.867 1.00 55.88 387 THR A C 1
ATOM 2608 O O . THR A 1 387 ? 96.859 -10.983 -121.740 1.00 55.88 387 THR A O 1
ATOM 2611 N N . LEU A 1 388 ? 96.212 -11.623 -123.789 1.00 54.19 388 LEU A N 1
ATOM 2612 C CA . LEU A 1 388 ? 94.782 -11.402 -123.549 1.00 54.19 388 LEU A CA 1
ATOM 2613 C C . LEU A 1 388 ? 94.121 -12.558 -122.769 1.00 54.19 388 LEU A C 1
ATOM 2615 O O . LEU A 1 388 ? 93.150 -12.340 -122.052 1.00 54.19 388 LEU A O 1
ATOM 2619 N N . THR A 1 389 ? 94.695 -13.764 -122.829 1.00 52.47 389 THR A N 1
ATOM 2620 C CA . THR A 1 389 ? 94.219 -14.943 -122.077 1.00 52.47 389 THR A CA 1
ATOM 2621 C C . THR A 1 389 ? 94.716 -14.957 -120.621 1.00 52.47 389 THR A C 1
ATOM 2623 O O . THR A 1 389 ? 94.098 -15.580 -119.764 1.00 52.47 389 THR A O 1
ATOM 2626 N N . SER A 1 390 ? 95.787 -14.221 -120.295 1.00 53.62 390 SER A N 1
ATOM 2627 C CA . SER A 1 390 ? 96.325 -14.145 -118.926 1.00 53.62 390 SER A CA 1
ATOM 2628 C C . SER A 1 390 ? 95.608 -13.139 -118.013 1.00 53.62 390 SER A C 1
ATOM 2630 O O . SER A 1 390 ? 95.861 -13.150 -116.809 1.00 53.62 390 SER A O 1
ATOM 2632 N N . TYR A 1 391 ? 94.742 -12.265 -118.542 1.00 49.47 391 TYR A N 1
ATOM 2633 C CA . TYR A 1 391 ? 94.108 -11.203 -117.743 1.00 49.47 391 TYR A CA 1
ATOM 2634 C C . TYR A 1 391 ? 92.674 -11.518 -117.291 1.00 49.47 391 TYR A C 1
ATOM 2636 O O . TYR A 1 391 ? 92.121 -10.792 -116.469 1.00 49.47 391 TYR A O 1
ATOM 2644 N N . VAL A 1 392 ? 92.065 -12.606 -117.780 1.00 50.19 392 VAL A N 1
ATOM 2645 C CA . VAL A 1 392 ? 90.701 -12.996 -117.388 1.00 50.19 392 VAL A CA 1
ATOM 2646 C C . VAL A 1 392 ? 90.578 -14.518 -117.278 1.00 50.19 392 VAL A C 1
ATOM 2648 O O . VAL A 1 392 ? 90.005 -15.178 -118.139 1.00 50.19 392 VAL A O 1
ATOM 2651 N N . THR A 1 393 ? 91.080 -15.098 -116.187 1.00 46.09 393 THR A N 1
ATOM 2652 C CA . THR A 1 393 ? 90.607 -16.414 -115.729 1.00 46.09 393 THR A CA 1
ATOM 2653 C C . THR A 1 393 ? 89.594 -16.235 -114.604 1.00 46.09 393 THR A C 1
ATOM 2655 O O . THR A 1 393 ? 89.891 -15.702 -113.537 1.00 46.09 393 THR A O 1
ATOM 2658 N N . PHE A 1 394 ? 88.388 -16.719 -114.886 1.00 50.75 394 PHE A N 1
ATOM 2659 C CA . PHE A 1 394 ? 87.120 -16.702 -114.149 1.00 50.75 394 PHE A CA 1
ATOM 2660 C C . PHE A 1 394 ? 87.142 -17.391 -112.758 1.00 50.75 394 PHE A C 1
ATOM 2662 O O . PHE A 1 394 ? 86.104 -17.779 -112.235 1.00 50.75 394 PHE A O 1
ATOM 2669 N N . THR A 1 395 ? 88.313 -17.573 -112.140 1.00 55.25 395 THR A N 1
ATOM 2670 C CA . THR A 1 395 ? 88.494 -18.408 -110.934 1.00 55.25 395 THR A CA 1
ATOM 2671 C C . THR A 1 395 ? 88.781 -17.590 -109.667 1.00 55.25 395 THR A C 1
ATOM 2673 O O . THR A 1 395 ? 88.537 -18.076 -108.568 1.00 55.25 395 THR A O 1
ATOM 2676 N N . SER A 1 396 ? 89.205 -16.327 -109.783 1.00 51.34 396 SER A N 1
ATOM 2677 C CA . SER A 1 396 ? 89.559 -15.485 -108.621 1.00 51.34 396 SER A CA 1
ATOM 2678 C C . SER A 1 396 ? 88.386 -14.687 -108.030 1.00 51.34 396 SER A C 1
ATOM 2680 O O . SER A 1 396 ? 88.509 -14.142 -106.941 1.00 51.34 396 SER A O 1
ATOM 2682 N N . ILE A 1 397 ? 87.249 -14.601 -108.732 1.00 56.19 397 ILE A N 1
ATOM 2683 C CA . ILE A 1 397 ? 86.060 -13.843 -108.286 1.00 56.19 397 ILE A CA 1
ATOM 2684 C C . ILE A 1 397 ? 85.092 -14.728 -107.476 1.00 56.19 397 ILE A C 1
ATOM 2686 O O . ILE A 1 397 ? 84.327 -14.228 -106.653 1.00 56.19 397 ILE A O 1
ATOM 2690 N N . THR A 1 398 ? 85.164 -16.052 -107.626 1.00 53.75 398 THR A N 1
ATOM 2691 C CA . THR A 1 398 ? 84.230 -16.992 -106.983 1.00 53.75 398 THR A CA 1
ATOM 2692 C C . THR A 1 398 ? 84.598 -17.318 -105.529 1.00 53.75 398 THR A C 1
ATOM 2694 O O . THR A 1 398 ? 83.734 -17.728 -104.761 1.00 53.75 398 THR A O 1
ATOM 2697 N N . THR A 1 399 ? 85.847 -17.098 -105.110 1.00 51.78 399 THR A N 1
ATOM 2698 C CA . THR A 1 399 ? 86.320 -17.401 -103.745 1.00 51.78 399 THR A CA 1
ATOM 2699 C C . THR A 1 399 ? 86.243 -16.223 -102.771 1.00 51.78 399 THR A C 1
ATOM 2701 O O . THR A 1 399 ? 86.207 -16.452 -101.571 1.00 51.78 399 THR A O 1
ATOM 2704 N N . THR A 1 400 ? 86.133 -14.972 -103.231 1.00 51.31 400 THR A N 1
ATOM 2705 C CA . THR A 1 400 ? 85.993 -13.806 -102.327 1.00 51.31 400 THR A CA 1
ATOM 2706 C C . THR A 1 400 ? 84.530 -13.438 -102.038 1.00 51.31 400 THR A C 1
ATOM 2708 O O . THR A 1 400 ? 84.245 -12.813 -101.022 1.00 51.31 400 THR A O 1
ATOM 2711 N N . LEU A 1 401 ? 83.581 -13.867 -102.881 1.00 54.22 401 LEU A N 1
ATOM 2712 C CA . LEU A 1 401 ? 82.143 -13.625 -102.678 1.00 54.22 401 LEU A CA 1
ATOM 2713 C C . LEU A 1 401 ? 81.415 -14.787 -101.965 1.00 54.22 401 LEU A C 1
ATOM 2715 O O . LEU A 1 401 ? 80.324 -14.587 -101.438 1.00 54.22 401 LEU A O 1
ATOM 2719 N N . GLY A 1 402 ? 82.022 -15.980 -101.917 1.00 49.88 402 GLY A N 1
ATOM 2720 C CA . GLY A 1 402 ? 81.454 -17.182 -101.287 1.00 49.88 402 GLY A CA 1
ATOM 2721 C C . GLY A 1 402 ? 81.533 -17.222 -99.755 1.00 49.88 402 GLY A C 1
ATOM 2722 O O . GLY A 1 402 ? 80.704 -17.878 -99.131 1.00 49.88 402 GLY A O 1
ATOM 2723 N N . ASP A 1 403 ? 82.452 -16.471 -99.140 1.00 52.25 403 ASP A N 1
ATOM 2724 C CA . ASP A 1 403 ? 82.642 -16.463 -97.678 1.00 52.25 403 ASP A CA 1
ATOM 2725 C C . ASP A 1 403 ? 81.793 -15.409 -96.942 1.00 52.25 403 ASP A C 1
ATOM 2727 O O . ASP A 1 403 ? 81.686 -15.446 -95.717 1.00 52.25 403 ASP A O 1
ATOM 2731 N N . TYR A 1 404 ? 81.137 -14.484 -97.658 1.00 49.47 404 TYR A N 1
ATOM 2732 C CA . TYR A 1 404 ? 80.364 -13.400 -97.029 1.00 49.47 404 TYR A CA 1
ATOM 2733 C C . TYR A 1 404 ? 78.864 -13.695 -96.861 1.00 49.47 404 TYR A C 1
ATOM 2735 O O . TYR A 1 404 ? 78.157 -12.928 -96.208 1.00 49.47 404 TYR A O 1
ATOM 2743 N N . VAL A 1 405 ? 78.352 -14.801 -97.417 1.00 54.25 405 VAL A N 1
ATOM 2744 C CA . VAL A 1 405 ? 76.923 -15.153 -97.344 1.00 54.25 405 VAL A CA 1
ATOM 2745 C C . VAL A 1 405 ? 76.746 -16.650 -97.090 1.00 54.25 405 VAL A C 1
ATOM 2747 O O . VAL A 1 405 ? 76.433 -17.423 -97.990 1.00 54.25 405 VAL A O 1
ATOM 2750 N N . THR A 1 406 ? 76.883 -17.067 -95.828 1.00 51.84 406 THR A N 1
ATOM 2751 C CA . THR A 1 406 ? 76.228 -18.291 -95.347 1.00 51.84 406 THR A CA 1
ATOM 2752 C C . THR A 1 406 ? 75.346 -17.999 -94.134 1.00 51.84 406 THR A C 1
ATOM 2754 O O . THR A 1 406 ? 75.752 -17.498 -93.086 1.00 51.84 406 THR A O 1
ATOM 2757 N N . THR A 1 407 ? 74.076 -18.329 -94.324 1.00 57.62 407 THR A N 1
ATOM 2758 C CA . THR A 1 407 ? 72.869 -18.004 -93.554 1.00 57.62 407 THR A CA 1
ATOM 2759 C C . THR A 1 407 ? 72.775 -18.706 -92.185 1.00 57.62 407 THR A C 1
ATOM 2761 O O . THR A 1 407 ? 71.698 -18.814 -91.604 1.00 57.62 407 THR A O 1
ATOM 2764 N N . VAL A 1 408 ? 73.895 -19.194 -91.642 1.00 59.31 408 VAL A N 1
ATOM 2765 C CA . VAL A 1 408 ? 73.939 -19.977 -90.392 1.00 59.31 408 VAL A CA 1
ATOM 2766 C C . VAL A 1 408 ? 74.439 -19.137 -89.209 1.00 59.31 408 VAL A C 1
ATOM 2768 O O . VAL A 1 408 ? 73.919 -19.272 -88.103 1.00 59.31 408 VAL A O 1
ATOM 2771 N N . ALA A 1 409 ? 75.357 -18.188 -89.432 1.00 58.34 409 ALA A N 1
ATOM 2772 C CA . ALA A 1 409 ? 75.887 -17.334 -88.361 1.00 58.34 409 ALA A CA 1
ATOM 2773 C C . ALA A 1 409 ? 74.896 -16.243 -87.898 1.00 58.34 409 ALA A C 1
ATOM 2775 O O . ALA A 1 409 ? 74.867 -15.891 -86.719 1.00 58.34 409 ALA A O 1
ATOM 2776 N N . LEU A 1 410 ? 74.032 -15.746 -88.795 1.00 63.62 410 LEU A N 1
ATOM 2777 C CA . LEU A 1 410 ? 73.041 -14.715 -88.458 1.00 63.62 410 LEU A CA 1
ATOM 2778 C C . LEU A 1 410 ? 71.859 -15.283 -87.649 1.00 63.62 410 LEU A C 1
ATOM 2780 O O . LEU A 1 410 ? 71.363 -14.630 -86.734 1.00 63.62 410 LEU A O 1
ATOM 2784 N N . THR A 1 411 ? 71.460 -16.531 -87.911 1.00 61.53 411 THR A N 1
ATOM 2785 C CA . THR A 1 411 ? 70.363 -17.199 -87.188 1.00 61.53 411 THR A CA 1
ATOM 2786 C C . THR A 1 411 ? 70.742 -17.516 -85.736 1.00 61.53 411 THR A C 1
ATOM 2788 O O . THR A 1 411 ? 69.918 -17.337 -84.842 1.00 61.53 411 THR A O 1
ATOM 2791 N N . ALA A 1 412 ? 72.004 -17.875 -85.468 1.00 59.09 412 ALA A N 1
ATOM 2792 C CA . ALA A 1 412 ? 72.501 -18.121 -84.110 1.00 59.09 412 ALA A CA 1
ATOM 2793 C C . ALA A 1 412 ? 72.621 -16.836 -83.259 1.00 59.09 412 ALA A C 1
ATOM 2795 O O . ALA A 1 412 ? 72.447 -16.879 -82.040 1.00 59.09 412 ALA A O 1
ATOM 2796 N N . ALA A 1 413 ? 72.868 -15.680 -83.887 1.00 57.41 413 ALA A N 1
ATOM 2797 C CA . ALA A 1 413 ? 72.948 -14.393 -83.194 1.00 57.41 413 ALA A CA 1
ATOM 2798 C C . ALA A 1 413 ? 71.566 -13.824 -82.807 1.00 57.41 413 ALA A C 1
ATOM 2800 O O . ALA A 1 413 ? 71.453 -13.153 -81.779 1.00 57.41 413 ALA A O 1
ATOM 2801 N N . LEU A 1 414 ? 70.508 -14.114 -83.580 1.00 56.69 414 LEU A N 1
ATOM 2802 C CA . LEU A 1 414 ? 69.146 -13.654 -83.271 1.00 56.69 414 LEU A CA 1
ATOM 2803 C C . LEU A 1 414 ? 68.375 -14.577 -82.310 1.00 56.69 414 LEU A C 1
ATOM 2805 O O . LEU A 1 414 ? 67.518 -14.088 -81.576 1.00 56.69 414 LEU A O 1
ATOM 2809 N N . SER A 1 415 ? 68.689 -15.875 -82.232 1.00 54.56 415 SER A N 1
ATOM 2810 C CA . SER A 1 415 ? 68.021 -16.797 -81.294 1.00 54.56 415 SER A CA 1
ATOM 2811 C C . SER A 1 415 ? 68.547 -16.720 -79.850 1.00 54.56 415 SER A C 1
ATOM 2813 O O . SER A 1 415 ? 67.903 -17.227 -78.937 1.00 54.56 415 SER A O 1
ATOM 2815 N N . GLY A 1 416 ? 69.694 -16.072 -79.613 1.00 50.66 416 GLY A N 1
ATOM 2816 C CA . GLY A 1 416 ? 70.338 -15.987 -78.293 1.00 50.66 416 GLY A CA 1
ATOM 2817 C C . GLY A 1 416 ? 69.861 -14.855 -77.368 1.00 50.66 416 GLY A C 1
ATOM 2818 O O . GLY A 1 416 ? 70.339 -14.766 -76.239 1.00 50.66 416 GLY A O 1
ATOM 2819 N N . LYS A 1 417 ? 68.947 -13.974 -77.809 1.00 49.16 417 LYS A N 1
ATOM 2820 C CA . LYS A 1 417 ? 68.482 -12.805 -77.023 1.00 49.16 417 LYS A CA 1
ATOM 2821 C C . LYS A 1 417 ? 67.041 -12.879 -76.501 1.00 49.16 417 LYS A C 1
ATOM 2823 O O . LYS A 1 417 ? 66.622 -11.962 -75.800 1.00 49.16 417 LYS A O 1
ATOM 2828 N N . ALA A 1 418 ? 66.316 -13.969 -76.745 1.00 47.41 418 ALA A N 1
ATOM 2829 C CA . ALA A 1 418 ? 65.061 -14.262 -76.049 1.00 47.41 418 ALA A CA 1
ATOM 2830 C C . ALA A 1 418 ? 65.361 -15.110 -74.799 1.00 47.41 418 ALA A C 1
ATOM 2832 O O . ALA A 1 418 ? 65.185 -16.326 -74.788 1.00 47.41 418 ALA A O 1
ATOM 2833 N N . SER A 1 419 ? 65.915 -14.479 -73.762 1.00 47.75 419 SER A N 1
ATOM 2834 C CA . SER A 1 419 ? 66.224 -15.151 -72.501 1.00 47.75 419 SER A CA 1
ATOM 2835 C C . SER A 1 419 ? 64.958 -15.430 -71.687 1.00 47.75 419 SER A C 1
ATOM 2837 O O . SER A 1 419 ? 64.040 -14.617 -71.584 1.00 47.75 419 SER A O 1
ATOM 2839 N N . ALA A 1 420 ? 64.960 -16.604 -71.062 1.00 50.56 420 ALA A N 1
ATOM 2840 C CA . ALA A 1 420 ? 63.938 -17.216 -70.219 1.00 50.56 420 ALA A CA 1
ATOM 2841 C C . ALA A 1 420 ? 63.590 -16.458 -68.910 1.00 50.56 420 ALA A C 1
ATOM 2843 O O . ALA A 1 420 ? 63.153 -17.070 -67.940 1.00 50.56 420 ALA A O 1
ATOM 2844 N N . ALA A 1 421 ? 63.752 -15.132 -68.857 1.00 48.38 421 ALA A N 1
ATOM 2845 C CA . ALA A 1 421 ? 63.463 -14.308 -67.678 1.00 48.38 421 ALA A CA 1
ATOM 2846 C C . ALA A 1 421 ? 62.068 -13.648 -67.693 1.00 48.38 421 ALA A C 1
ATOM 2848 O O . ALA A 1 421 ? 61.637 -13.113 -66.676 1.00 48.38 421 ALA A O 1
ATOM 2849 N N . GLN A 1 422 ? 61.334 -13.693 -68.812 1.00 49.44 422 GLN A N 1
ATOM 2850 C CA . GLN A 1 422 ? 60.005 -13.064 -68.927 1.00 49.44 422 GLN A CA 1
ATOM 2851 C C . GLN A 1 422 ? 58.830 -14.040 -68.732 1.00 49.44 422 GLN A C 1
ATOM 2853 O O . GLN A 1 422 ? 57.708 -13.597 -68.513 1.00 49.44 422 GLN A O 1
ATOM 2858 N N . GLY A 1 423 ? 59.076 -15.357 -68.734 1.00 53.03 423 GLY A N 1
ATOM 2859 C CA . GLY A 1 423 ? 58.035 -16.376 -68.524 1.00 53.03 423 GLY A CA 1
ATOM 2860 C C . GLY A 1 423 ? 57.720 -16.696 -67.056 1.00 53.03 423 GLY A C 1
ATOM 2861 O O . GLY A 1 423 ? 56.625 -17.154 -66.760 1.00 53.03 423 GLY A O 1
ATOM 2862 N N . ALA A 1 424 ? 58.637 -16.424 -66.118 1.00 49.25 424 ALA A N 1
ATOM 2863 C CA . ALA A 1 424 ? 58.474 -16.800 -64.705 1.00 49.25 424 ALA A CA 1
ATOM 2864 C C . ALA A 1 424 ? 57.712 -15.765 -63.846 1.00 49.25 424 ALA A C 1
ATOM 2866 O O . ALA A 1 424 ? 57.268 -16.083 -62.746 1.00 49.25 424 ALA A O 1
ATOM 2867 N N . LEU A 1 425 ? 57.524 -14.535 -64.339 1.00 49.16 425 LEU A N 1
ATOM 2868 C CA . LEU A 1 425 ? 56.768 -13.478 -63.643 1.00 49.16 425 LEU A CA 1
ATOM 2869 C C . LEU A 1 425 ? 55.267 -13.469 -63.986 1.00 49.16 425 LEU A C 1
ATOM 2871 O O . LEU A 1 425 ? 54.501 -12.785 -63.315 1.00 49.16 425 LEU A O 1
ATOM 2875 N N . ALA A 1 426 ? 54.835 -14.228 -64.998 1.00 48.72 426 ALA A N 1
ATOM 2876 C CA . ALA A 1 426 ? 53.428 -14.305 -65.396 1.00 48.72 426 ALA A CA 1
ATOM 2877 C C . ALA A 1 426 ? 52.623 -15.367 -64.615 1.00 48.72 426 ALA A C 1
ATOM 2879 O O . ALA A 1 426 ? 51.404 -15.257 -64.546 1.00 48.72 426 ALA A O 1
ATOM 2880 N N . ASP A 1 427 ? 53.285 -16.342 -63.978 1.00 48.38 427 ASP A N 1
ATOM 2881 C CA . ASP A 1 427 ? 52.625 -17.499 -63.337 1.00 48.38 427 ASP A CA 1
ATOM 2882 C C . ASP A 1 427 ? 52.445 -17.360 -61.807 1.00 48.38 427 ASP A C 1
ATOM 2884 O O . ASP A 1 427 ? 51.994 -18.276 -61.123 1.00 48.38 427 ASP A O 1
ATOM 2888 N N . THR A 1 428 ? 52.782 -16.194 -61.239 1.00 50.75 428 THR A N 1
ATOM 2889 C CA . THR A 1 428 ? 52.593 -15.867 -59.806 1.00 50.75 428 THR A CA 1
ATOM 2890 C C . THR A 1 428 ? 51.470 -14.857 -59.540 1.00 50.75 428 THR A C 1
ATOM 2892 O O . THR A 1 428 ? 51.220 -14.497 -58.388 1.00 50.75 428 THR A O 1
ATOM 2895 N N . ALA A 1 429 ? 50.734 -14.430 -60.568 1.00 49.00 429 ALA A N 1
ATOM 2896 C CA . ALA A 1 429 ? 49.599 -13.526 -60.416 1.00 49.00 429 ALA A CA 1
ATOM 2897 C C . ALA A 1 429 ? 48.275 -14.307 -60.274 1.00 49.00 429 ALA A C 1
ATOM 2899 O O . ALA A 1 429 ? 47.689 -14.752 -61.252 1.00 49.00 429 ALA A O 1
ATOM 2900 N N . LEU A 1 430 ? 47.798 -14.404 -59.027 1.00 52.31 430 LEU A N 1
ATOM 2901 C CA . LEU A 1 430 ? 46.447 -14.813 -58.608 1.00 52.31 430 LEU A CA 1
ATOM 2902 C C . LEU A 1 430 ? 46.025 -16.272 -58.876 1.00 52.31 430 LEU A C 1
ATOM 2904 O O . LEU A 1 430 ? 45.217 -16.571 -59.751 1.00 52.31 430 LEU A O 1
ATOM 2908 N N . GLN A 1 431 ? 46.425 -17.167 -57.972 1.00 51.69 431 GLN A N 1
ATOM 2909 C CA . GLN A 1 431 ? 45.643 -18.371 -57.669 1.00 51.69 431 GLN A CA 1
ATOM 2910 C C . GLN A 1 431 ? 44.509 -17.997 -56.679 1.00 51.69 431 GLN A C 1
ATOM 2912 O O . GLN A 1 431 ? 44.804 -17.464 -55.609 1.00 51.69 431 GLN A O 1
ATOM 2917 N N . PRO A 1 432 ? 43.220 -18.273 -56.967 1.00 57.66 432 PRO A N 1
ATOM 2918 C CA . PRO A 1 432 ? 42.081 -17.937 -56.092 1.00 57.66 432 PRO A CA 1
ATOM 2919 C C . PRO A 1 432 ? 42.084 -18.586 -54.693 1.00 57.66 432 PRO A C 1
ATOM 2921 O O . PRO A 1 432 ? 41.258 -18.240 -53.849 1.00 57.66 432 PRO A O 1
ATOM 2924 N N . SER A 1 433 ? 42.988 -19.528 -54.421 1.00 55.78 433 SER A N 1
ATOM 2925 C CA . SER A 1 433 ? 43.043 -20.282 -53.163 1.00 55.78 433 SER A CA 1
ATOM 2926 C C . SER A 1 433 ? 43.678 -19.519 -51.990 1.00 55.78 433 SER A C 1
ATOM 2928 O O . SER A 1 433 ? 43.470 -19.912 -50.843 1.00 55.78 433 SER A O 1
ATOM 2930 N N . THR A 1 434 ? 44.373 -18.400 -52.222 1.00 52.22 434 THR A N 1
ATOM 2931 C CA . THR A 1 434 ? 45.010 -17.589 -51.159 1.00 52.22 434 THR A CA 1
ATOM 2932 C C . THR A 1 434 ? 44.137 -16.464 -50.588 1.00 52.22 434 THR A C 1
ATOM 2934 O O . THR A 1 434 ? 44.528 -15.835 -49.609 1.00 52.22 434 THR A O 1
ATOM 2937 N N . ILE A 1 435 ? 42.925 -16.241 -51.113 1.00 58.00 435 ILE A N 1
ATOM 2938 C CA . ILE A 1 435 ? 41.978 -15.225 -50.593 1.00 58.00 435 ILE A CA 1
ATOM 2939 C C . ILE A 1 435 ? 41.166 -15.758 -49.384 1.00 58.00 435 ILE A C 1
ATOM 2941 O O . ILE A 1 435 ? 40.505 -15.004 -48.673 1.00 58.00 435 ILE A O 1
ATOM 2945 N N . GLY A 1 436 ? 41.241 -17.061 -49.085 1.00 55.06 436 GLY A N 1
ATOM 2946 C CA . GLY A 1 436 ? 40.442 -17.711 -48.035 1.00 55.06 436 GLY A CA 1
ATOM 2947 C C . GLY A 1 436 ? 40.984 -17.638 -46.599 1.00 55.06 436 GLY A C 1
ATOM 2948 O O . GLY A 1 436 ? 40.277 -18.039 -45.674 1.00 55.06 436 GLY A O 1
ATOM 2949 N N . SER A 1 437 ? 42.211 -17.158 -46.379 1.00 51.59 437 SER A N 1
ATOM 2950 C CA . SER A 1 437 ? 42.887 -17.210 -45.067 1.00 51.59 437 SER A CA 1
ATOM 2951 C C . SER A 1 437 ? 43.130 -15.850 -44.405 1.00 51.59 437 SER A C 1
ATOM 2953 O O . SER A 1 437 ? 43.728 -15.806 -43.331 1.00 51.59 437 SER A O 1
ATOM 2955 N N . ASP A 1 438 ? 42.642 -14.752 -44.989 1.00 61.75 438 ASP A N 1
ATOM 2956 C CA . ASP A 1 438 ? 42.760 -13.425 -44.381 1.00 61.75 438 ASP A CA 1
ATOM 2957 C C . ASP A 1 438 ? 41.819 -13.297 -43.155 1.00 61.75 438 ASP A C 1
ATOM 2959 O O . ASP A 1 438 ? 40.593 -13.449 -43.286 1.00 61.75 438 ASP A O 1
ATOM 2963 N N . PRO A 1 439 ? 42.347 -13.026 -41.943 1.00 62.53 439 PRO A N 1
ATOM 2964 C CA . PRO A 1 439 ? 41.544 -12.878 -40.730 1.00 62.53 439 PRO A CA 1
ATOM 2965 C C . PRO A 1 439 ? 40.516 -11.738 -40.814 1.00 62.53 439 PRO A C 1
ATOM 2967 O O . PRO A 1 439 ? 39.508 -11.790 -40.105 1.00 62.53 439 PRO A O 1
ATOM 2970 N N . VAL A 1 440 ? 40.704 -10.751 -41.695 1.00 63.75 440 VAL A N 1
ATOM 2971 C CA . VAL A 1 440 ? 39.754 -9.651 -41.922 1.00 63.75 440 VAL A CA 1
ATOM 2972 C C . VAL A 1 440 ? 38.506 -10.144 -42.663 1.00 63.75 440 VAL A C 1
ATOM 2974 O O . VAL A 1 440 ? 37.385 -9.848 -42.245 1.00 63.75 440 VAL A O 1
ATOM 2977 N N . ILE A 1 441 ? 38.669 -10.987 -43.689 1.00 62.97 441 ILE A N 1
ATOM 2978 C CA . ILE A 1 441 ? 37.547 -11.565 -44.455 1.00 62.97 441 ILE A CA 1
ATOM 2979 C C . ILE A 1 441 ? 36.751 -12.555 -43.591 1.00 62.97 441 ILE A C 1
ATOM 2981 O O . ILE A 1 441 ? 35.517 -12.587 -43.641 1.00 62.97 441 ILE A O 1
ATOM 2985 N N . LYS A 1 442 ? 37.432 -13.304 -42.714 1.00 62.53 442 LYS A N 1
ATOM 2986 C CA . LYS A 1 442 ? 36.781 -14.198 -41.742 1.00 62.53 442 LYS A CA 1
ATOM 2987 C C . LYS A 1 442 ? 35.924 -13.420 -40.734 1.00 62.53 442 LYS A C 1
ATOM 2989 O O . LYS A 1 442 ? 34.838 -13.870 -40.383 1.00 62.53 442 LYS A O 1
ATOM 2994 N N . ARG A 1 443 ? 36.361 -12.223 -40.326 1.00 59.94 443 ARG A N 1
ATOM 2995 C CA . ARG A 1 443 ? 35.632 -11.348 -39.391 1.00 59.94 443 ARG A CA 1
ATOM 2996 C C . ARG A 1 443 ? 34.382 -10.724 -40.021 1.00 59.94 443 ARG A C 1
ATOM 2998 O O . ARG A 1 443 ? 33.358 -10.637 -39.350 1.00 59.94 443 ARG A O 1
ATOM 3005 N N . ILE A 1 444 ? 34.434 -10.377 -41.309 1.00 66.44 444 ILE A N 1
ATOM 3006 C CA . ILE A 1 444 ? 33.280 -9.860 -42.068 1.00 66.44 444 ILE A CA 1
ATOM 3007 C C . ILE A 1 444 ? 32.202 -10.945 -42.238 1.00 66.44 444 ILE A C 1
ATOM 3009 O O . ILE A 1 444 ? 31.019 -10.664 -42.056 1.00 66.44 444 ILE A O 1
ATOM 3013 N N . ARG A 1 445 ? 32.588 -12.205 -42.492 1.00 62.78 445 ARG A N 1
ATOM 3014 C CA . ARG A 1 445 ? 31.631 -13.326 -42.584 1.00 62.78 445 ARG A CA 1
ATOM 3015 C C . ARG A 1 445 ? 30.960 -13.651 -41.246 1.00 62.78 445 ARG A C 1
ATOM 3017 O O . ARG A 1 445 ? 29.769 -13.940 -41.228 1.00 62.78 445 ARG A O 1
ATOM 3024 N N . THR A 1 446 ? 31.691 -13.569 -40.135 1.00 58.50 446 THR A N 1
ATOM 3025 C CA . THR A 1 446 ? 31.127 -13.809 -38.795 1.00 58.50 446 THR A CA 1
ATOM 3026 C C . THR A 1 446 ? 30.206 -12.673 -38.339 1.00 58.50 446 THR A C 1
ATOM 3028 O O . THR A 1 446 ? 29.212 -12.934 -37.673 1.00 58.50 446 THR A O 1
ATOM 3031 N N . LEU A 1 447 ? 30.477 -11.425 -38.739 1.00 60.94 447 LEU A N 1
ATOM 3032 C CA . LEU A 1 447 ? 29.601 -10.283 -38.443 1.00 60.94 447 LEU A CA 1
ATOM 3033 C C . LEU A 1 447 ? 28.313 -10.286 -39.283 1.00 60.94 447 LEU A C 1
ATOM 3035 O O . LEU A 1 447 ? 27.277 -9.857 -38.789 1.00 60.94 447 LEU A O 1
ATOM 3039 N N . ALA A 1 448 ? 28.346 -10.825 -40.507 1.00 56.41 448 ALA A N 1
ATOM 3040 C CA . ALA A 1 448 ? 27.154 -10.971 -41.347 1.00 56.41 448 ALA A CA 1
ATOM 3041 C C . ALA A 1 448 ? 26.209 -12.107 -40.898 1.00 56.41 448 ALA A C 1
ATOM 3043 O O . ALA A 1 448 ? 25.024 -12.060 -41.209 1.00 56.41 448 ALA A O 1
ATOM 3044 N N . LEU A 1 449 ? 26.703 -13.110 -40.157 1.00 53.28 449 LEU A N 1
ATOM 3045 C CA . LEU A 1 449 ? 25.881 -14.204 -39.609 1.00 53.28 449 LEU A CA 1
ATOM 3046 C C . LEU A 1 449 ? 25.374 -13.958 -38.174 1.00 53.28 449 LEU A C 1
ATOM 3048 O O . LEU A 1 449 ? 24.546 -14.724 -37.699 1.00 53.28 449 LEU A O 1
ATOM 3052 N N . ALA A 1 450 ? 25.839 -12.911 -37.486 1.00 49.31 450 ALA A N 1
ATOM 3053 C CA . ALA A 1 450 ? 25.414 -12.573 -36.120 1.00 49.31 450 ALA A CA 1
ATOM 3054 C C . ALA A 1 450 ? 24.304 -11.498 -36.062 1.00 49.31 450 ALA A C 1
ATOM 3056 O O . ALA A 1 450 ? 23.998 -10.989 -34.986 1.00 49.31 450 ALA A O 1
ATOM 3057 N N . GLY A 1 451 ? 23.731 -11.132 -37.214 1.00 52.25 451 GLY A N 1
ATOM 3058 C CA . GLY A 1 451 ? 22.690 -10.108 -37.361 1.00 52.25 451 GLY A CA 1
ATOM 3059 C C . GLY A 1 451 ? 21.414 -10.603 -38.050 1.00 52.25 451 GLY A C 1
ATOM 3060 O O . GLY A 1 451 ? 20.797 -9.828 -38.778 1.00 52.25 451 GLY A O 1
ATOM 3061 N N . LEU A 1 452 ? 21.054 -11.876 -37.852 1.00 43.12 452 LEU A N 1
ATOM 3062 C CA . LEU A 1 452 ? 19.777 -12.485 -38.242 1.00 43.12 452 LEU A CA 1
ATOM 3063 C C . LEU A 1 452 ? 19.138 -13.159 -37.030 1.00 43.12 452 LEU A C 1
ATOM 3065 O O . LEU A 1 452 ? 19.862 -13.928 -36.357 1.00 43.12 452 LEU A O 1
#

Secondary structure (DSSP, 8-state):
-----EEEEEE-B-TTS-B-TT-EEEEEEE-S---SS------EEEEE--TTSEEEEEE----SS-TT-EEEEEEE-TTT--BSSSSEEE---SS-EEHHHHHHTT-PPPP-HHHHHHHHHHHHHHHHHHHHHHHHHHHHHHHHHHHHHHHHHHHHHHHHHHHHHHHHHHHHHHHHHHHHHHHHHHHHHHHHHHHHHHHHHHHHHHHHHHHHHHHHHHHHHHHHHHHHHHHHHHHHHHHHHHHHHHHHHHHHHHHHHHHHHHHHHHHHHHHHHHHHHHHHHHHHHHHHHHHHHHHHHHHHHHHHHHHHHHHHHHHHHHHHHHHHHHHHHHHH-----BTTB---SS-----GGGTTPPPHHHHHHHTTS--TTS-TTSS--THHHHHHHSS--TTSSHHHHSSS--TTHHHHHHHTS--TTSSSSSTTS--GGGGGG-HHHHHHHHHHHS--

Solvent-accessible surface area (backbone atoms only — not comparable to full-atom values): 26446 Å² total; per-residue (Å²): 128,89,79,76,60,33,51,34,36,37,71,42,53,47,98,87,64,46,55,37,43,57,19,46,33,35,38,31,62,42,57,86,85,87,67,103,76,84,79,77,80,70,53,79,47,74,37,55,14,40,88,73,3,42,22,73,42,74,43,66,50,52,79,62,94,57,85,68,47,32,34,23,38,33,29,28,39,63,89,76,67,47,66,72,38,76,61,47,64,30,71,43,59,96,51,68,43,53,48,70,69,46,49,72,77,70,80,87,86,83,79,66,65,66,60,55,52,52,52,52,53,52,50,50,52,51,51,51,54,50,49,54,52,51,52,53,48,51,51,50,51,51,54,52,49,53,52,49,52,52,50,52,53,50,51,52,52,51,50,53,51,51,51,53,50,50,54,50,51,54,50,53,52,52,54,51,50,53,49,52,52,53,49,53,52,50,50,54,50,52,51,51,53,50,53,54,50,52,53,51,52,52,52,50,53,51,51,54,51,53,51,52,52,52,52,53,51,50,52,50,52,54,52,54,50,52,52,50,51,53,52,50,52,53,50,52,50,51,52,52,52,51,52,52,50,52,53,51,51,52,53,51,51,53,51,52,51,52,53,49,54,53,50,51,54,51,52,52,51,50,52,52,52,51,53,50,52,50,52,53,52,50,52,52,49,52,51,52,52,51,52,51,52,52,51,51,50,52,52,52,52,52,50,52,52,50,52,52,52,50,54,52,51,51,53,50,50,52,50,50,50,53,52,50,52,51,52,50,50,61,72,73,62,71,91,71,68,64,94,88,54,67,84,82,85,76,80,83,84,73,51,56,82,76,73,71,54,76,53,86,75,49,56,69,53,55,81,70,49,85,53,90,84,70,66,82,74,81,84,77,68,75,67,70,62,52,62,65,58,71,75,67,68,93,67,73,67,61,67,70,62,58,77,79,70,65,85,61,66,63,55,60,65,65,65,70,72,77,62,87,75,71,70,72,72,66,80,74,72,77,70,84,79,71,74,78,74,47,70,66,62,55,50,53,56,54,57,66,66,71,73,118